Protein AF-A0A9E1MRC5-F1 (afdb_monomer)

Nearest PDB structures (foldseek):
  6m3y-assembly1_A  TM=6.888E-01  e=6.885E-15  Lacticaseibacillus rhamnosus
  4cnb-assembly1_A  TM=7.851E-01  e=8.118E-07  Mytilus galloprovincialis
  4cn8-assembly1_A  TM=7.617E-01  e=7.277E-06  Mytilus galloprovincialis
  1dzi-assembly1_A  TM=7.630E-01  e=1.941E-05  Homo sapiens
  6bxf-assembly1_A  TM=3.436E-01  e=1.844E-04  Homo sapiens

Solvent-accessible surface area (backbone atoms only — not comparable to full-atom values): 25662 Å² total; per-residue (Å²): 115,73,69,61,56,54,52,52,52,51,50,53,55,50,53,63,57,60,66,66,80,77,61,83,84,76,77,76,61,91,87,66,79,92,78,78,81,80,47,62,70,89,33,60,50,9,63,45,80,46,78,49,74,44,75,42,86,99,57,84,97,46,64,53,72,49,73,36,50,37,24,26,35,52,85,63,29,25,32,34,30,42,28,39,55,47,22,52,72,34,71,45,92,54,44,47,62,42,47,40,54,29,50,43,50,36,49,56,70,45,38,34,95,89,43,58,30,28,43,24,47,34,42,18,14,68,55,77,49,72,58,67,78,37,36,48,93,46,41,70,59,53,46,51,52,54,66,65,63,71,83,48,84,90,41,36,13,31,20,54,31,58,36,49,50,51,45,42,50,50,61,69,32,90,86,42,80,36,80,46,38,38,38,40,38,39,38,54,49,56,29,7,26,28,52,35,66,64,36,53,43,75,50,73,79,48,68,46,80,46,75,45,83,54,58,52,75,90,42,72,41,50,56,52,63,50,76,45,79,38,65,50,66,44,86,63,41,61,37,90,89,43,72,44,61,86,38,43,80,74,32,23,62,49,62,51,78,39,61,32,84,41,56,47,62,47,70,64,45,74,53,74,52,72,50,79,51,98,68,55,82,64,54,62,34,40,38,41,36,48,59,33,80,58,62,40,77,50,63,37,41,33,42,33,49,42,83,48,57,44,76,32,76,46,70,33,55,47,76,45,75,39,74,44,64,30,25,46,60,57,29,28,50,46,32,51,51,35,39,74,72,68,31,46,29,32,21,34,22,50,48,18,51,76,68,14,36,54,41,39,31,59,31,11,68,41,58,81,80,30,34,42,84,37,56,84,87,50,65,57,63,60,52,46,40,48,48,37,51,51,52,47,48,72,73,49,49,25,41,72,73,38,68,48,77,49,64,53,54,99,92,50,77,88,78,65,76,82,96,62,70,43,73,36,73,49,63,69,48,34,79,70,67,74,32,62,40,74,40,86,52,69,49,72,47,76,40,80,89,73,44,26,38,43,33,41,45,34,71,35,28,53,85,48,81,68

Structure (mmCIF, N/CA/C/O backbone):
data_AF-A0A9E1MRC5-F1
#
_entry.id   AF-A0A9E1MRC5-F1
#
loop_
_atom_site.group_PDB
_atom_site.id
_atom_site.type_symbol
_atom_site.label_atom_id
_atom_site.label_alt_id
_atom_site.label_comp_id
_atom_site.label_asym_id
_atom_site.label_entity_id
_atom_site.label_seq_id
_atom_site.pdbx_PDB_ins_code
_atom_site.Cartn_x
_atom_site.Cartn_y
_atom_site.Cartn_z
_atom_site.occupancy
_atom_site.B_iso_or_equiv
_atom_site.auth_seq_id
_atom_site.auth_comp_id
_atom_site.auth_asym_id
_atom_site.auth_atom_id
_atom_site.pdbx_PDB_model_num
ATOM 1 N N . MET A 1 1 ? -67.615 13.705 22.558 1.00 38.59 1 MET A N 1
ATOM 2 C CA . MET A 1 1 ? -66.611 14.398 21.712 1.00 38.59 1 MET A CA 1
ATOM 3 C C . MET A 1 1 ? -65.152 14.043 22.022 1.00 38.59 1 MET A C 1
ATOM 5 O O . MET A 1 1 ? -64.371 14.051 21.084 1.00 38.59 1 MET A O 1
ATOM 9 N N . LYS A 1 2 ? -64.751 13.701 23.263 1.00 31.33 2 LYS A N 1
ATOM 10 C CA . LYS A 1 2 ? -63.369 13.237 23.546 1.00 31.33 2 LYS A CA 1
ATOM 11 C C . LYS A 1 2 ? -63.060 11.821 23.016 1.00 31.33 2 LYS A C 1
ATOM 13 O O . LYS A 1 2 ? -61.960 11.592 22.535 1.00 31.33 2 LYS A O 1
ATOM 18 N N . GLU A 1 3 ? -64.047 10.924 23.013 1.00 29.52 3 GLU A N 1
ATOM 19 C CA . GLU A 1 3 ? -63.926 9.553 22.475 1.00 29.52 3 GLU A CA 1
ATOM 20 C C . GLU A 1 3 ? -63.777 9.520 20.935 1.00 29.52 3 GLU A C 1
ATOM 22 O O . GLU A 1 3 ? -62.910 8.826 20.416 1.00 29.52 3 GLU A O 1
ATOM 27 N N . LEU A 1 4 ? -64.522 10.354 20.188 1.00 29.28 4 LEU A N 1
ATOM 28 C CA . LEU A 1 4 ? -64.414 10.418 18.716 1.00 29.28 4 LEU A CA 1
ATOM 29 C C . LEU A 1 4 ? -63.073 10.995 18.218 1.00 29.28 4 LEU A C 1
ATOM 31 O O . LEU A 1 4 ? -62.591 10.583 17.166 1.00 29.28 4 LEU A O 1
ATOM 35 N N . LYS A 1 5 ? -62.440 11.913 18.967 1.00 34.34 5 LYS A N 1
ATOM 36 C CA . LYS A 1 5 ? -61.123 12.474 18.603 1.00 34.34 5 LYS A CA 1
ATOM 37 C C . LYS A 1 5 ? -59.982 11.457 18.778 1.00 34.34 5 LYS A C 1
ATOM 39 O O . LYS A 1 5 ? -59.036 11.478 17.999 1.00 34.34 5 LYS A O 1
ATOM 44 N N . ARG A 1 6 ? -60.088 10.529 19.741 1.00 33.28 6 ARG A N 1
ATOM 45 C CA . ARG A 1 6 ? -59.112 9.437 19.922 1.00 33.28 6 ARG A CA 1
ATOM 46 C C . ARG A 1 6 ? -59.219 8.366 18.836 1.00 33.28 6 ARG A C 1
ATOM 48 O O . ARG A 1 6 ? -58.189 7.898 18.372 1.00 33.28 6 ARG A O 1
ATOM 55 N N . ILE A 1 7 ? -60.432 8.042 18.380 1.00 33.78 7 ILE A N 1
ATOM 56 C CA . ILE A 1 7 ? -60.654 7.067 17.297 1.00 33.78 7 ILE A CA 1
ATOM 57 C C . ILE A 1 7 ? -60.188 7.628 15.940 1.00 33.78 7 ILE A C 1
ATOM 59 O O . ILE A 1 7 ? -59.603 6.892 15.155 1.00 33.78 7 ILE A O 1
ATOM 63 N N . SER A 1 8 ? -60.354 8.934 15.690 1.00 36.31 8 SER A N 1
ATOM 64 C CA . SER A 1 8 ? -59.861 9.607 14.474 1.00 36.31 8 SER A CA 1
ATOM 65 C C . SER A 1 8 ? -58.332 9.665 14.388 1.00 36.31 8 SER A C 1
ATOM 67 O O . SER A 1 8 ? -57.786 9.470 13.306 1.00 36.31 8 SER A O 1
ATOM 69 N N . ALA A 1 9 ? -57.638 9.914 15.504 1.00 36.88 9 ALA A N 1
ATOM 70 C CA . ALA A 1 9 ? -56.174 9.884 15.547 1.00 36.88 9 ALA A CA 1
ATOM 71 C C . ALA A 1 9 ? -55.632 8.452 15.378 1.00 36.88 9 ALA A C 1
ATOM 73 O O . ALA A 1 9 ? -54.655 8.246 14.665 1.00 36.88 9 ALA A O 1
ATOM 74 N N . PHE A 1 10 ? -56.319 7.453 15.951 1.00 37.50 10 PHE A N 1
ATOM 75 C CA . PHE A 1 10 ? -55.988 6.037 15.759 1.00 37.50 10 PHE A CA 1
ATOM 76 C C . PHE A 1 10 ? -56.212 5.570 14.314 1.00 37.50 10 PHE A C 1
ATOM 78 O O . PHE A 1 10 ? -55.370 4.868 13.767 1.00 37.50 10 PHE A O 1
ATOM 85 N N . PHE A 1 11 ? -57.309 5.983 13.666 1.00 36.53 11 PHE A N 1
ATOM 86 C CA . PHE A 1 11 ? -57.585 5.628 12.270 1.00 36.53 11 PHE A CA 1
ATOM 87 C C . PHE A 1 11 ? -56.621 6.300 11.291 1.00 36.53 11 PHE A C 1
ATOM 89 O O . PHE A 1 11 ? -56.265 5.677 10.302 1.00 36.53 11 PHE A O 1
ATOM 96 N N . MET A 1 12 ? -56.169 7.528 11.563 1.00 41.69 12 MET A N 1
ATOM 97 C CA . MET A 1 12 ? -55.227 8.243 10.696 1.00 41.69 12 MET A CA 1
ATOM 98 C C . MET A 1 12 ? -53.788 7.714 10.856 1.00 41.69 12 MET A C 1
ATOM 100 O O . MET A 1 12 ? -53.112 7.505 9.853 1.00 41.69 12 MET A O 1
ATOM 104 N N . ALA A 1 13 ? -53.363 7.368 12.081 1.00 36.50 13 ALA A N 1
ATOM 105 C CA . ALA A 1 13 ? -52.105 6.652 12.327 1.00 36.50 13 ALA A CA 1
ATOM 106 C C . ALA A 1 13 ? -52.110 5.233 11.719 1.00 36.50 13 ALA A C 1
ATOM 108 O O . ALA A 1 13 ? -51.114 4.788 11.154 1.00 36.50 13 ALA A O 1
ATOM 109 N N . MET A 1 14 ? -53.252 4.536 11.757 1.00 35.31 14 MET A N 1
ATOM 110 C CA . MET A 1 14 ? -53.412 3.214 11.144 1.00 35.31 14 MET A CA 1
ATOM 111 C C . MET A 1 14 ? -53.521 3.281 9.609 1.00 35.31 14 MET A C 1
ATOM 113 O O . MET A 1 14 ? -53.010 2.386 8.944 1.00 35.31 14 MET A O 1
ATOM 117 N N . LEU A 1 15 ? -54.100 4.345 9.027 1.00 34.72 15 LEU A N 1
ATOM 118 C CA . LEU A 1 15 ? -54.102 4.581 7.572 1.00 34.72 15 LEU A CA 1
ATOM 119 C C . LEU A 1 15 ? -52.690 4.879 7.043 1.00 34.72 15 LEU A C 1
ATOM 121 O O . LEU A 1 15 ? -52.354 4.430 5.952 1.00 34.72 15 LEU A O 1
ATOM 125 N N . MET A 1 16 ? -51.861 5.583 7.827 1.00 41.75 16 MET A N 1
ATOM 126 C CA . MET A 1 16 ? -50.449 5.828 7.503 1.00 41.75 16 MET A CA 1
ATOM 127 C C . MET A 1 16 ? -49.571 4.579 7.677 1.00 41.75 16 MET A C 1
ATOM 129 O O . MET A 1 16 ? -48.613 4.420 6.929 1.00 41.75 16 MET A O 1
ATOM 133 N N . MET A 1 17 ? -49.908 3.655 8.591 1.00 38.12 17 MET A N 1
ATOM 134 C CA . MET A 1 17 ? -49.267 2.329 8.647 1.00 38.12 17 MET A CA 1
ATOM 135 C C . MET A 1 17 ? -49.694 1.409 7.488 1.00 38.12 17 MET A C 1
ATOM 137 O O . MET A 1 17 ? -48.900 0.581 7.044 1.00 38.12 17 MET A O 1
ATOM 141 N N . LEU A 1 18 ? -50.930 1.528 6.981 1.00 29.95 18 LEU A N 1
ATOM 142 C CA . LEU A 1 18 ? -51.467 0.609 5.966 1.00 29.95 18 LEU A CA 1
ATOM 143 C C . LEU A 1 18 ? -50.927 0.859 4.548 1.00 29.95 18 LEU A C 1
ATOM 145 O O . LEU A 1 18 ? -50.919 -0.063 3.736 1.00 29.95 18 LEU A O 1
ATOM 149 N N . THR A 1 19 ? -50.440 2.065 4.240 1.00 35.88 19 THR A N 1
ATOM 150 C CA . THR A 1 19 ? -49.831 2.375 2.932 1.00 35.88 19 THR A CA 1
ATOM 151 C C . THR A 1 19 ? -48.376 1.913 2.806 1.00 35.88 19 THR A C 1
ATOM 153 O O . THR A 1 19 ? -47.816 1.976 1.715 1.00 35.88 19 THR A O 1
ATOM 156 N N . VAL A 1 20 ? -47.762 1.404 3.882 1.00 36.22 20 VAL A N 1
ATOM 157 C CA . VAL A 1 20 ? -46.361 0.934 3.876 1.00 36.22 20 VAL A CA 1
ATOM 158 C C . VAL A 1 20 ? -46.232 -0.526 3.407 1.00 36.22 20 VAL A C 1
ATOM 160 O O . VAL A 1 20 ? -45.137 -0.977 3.096 1.00 36.22 20 VAL A O 1
ATOM 163 N N . PHE A 1 21 ? -47.333 -1.277 3.266 1.00 34.78 21 PHE A N 1
ATOM 164 C CA . PHE A 1 21 ? -47.274 -2.702 2.894 1.00 34.78 21 PHE A CA 1
ATOM 165 C C . PHE A 1 21 ? -47.431 -3.019 1.397 1.00 34.78 21 PHE A C 1
ATOM 167 O O . PHE A 1 21 ? -47.509 -4.191 1.029 1.00 34.78 21 PHE A O 1
ATOM 174 N N . SER A 1 22 ? -47.447 -2.021 0.509 1.00 28.00 22 SER A N 1
ATOM 175 C CA . SER A 1 22 ? -47.590 -2.264 -0.938 1.00 28.00 22 SER A CA 1
ATOM 176 C C . SER A 1 22 ? -46.730 -1.371 -1.832 1.00 28.00 22 SER A C 1
ATOM 178 O O . SER A 1 22 ? -47.111 -1.084 -2.964 1.00 28.00 22 SER A O 1
ATOM 180 N N . ALA A 1 23 ? -45.551 -0.970 -1.364 1.00 28.84 23 ALA A N 1
ATOM 181 C CA . ALA A 1 23 ? -44.483 -0.550 -2.259 1.00 28.84 23 ALA A CA 1
ATOM 182 C C . ALA A 1 23 ? -43.359 -1.572 -2.128 1.00 28.84 23 ALA A C 1
ATOM 184 O O . ALA A 1 23 ? -42.734 -1.688 -1.078 1.00 28.84 23 ALA A O 1
ATOM 185 N N . PHE A 1 24 ? -43.147 -2.344 -3.193 1.00 32.00 24 PHE A N 1
ATOM 186 C CA . PHE A 1 24 ? -41.896 -3.047 -3.432 1.00 32.00 24 PHE A CA 1
ATOM 187 C C . PHE A 1 24 ? -40.735 -2.156 -2.972 1.00 32.00 24 PHE A C 1
ATOM 189 O O . PHE A 1 24 ? -40.489 -1.109 -3.571 1.00 32.00 24 PHE A O 1
ATOM 196 N N . SER A 1 25 ? -40.022 -2.563 -1.924 1.00 34.09 25 SER A N 1
ATOM 197 C CA . SER A 1 25 ? -38.695 -2.034 -1.637 1.00 34.09 25 SER A CA 1
ATOM 198 C C . SER A 1 25 ? -37.766 -2.542 -2.737 1.00 34.09 25 SER A C 1
ATOM 200 O O . SER A 1 25 ? -37.061 -3.532 -2.581 1.00 34.09 25 SER A O 1
ATOM 202 N N . ALA A 1 26 ? -37.816 -1.911 -3.908 1.00 30.30 26 ALA A N 1
ATOM 203 C CA . ALA A 1 26 ? -36.773 -2.058 -4.904 1.00 30.30 26 ALA A CA 1
ATOM 204 C C . ALA A 1 26 ? -35.573 -1.238 -4.419 1.00 30.30 26 ALA A C 1
ATOM 206 O O . ALA A 1 26 ? -35.375 -0.094 -4.821 1.00 30.30 26 ALA A O 1
ATOM 207 N N . VAL A 1 27 ? -34.780 -1.824 -3.521 1.00 37.88 27 VAL A N 1
ATOM 208 C CA . VAL A 1 27 ? -33.378 -1.432 -3.379 1.00 37.88 27 VAL A CA 1
ATOM 209 C C . VAL A 1 27 ? -32.701 -1.910 -4.658 1.00 37.88 27 VAL A C 1
ATOM 211 O O . VAL A 1 27 ? -32.393 -3.089 -4.813 1.00 37.88 27 VAL A O 1
ATOM 214 N N . SER A 1 28 ? -32.551 -1.009 -5.627 1.00 33.66 28 SER A N 1
ATOM 215 C CA . SER A 1 28 ? -31.713 -1.268 -6.792 1.00 33.66 28 SER A CA 1
ATOM 216 C C . SER A 1 28 ? -30.264 -1.181 -6.334 1.00 33.66 28 SER A C 1
ATOM 218 O O . SER A 1 28 ? -29.699 -0.093 -6.256 1.00 33.66 28 SER A O 1
ATOM 220 N N . ALA A 1 29 ? -29.660 -2.327 -6.021 1.00 30.44 29 ALA A N 1
ATOM 221 C CA . ALA A 1 29 ? -28.216 -2.442 -6.125 1.00 30.44 29 ALA A CA 1
ATOM 222 C C . ALA A 1 29 ? -27.880 -2.226 -7.606 1.00 30.44 29 ALA A C 1
ATOM 224 O O . ALA A 1 29 ? -28.278 -3.026 -8.455 1.00 30.44 29 ALA A O 1
ATOM 225 N N . GLU A 1 30 ? -27.220 -1.119 -7.945 1.00 29.73 30 GLU A N 1
ATOM 226 C CA . GLU A 1 30 ? -26.630 -0.978 -9.273 1.00 29.73 30 GLU A CA 1
ATOM 227 C C . GLU A 1 30 ? -25.626 -2.123 -9.458 1.00 29.73 30 GLU A C 1
ATOM 229 O O . GLU A 1 30 ? -24.532 -2.097 -8.900 1.00 29.73 30 GLU A O 1
ATOM 234 N N . GLY A 1 31 ? -26.032 -3.166 -10.190 1.00 32.81 31 GLY A N 1
ATOM 235 C CA . GLY A 1 31 ? -25.135 -4.249 -10.588 1.00 32.81 31 GLY A CA 1
ATOM 236 C C . GLY A 1 31 ? -25.682 -5.675 -10.600 1.00 32.81 31 GLY A C 1
ATOM 237 O O . GLY A 1 31 ? -24.991 -6.522 -11.154 1.00 32.81 31 GLY A O 1
ATOM 238 N N . GLU A 1 32 ? -26.878 -5.985 -10.087 1.00 28.50 32 GLU A N 1
ATOM 239 C CA . GLU A 1 32 ? -27.417 -7.353 -10.200 1.00 28.50 32 GLU A CA 1
ATOM 240 C C . GLU A 1 32 ? -28.887 -7.397 -10.617 1.00 28.50 32 GLU A C 1
ATOM 242 O O . GLU A 1 32 ? -29.729 -6.612 -10.186 1.00 28.50 32 GLU A O 1
ATOM 247 N N . ALA A 1 33 ? -29.171 -8.333 -11.522 1.00 29.30 33 ALA A N 1
ATOM 248 C CA . ALA A 1 33 ? -30.475 -8.567 -12.109 1.00 29.30 33 ALA A CA 1
ATOM 249 C C . ALA A 1 33 ? -31.568 -8.737 -11.041 1.00 29.30 33 ALA A C 1
ATOM 251 O O . ALA A 1 33 ? -31.422 -9.485 -10.075 1.00 29.30 33 ALA A O 1
ATOM 252 N N . ALA A 1 34 ? -32.698 -8.071 -11.278 1.00 33.22 34 ALA A N 1
ATOM 253 C CA . ALA A 1 34 ? -33.938 -8.222 -10.532 1.00 33.22 34 ALA A CA 1
ATOM 254 C C . ALA A 1 34 ? -34.300 -9.709 -10.334 1.00 33.22 34 ALA A C 1
ATOM 256 O O . ALA A 1 34 ? -34.568 -10.418 -11.305 1.00 33.22 34 ALA A O 1
ATOM 257 N N . GLY A 1 35 ? -34.323 -10.178 -9.080 1.00 29.95 35 GLY A N 1
ATOM 258 C CA . GLY A 1 35 ? -34.735 -11.553 -8.770 1.00 29.95 35 GLY A CA 1
ATOM 259 C C . GLY A 1 35 ? -34.516 -12.064 -7.339 1.00 29.95 35 GLY A C 1
ATOM 260 O O . GLY A 1 35 ? -35.088 -13.095 -6.994 1.00 29.95 35 GLY A O 1
ATOM 261 N N . GLY A 1 36 ? -33.738 -11.390 -6.488 1.00 36.81 36 GLY A N 1
ATOM 262 C CA . GLY A 1 36 ? -33.555 -11.807 -5.090 1.00 36.81 36 GLY A CA 1
ATOM 263 C C . GLY A 1 36 ? -34.668 -11.298 -4.165 1.00 36.81 36 GLY A C 1
ATOM 264 O O . GLY A 1 36 ? -34.977 -10.110 -4.165 1.00 36.81 36 GLY A O 1
ATOM 265 N N . THR A 1 37 ? -35.265 -12.169 -3.346 1.00 46.72 37 THR A N 1
ATOM 266 C CA . THR A 1 37 ? -36.131 -11.742 -2.233 1.00 46.72 37 THR A CA 1
ATOM 267 C C . THR A 1 37 ? -35.279 -11.085 -1.147 1.00 46.72 37 THR A C 1
ATOM 269 O O . THR A 1 37 ? -34.377 -11.733 -0.615 1.00 46.72 37 THR A O 1
ATOM 272 N N . GLN A 1 38 ? -35.568 -9.830 -0.798 1.00 56.16 38 GLN A N 1
ATOM 273 C CA . GLN A 1 38 ? -34.916 -9.124 0.310 1.00 56.16 38 GLN A CA 1
ATOM 274 C C . GLN A 1 38 ? -35.040 -9.933 1.624 1.00 56.16 38 GLN A C 1
ATOM 276 O O . GLN A 1 38 ? -36.137 -10.415 1.927 1.00 56.16 38 GLN A O 1
ATOM 281 N N . PRO A 1 39 ? -33.962 -10.088 2.421 1.00 64.38 39 PRO A N 1
ATOM 282 C CA . PRO A 1 39 ? -34.027 -10.768 3.715 1.00 64.38 39 PRO A CA 1
ATOM 283 C C . PRO A 1 39 ? -35.010 -10.076 4.673 1.00 64.38 39 PRO A C 1
ATOM 285 O O . PRO A 1 39 ? -35.011 -8.850 4.801 1.00 64.38 39 PRO A O 1
ATOM 288 N N . VAL A 1 40 ? -35.845 -10.855 5.367 1.00 78.62 40 VAL A N 1
ATOM 289 C CA . VAL A 1 40 ? -36.842 -10.339 6.326 1.00 78.62 40 VAL A CA 1
ATOM 290 C C . VAL A 1 40 ? -36.179 -10.068 7.676 1.00 78.62 40 VAL A C 1
ATOM 292 O O . VAL A 1 40 ? -35.503 -10.941 8.214 1.00 78.62 40 VAL A O 1
ATOM 295 N N . TRP A 1 41 ? -36.391 -8.883 8.255 1.00 76.38 41 TRP A N 1
ATOM 296 C CA . TRP A 1 41 ? -35.824 -8.520 9.561 1.00 76.38 41 TRP A CA 1
ATOM 297 C C . TRP A 1 41 ? -36.206 -9.513 10.678 1.00 76.38 41 TRP A C 1
ATOM 299 O O . TRP A 1 41 ? -37.385 -9.868 10.774 1.00 76.38 41 TRP A O 1
ATOM 309 N N . PRO A 1 42 ? -35.273 -9.920 11.571 1.00 78.56 42 PRO A N 1
ATOM 310 C CA . PRO A 1 42 ? -33.870 -9.495 11.703 1.00 78.56 42 PRO A CA 1
ATOM 311 C C . PRO A 1 42 ? -32.857 -10.454 11.038 1.00 78.56 42 PRO A C 1
ATOM 313 O O . PRO A 1 42 ? -31.805 -10.727 11.617 1.00 78.56 42 PRO A O 1
ATOM 316 N N . ALA A 1 43 ? -33.158 -11.019 9.863 1.00 72.06 43 ALA A N 1
ATOM 317 C CA . ALA A 1 43 ? -32.199 -11.853 9.131 1.00 72.06 43 ALA A CA 1
ATOM 318 C C . ALA A 1 43 ? -30.966 -11.045 8.682 1.00 72.06 43 ALA A C 1
ATOM 320 O O . ALA A 1 43 ? -31.039 -9.835 8.488 1.00 72.06 43 ALA A O 1
ATOM 321 N N . GLN A 1 44 ? -29.823 -11.699 8.496 1.00 66.62 44 GLN A N 1
ATOM 322 C CA . GLN A 1 44 ? -28.600 -11.048 8.008 1.00 66.62 44 GLN A CA 1
ATOM 323 C C . GLN A 1 44 ? -28.814 -10.368 6.650 1.00 66.62 44 GLN A C 1
ATOM 325 O O . GLN A 1 44 ? -29.554 -10.877 5.806 1.00 66.62 44 GLN A O 1
ATOM 330 N N . GLY A 1 45 ? -28.185 -9.210 6.452 1.00 66.94 45 GLY A N 1
ATOM 331 C CA . GLY A 1 45 ? -28.378 -8.385 5.258 1.00 66.94 45 GLY A CA 1
ATOM 332 C C . GLY A 1 45 ? -29.763 -7.734 5.162 1.00 66.94 45 GLY A C 1
ATOM 333 O O . GLY A 1 45 ? -30.065 -7.097 4.155 1.00 66.94 45 GLY A O 1
ATOM 334 N N . SER A 1 46 ? -30.626 -7.893 6.175 1.00 73.81 46 SER A N 1
ATOM 335 C CA . SER A 1 46 ? -31.908 -7.191 6.225 1.00 73.81 46 SER A CA 1
ATOM 336 C C . SER A 1 46 ? -31.736 -5.757 6.719 1.00 73.81 46 SER A C 1
ATOM 338 O O . SER A 1 46 ? -30.863 -5.434 7.527 1.00 73.81 46 SER A O 1
ATOM 340 N N . ILE A 1 47 ? -32.630 -4.901 6.243 1.00 77.25 47 ILE A N 1
ATOM 341 C CA . ILE A 1 47 ? -32.786 -3.523 6.690 1.00 77.25 47 ILE A CA 1
ATOM 342 C C . ILE A 1 47 ? -34.178 -3.403 7.301 1.00 77.25 47 ILE A C 1
ATOM 344 O O . ILE A 1 47 ? -35.149 -3.931 6.752 1.00 77.25 47 ILE A O 1
ATOM 348 N N . LYS A 1 48 ? -34.279 -2.708 8.431 1.00 84.88 48 LYS A N 1
ATOM 349 C CA . LYS A 1 48 ? -35.543 -2.319 9.049 1.00 84.88 48 LYS A CA 1
ATOM 350 C C . LYS A 1 48 ? -35.675 -0.810 9.013 1.00 84.88 48 LYS A C 1
ATOM 352 O O . LYS A 1 48 ? -34.782 -0.093 9.452 1.00 84.88 48 LYS A O 1
ATOM 357 N N . LEU A 1 49 ? -36.822 -0.358 8.530 1.00 86.00 49 LEU A N 1
ATOM 358 C CA . LEU A 1 49 ? -37.255 1.024 8.631 1.00 86.00 49 LEU A CA 1
ATOM 359 C C . LEU A 1 49 ? -38.282 1.111 9.757 1.00 86.00 49 LEU A C 1
ATOM 361 O O . LEU A 1 49 ? -39.230 0.326 9.796 1.00 86.00 49 LEU A O 1
ATOM 365 N N . ASP A 1 50 ? -38.068 2.043 10.673 1.00 84.50 50 ASP A N 1
ATOM 366 C CA . ASP A 1 50 ? -38.999 2.405 11.733 1.00 84.50 50 ASP A CA 1
ATOM 367 C C . ASP A 1 50 ? -39.482 3.837 11.456 1.00 84.50 50 ASP A C 1
ATOM 369 O O . ASP A 1 50 ? -38.685 4.712 11.125 1.00 84.50 50 ASP A O 1
ATOM 373 N N . LYS A 1 51 ? -40.788 4.089 11.567 1.00 88.38 51 LYS A N 1
ATOM 374 C CA . LYS A 1 51 ? -41.364 5.434 11.449 1.00 88.38 51 LYS A CA 1
ATOM 375 C C . LYS A 1 51 ? -42.382 5.632 12.557 1.00 88.38 51 LYS A C 1
ATOM 377 O O . LYS A 1 51 ? -43.290 4.815 12.704 1.00 88.38 51 LYS A O 1
ATOM 382 N N . ASP A 1 52 ? -42.217 6.701 13.320 1.00 88.56 52 ASP A N 1
ATOM 383 C CA . ASP A 1 52 ? -43.101 7.073 14.420 1.00 88.56 52 ASP A CA 1
ATOM 384 C C . ASP A 1 52 ? -43.518 8.542 14.307 1.00 88.56 52 ASP A C 1
ATOM 386 O O . ASP A 1 52 ? -42.841 9.343 13.660 1.00 88.56 52 ASP A O 1
ATOM 390 N N . ALA A 1 53 ? -44.656 8.890 14.905 1.00 87.19 53 ALA A N 1
ATOM 391 C CA . ALA A 1 53 ? -45.174 10.252 14.909 1.00 87.19 53 ALA A CA 1
ATOM 392 C C . ALA A 1 53 ? -45.830 10.596 16.253 1.00 87.19 53 ALA A C 1
ATOM 394 O O . ALA A 1 53 ? -46.827 9.988 16.652 1.00 87.19 53 ALA A O 1
ATOM 395 N N . ALA A 1 54 ? -45.319 11.628 16.921 1.00 89.94 54 ALA A N 1
ATOM 396 C CA . ALA A 1 54 ? -45.800 12.104 18.212 1.00 89.94 54 ALA A CA 1
ATOM 397 C C . ALA A 1 54 ? -46.497 13.465 18.072 1.00 89.94 54 ALA A C 1
ATOM 399 O O . ALA A 1 54 ? -45.975 14.389 17.459 1.00 89.94 54 ALA A O 1
ATOM 400 N N . ALA A 1 55 ? -47.695 13.612 18.645 1.00 90.38 55 ALA A N 1
ATOM 401 C CA . ALA A 1 55 ? -48.419 14.884 18.608 1.00 90.38 55 ALA A CA 1
ATOM 402 C C . ALA A 1 55 ? -47.710 15.950 19.460 1.00 90.38 55 ALA A C 1
ATOM 404 O O . ALA A 1 55 ? -47.377 15.694 20.620 1.00 90.38 55 ALA A O 1
ATOM 405 N N . VAL A 1 56 ? -47.556 17.162 18.923 1.00 88.62 56 VAL A N 1
ATOM 406 C CA . VAL A 1 56 ? -46.920 18.272 19.642 1.00 88.62 56 VAL A CA 1
ATOM 407 C C . VAL A 1 56 ? -47.903 18.866 20.653 1.00 88.62 56 VAL A C 1
ATOM 409 O O . VAL A 1 56 ? -48.985 19.354 20.309 1.00 88.62 56 VAL A O 1
ATOM 412 N N . ALA A 1 57 ? -47.540 18.817 21.936 1.00 88.50 57 ALA A N 1
ATOM 413 C CA . ALA A 1 57 ? -48.411 19.246 23.024 1.00 88.50 57 ALA A CA 1
ATOM 414 C C . ALA A 1 57 ? -48.820 20.726 22.891 1.00 88.50 57 ALA A C 1
ATOM 416 O O . ALA A 1 57 ? -47.995 21.597 22.639 1.00 88.50 57 ALA A O 1
ATOM 417 N N . GLY A 1 58 ? -50.108 21.015 23.103 1.00 88.06 58 GLY A N 1
ATOM 418 C CA . GLY A 1 58 ? -50.635 22.385 23.064 1.00 88.06 58 GLY A CA 1
ATOM 419 C C . GLY A 1 58 ? -50.908 22.939 21.662 1.00 88.06 58 GLY A C 1
ATOM 420 O O . GLY A 1 58 ? -51.304 24.096 21.550 1.00 88.06 58 GLY A O 1
ATOM 421 N N . THR A 1 59 ? -50.760 22.124 20.615 1.00 84.81 59 THR A N 1
ATOM 422 C CA . THR A 1 59 ? -51.050 22.506 19.226 1.00 84.81 59 THR A CA 1
ATOM 423 C C . THR A 1 59 ? -52.148 21.625 18.624 1.00 84.81 59 THR A C 1
ATOM 425 O O . THR A 1 59 ? -52.359 20.488 19.053 1.00 84.81 59 THR A O 1
ATOM 428 N N . GLU A 1 60 ? -52.883 22.156 17.646 1.00 88.50 60 GLU A N 1
ATOM 429 C CA . GLU A 1 60 ? -53.789 21.356 16.819 1.00 88.50 60 GLU A CA 1
ATOM 430 C C . GLU A 1 60 ? -53.094 21.010 15.500 1.00 88.50 60 GLU A C 1
ATOM 432 O O . GLU A 1 60 ? -52.521 21.877 14.849 1.00 88.50 60 GLU A O 1
ATOM 437 N N . ASN A 1 61 ? -53.193 19.745 15.092 1.00 88.62 61 ASN A N 1
ATOM 438 C CA . ASN A 1 61 ? -52.711 19.235 13.808 1.00 88.62 61 ASN A CA 1
ATOM 439 C C . ASN A 1 61 ? -51.195 19.365 13.536 1.00 88.62 61 ASN A C 1
ATOM 441 O O . ASN A 1 61 ? -50.800 19.500 12.378 1.00 88.62 61 ASN A O 1
ATOM 445 N N . LEU A 1 62 ? -50.352 19.285 14.570 1.00 90.81 62 LEU A N 1
ATOM 446 C CA . LEU A 1 62 ? -48.894 19.244 14.427 1.00 90.81 62 LEU A CA 1
ATOM 447 C C . LEU A 1 62 ? -48.316 17.996 15.106 1.00 90.81 62 LEU A C 1
ATOM 449 O O . LEU A 1 62 ? -48.675 17.664 16.241 1.00 90.81 62 LEU A O 1
ATOM 453 N N . TRP A 1 63 ? -47.413 17.318 14.402 1.00 92.31 63 TRP A N 1
ATOM 454 C CA . TRP A 1 63 ? -46.736 16.108 14.860 1.00 92.31 63 TRP A CA 1
ATOM 455 C C . TRP A 1 63 ? -45.242 16.199 14.573 1.00 92.31 63 TRP A C 1
ATOM 457 O O . TRP A 1 63 ? -44.846 16.659 13.505 1.00 92.31 63 TRP A O 1
ATOM 467 N N . GLU A 1 64 ? -44.439 15.720 15.514 1.00 91.75 64 GLU A N 1
ATOM 468 C CA . GLU A 1 64 ? -43.031 15.412 15.300 1.00 91.75 64 GLU A CA 1
ATOM 469 C C . GLU A 1 64 ? -42.931 13.991 14.749 1.00 91.75 64 GLU A C 1
ATOM 471 O O . GLU A 1 64 ? -43.495 13.058 15.323 1.00 91.75 64 GLU A O 1
ATOM 476 N N . VAL A 1 65 ? -42.257 13.832 13.612 1.00 91.75 65 VAL A N 1
ATOM 477 C CA . VAL A 1 65 ? -42.111 12.545 12.927 1.00 91.75 65 VAL A CA 1
ATOM 478 C C . VAL A 1 65 ? -40.658 12.105 13.026 1.00 91.75 65 VAL A C 1
ATOM 480 O O . VAL A 1 65 ? -39.754 12.866 12.693 1.00 91.75 65 VAL A O 1
ATOM 483 N N . THR A 1 66 ? -40.432 10.867 13.452 1.00 90.00 66 THR A N 1
ATOM 484 C CA . THR A 1 66 ? -39.100 10.262 13.536 1.00 90.00 66 THR A CA 1
ATOM 485 C C . THR A 1 66 ? -39.023 9.091 12.568 1.00 90.00 66 THR A C 1
ATOM 487 O O . THR A 1 66 ? -39.817 8.155 12.661 1.00 90.00 66 THR A O 1
ATOM 490 N N . LEU A 1 67 ? -38.065 9.137 11.643 1.00 89.31 67 LEU A N 1
ATOM 491 C CA . LEU A 1 67 ? -37.689 8.002 10.803 1.00 89.31 67 LEU A CA 1
ATOM 492 C C . LEU A 1 67 ? -36.370 7.448 11.326 1.00 89.31 67 LEU A C 1
ATOM 494 O O . LEU A 1 67 ? -35.446 8.215 11.567 1.00 89.31 67 LEU A O 1
ATOM 498 N N . GLY A 1 68 ? -36.294 6.132 11.477 1.00 86.19 68 GLY A N 1
ATOM 499 C CA . GLY A 1 68 ? -35.072 5.427 11.831 1.00 86.19 68 GLY A CA 1
ATOM 500 C C . GLY A 1 68 ? -34.795 4.297 10.852 1.00 86.19 68 GLY A C 1
ATOM 501 O O . GLY A 1 68 ? -35.717 3.636 10.361 1.00 86.19 68 GLY A O 1
ATOM 502 N N . ILE A 1 69 ? -33.518 4.047 10.583 1.00 84.25 69 ILE A N 1
ATOM 503 C CA . ILE A 1 69 ? -33.070 2.927 9.751 1.00 84.25 69 ILE A CA 1
ATOM 504 C C . ILE A 1 69 ? -32.086 2.064 10.533 1.00 84.25 69 ILE A C 1
ATOM 506 O O . ILE A 1 69 ? -31.140 2.554 11.135 1.00 84.25 69 ILE A O 1
ATOM 510 N N . LYS A 1 70 ? -32.308 0.751 10.522 1.00 80.94 70 LYS A N 1
ATOM 511 C CA . LYS A 1 70 ? -31.441 -0.241 11.164 1.00 80.94 70 LYS A CA 1
ATOM 512 C C . LYS A 1 70 ? -30.998 -1.263 10.138 1.00 80.94 70 LYS A C 1
ATOM 514 O O . LYS A 1 70 ? -31.813 -1.741 9.351 1.00 80.94 70 LYS A O 1
ATOM 519 N N . GLY A 1 71 ? -29.725 -1.631 10.174 1.00 75.31 71 GLY A N 1
ATOM 520 C CA . GLY A 1 71 ? -29.183 -2.739 9.395 1.00 75.31 71 GLY A CA 1
ATOM 521 C C . GLY A 1 71 ? -28.873 -3.945 10.267 1.00 75.31 71 GLY A C 1
ATOM 522 O O . GLY A 1 71 ? -28.545 -3.797 11.440 1.00 75.31 71 GLY A O 1
ATOM 523 N N . LYS A 1 72 ? -28.997 -5.145 9.699 1.00 69.62 72 LYS A N 1
ATOM 524 C CA . LYS A 1 72 ? -28.440 -6.377 10.261 1.00 69.62 72 LYS A CA 1
ATOM 525 C C . LYS A 1 72 ? -27.274 -6.788 9.373 1.00 69.62 72 LYS A C 1
ATOM 527 O O . LYS A 1 72 ? -27.468 -6.987 8.172 1.00 69.62 72 LYS A O 1
ATOM 532 N N . ASN A 1 73 ? -26.072 -6.881 9.932 1.00 63.19 73 ASN A N 1
ATOM 533 C CA . ASN A 1 73 ? -24.872 -7.125 9.136 1.00 63.19 73 ASN A CA 1
ATOM 534 C C . ASN A 1 73 ? -24.943 -8.498 8.449 1.00 63.19 73 ASN A C 1
ATOM 536 O O . ASN A 1 73 ? -25.573 -9.432 8.953 1.00 63.19 73 ASN A O 1
ATOM 540 N N . PHE A 1 74 ? -24.298 -8.640 7.289 1.00 56.28 74 PHE A N 1
ATOM 541 C CA . PHE A 1 74 ? -23.957 -9.974 6.795 1.00 56.28 74 PHE A CA 1
ATOM 542 C C . PHE A 1 74 ? -22.912 -10.587 7.737 1.00 56.28 74 PHE A C 1
ATOM 544 O O . PHE A 1 74 ? -22.000 -9.885 8.175 1.00 56.28 74 PHE A O 1
ATOM 551 N N . GLU A 1 75 ? -22.986 -11.892 8.017 1.00 55.91 75 GLU A N 1
ATOM 552 C CA . GLU A 1 75 ? -21.863 -12.624 8.625 1.00 55.91 75 GLU A CA 1
ATOM 553 C C . GLU A 1 75 ? -20.720 -12.769 7.600 1.00 55.91 75 GLU A C 1
ATOM 555 O O . GLU A 1 75 ? -20.360 -13.858 7.155 1.00 55.91 75 GLU A O 1
ATOM 560 N N . THR A 1 76 ? -20.116 -11.662 7.174 1.00 59.38 76 THR A N 1
ATOM 561 C CA . THR A 1 76 ? -18.837 -11.731 6.473 1.00 59.38 76 THR A CA 1
ATOM 562 C C . THR A 1 76 ? -17.748 -11.905 7.516 1.00 59.38 76 THR A C 1
ATOM 564 O O . THR A 1 76 ? -17.340 -10.944 8.173 1.00 59.38 76 THR A O 1
ATOM 567 N N . LYS A 1 77 ? -17.275 -13.147 7.672 1.00 78.94 77 LYS A N 1
ATOM 568 C CA . LYS A 1 77 ? -16.062 -13.453 8.440 1.00 78.94 77 LYS A CA 1
ATOM 569 C C . LYS A 1 77 ? -14.943 -12.553 7.937 1.00 78.94 77 LYS A C 1
ATOM 571 O O . LYS A 1 77 ? -14.565 -12.648 6.770 1.00 78.94 77 LYS A O 1
ATOM 576 N N . SER A 1 78 ? -14.447 -11.678 8.797 1.00 86.88 78 SER A N 1
ATOM 577 C CA . SER A 1 78 ? -13.408 -10.716 8.444 1.00 86.88 78 SER A CA 1
ATOM 578 C C . SER A 1 78 ? -12.175 -11.003 9.277 1.00 86.88 78 SER A C 1
ATOM 580 O O . SER A 1 78 ? -12.277 -11.152 10.489 1.00 86.88 78 SER A O 1
ATOM 582 N N . ASP A 1 79 ? -11.020 -11.081 8.635 1.00 95.12 79 ASP A N 1
ATOM 583 C CA . ASP A 1 79 ? -9.738 -11.121 9.320 1.00 95.12 79 ASP A CA 1
ATOM 584 C C . ASP A 1 79 ? -9.057 -9.771 9.151 1.00 95.12 79 ASP A C 1
ATOM 586 O O . ASP A 1 79 ? -8.873 -9.276 8.037 1.00 95.12 79 ASP A O 1
ATOM 590 N N . VAL A 1 80 ? -8.691 -9.171 10.273 1.00 96.69 80 VAL A N 1
ATOM 591 C CA . VAL A 1 80 ? -8.014 -7.881 10.322 1.00 96.69 80 VAL A CA 1
ATOM 592 C C . VAL A 1 80 ? -6.647 -8.082 10.953 1.00 96.69 80 VAL A C 1
ATOM 594 O O . VAL A 1 80 ? -6.533 -8.740 11.984 1.00 96.69 80 VAL A O 1
ATOM 597 N N . VAL A 1 81 ? -5.607 -7.509 10.360 1.00 98.69 81 VAL A N 1
ATOM 598 C CA . VAL A 1 81 ? -4.290 -7.408 10.987 1.00 98.69 81 VAL A CA 1
ATOM 599 C C . VAL A 1 81 ? -4.005 -5.947 11.289 1.00 98.69 81 VAL A C 1
ATOM 601 O O . VAL A 1 81 ? -3.858 -5.133 10.380 1.00 98.69 81 VAL A O 1
ATOM 604 N N . LEU A 1 82 ? -3.935 -5.620 12.574 1.00 98.56 82 LEU A N 1
ATOM 605 C CA . LEU A 1 82 ? -3.531 -4.309 13.057 1.00 98.56 82 LEU A CA 1
ATOM 606 C C . LEU A 1 82 ? -2.000 -4.250 13.115 1.00 98.56 82 LEU A C 1
ATOM 608 O O . LEU A 1 82 ? -1.381 -4.983 13.883 1.00 98.56 82 LEU A O 1
ATOM 612 N N . VAL A 1 83 ? -1.399 -3.401 12.287 1.00 98.75 83 VAL A N 1
ATOM 613 C CA . VAL A 1 83 ? 0.050 -3.249 12.120 1.00 98.75 83 VAL A CA 1
ATOM 614 C C . VAL A 1 83 ? 0.486 -1.950 12.788 1.00 98.75 83 VAL A C 1
ATOM 616 O O . VAL A 1 83 ? 0.201 -0.866 12.288 1.00 98.75 83 VAL A O 1
ATOM 619 N N . ILE A 1 84 ? 1.141 -2.069 13.939 1.00 98.44 84 ILE A N 1
ATOM 620 C CA . ILE A 1 84 ? 1.490 -0.956 14.823 1.00 98.44 84 ILE A CA 1
ATOM 621 C C . ILE A 1 84 ? 2.993 -0.716 14.759 1.00 98.44 84 ILE A C 1
ATOM 623 O O . ILE A 1 84 ? 3.779 -1.604 15.102 1.00 98.44 84 ILE A O 1
ATOM 627 N N . ASP A 1 85 ? 3.368 0.492 14.363 1.00 98.19 85 ASP A N 1
ATOM 628 C CA . ASP A 1 85 ? 4.731 0.985 14.496 1.00 98.19 85 ASP A CA 1
ATOM 629 C C . ASP A 1 85 ? 5.112 1.143 15.975 1.00 98.19 85 ASP A C 1
ATOM 631 O O . ASP A 1 85 ? 4.357 1.684 16.787 1.00 98.19 85 ASP A O 1
ATOM 635 N N . ASN A 1 86 ? 6.277 0.620 16.326 1.00 97.38 86 ASN A N 1
ATOM 636 C CA . ASN A 1 86 ? 6.888 0.633 17.647 1.00 97.38 86 ASN A CA 1
ATOM 637 C C . ASN A 1 86 ? 8.333 1.148 17.576 1.00 97.38 86 ASN A C 1
ATOM 639 O O . ASN A 1 86 ? 9.159 0.774 18.414 1.00 97.38 86 ASN A O 1
ATOM 643 N N . SER A 1 87 ? 8.634 1.967 16.565 1.00 96.88 87 SER A N 1
ATOM 644 C CA . SER A 1 87 ? 9.820 2.819 16.506 1.00 96.88 87 SER A CA 1
ATOM 645 C C . SER A 1 87 ? 9.960 3.661 17.783 1.00 96.88 87 SER A C 1
ATOM 647 O O . SER A 1 87 ? 8.996 3.891 18.525 1.00 96.88 87 SER A O 1
ATOM 649 N N . ASN A 1 88 ? 11.167 4.152 18.065 1.00 95.69 88 ASN A N 1
ATOM 650 C CA . ASN A 1 88 ? 11.389 4.957 19.272 1.00 95.69 88 ASN A CA 1
ATOM 651 C C . ASN A 1 88 ? 10.603 6.284 19.237 1.00 95.69 88 ASN A C 1
ATOM 653 O O . ASN A 1 88 ? 10.139 6.742 20.283 1.00 95.69 88 ASN A O 1
ATOM 657 N N . SER A 1 89 ? 10.377 6.865 18.052 1.00 94.69 89 SER A N 1
ATOM 658 C CA . SER A 1 89 ? 9.612 8.110 17.878 1.00 94.69 89 SER A CA 1
ATOM 659 C C . SER A 1 89 ? 8.149 7.986 18.317 1.00 94.69 89 SER A C 1
ATOM 661 O O . SER A 1 89 ? 7.555 8.960 18.786 1.00 94.69 89 SER A O 1
ATOM 663 N N . MET A 1 90 ? 7.582 6.776 18.297 1.00 96.69 90 MET A N 1
ATOM 664 C CA . MET A 1 90 ? 6.236 6.515 18.816 1.00 96.69 90 MET A CA 1
ATOM 665 C C . MET A 1 90 ? 6.116 6.729 20.332 1.00 96.69 90 MET A C 1
ATOM 667 O O . MET A 1 90 ? 5.005 6.817 20.853 1.00 96.69 90 MET A O 1
ATOM 671 N N . TYR A 1 91 ? 7.221 6.825 21.072 1.00 96.00 91 TYR A N 1
ATOM 672 C CA . TYR A 1 91 ? 7.213 7.091 22.515 1.00 96.00 91 TYR A CA 1
ATOM 673 C C . TYR A 1 91 ? 7.343 8.578 22.858 1.00 96.00 91 TYR A C 1
ATOM 675 O O . TYR A 1 91 ? 7.304 8.951 24.032 1.00 96.00 91 TYR A O 1
ATOM 683 N N . GLU A 1 92 ? 7.418 9.440 21.847 1.00 93.25 92 GLU A N 1
ATOM 684 C CA . GLU A 1 92 ? 7.354 10.885 22.004 1.00 93.25 92 GLU A CA 1
ATOM 685 C C . GLU A 1 92 ? 5.900 11.378 22.004 1.00 93.25 92 GLU A C 1
ATOM 687 O O . GLU A 1 92 ? 5.021 10.801 21.362 1.00 93.25 92 GLU A O 1
ATOM 692 N N . ASN A 1 93 ? 5.638 12.483 22.712 1.00 91.06 93 ASN A N 1
ATOM 693 C CA . ASN A 1 93 ? 4.353 13.201 22.690 1.00 91.06 93 ASN A CA 1
ATOM 694 C C . ASN A 1 93 ? 3.109 12.311 22.915 1.00 91.06 93 ASN A C 1
ATOM 696 O O . ASN A 1 93 ? 2.057 12.550 22.325 1.00 91.06 93 ASN A O 1
ATOM 700 N N . ASP A 1 94 ? 3.234 11.270 23.747 1.00 93.62 94 ASP A N 1
ATOM 701 C CA . ASP A 1 94 ? 2.177 10.298 24.061 1.00 93.62 94 ASP A CA 1
ATOM 702 C C . ASP A 1 94 ? 1.600 9.523 22.853 1.00 93.62 94 ASP A C 1
ATOM 704 O O . ASP A 1 94 ? 0.539 8.899 22.970 1.00 93.62 94 ASP A O 1
ATOM 708 N N . ARG A 1 95 ? 2.294 9.480 21.704 1.00 95.12 95 ARG A N 1
ATOM 709 C CA . ARG A 1 95 ? 1.813 8.808 20.477 1.00 95.12 95 ARG A CA 1
ATOM 710 C C . ARG A 1 95 ? 1.441 7.343 20.708 1.00 95.12 95 ARG A C 1
ATOM 712 O O . ARG A 1 95 ? 0.336 6.923 20.361 1.00 95.12 95 ARG A O 1
ATOM 719 N N . MET A 1 96 ? 2.312 6.559 21.343 1.00 96.62 96 MET A N 1
ATOM 720 C CA . MET A 1 96 ? 2.061 5.146 21.653 1.00 96.62 96 MET A CA 1
ATOM 721 C C . MET A 1 96 ? 0.957 4.979 22.706 1.00 96.62 96 MET A C 1
ATOM 723 O O . MET A 1 96 ? 0.164 4.041 22.629 1.00 96.62 96 MET A O 1
ATOM 727 N N . VAL A 1 97 ? 0.852 5.897 23.675 1.00 96.38 97 VAL A N 1
ATOM 728 C CA . VAL A 1 97 ? -0.233 5.883 24.675 1.00 96.38 97 VAL A CA 1
ATOM 729 C C . VAL A 1 97 ? -1.586 6.033 23.977 1.00 96.38 97 VAL A C 1
ATOM 731 O O . VAL A 1 97 ? -2.500 5.236 24.201 1.00 96.38 97 VAL A O 1
ATOM 734 N N . GLN A 1 98 ? -1.697 7.009 23.078 1.00 95.12 98 GLN A N 1
ATOM 735 C CA . GLN A 1 98 ? -2.910 7.270 22.304 1.00 95.12 98 GLN A CA 1
ATOM 736 C C . GLN A 1 98 ? -3.189 6.149 21.297 1.00 95.12 98 GLN A C 1
ATOM 738 O O . GLN A 1 98 ? -4.337 5.730 21.148 1.00 95.12 98 GLN A O 1
ATOM 743 N N . THR A 1 99 ? -2.143 5.591 20.685 1.00 96.00 99 THR A N 1
ATOM 744 C CA . THR A 1 99 ? -2.230 4.427 19.792 1.00 96.00 99 THR A CA 1
ATOM 745 C C . THR A 1 99 ? -2.830 3.220 20.490 1.00 96.00 99 THR A C 1
ATOM 747 O O . THR A 1 99 ? -3.786 2.639 19.982 1.00 96.00 99 THR A O 1
ATOM 750 N N . LYS A 1 100 ? -2.353 2.875 21.689 1.00 97.25 100 LYS A N 1
ATOM 751 C CA . LYS A 1 100 ? -2.924 1.780 22.486 1.00 97.25 100 LYS A CA 1
ATOM 752 C C . LYS A 1 100 ? -4.381 2.038 22.853 1.00 97.25 100 LYS A C 1
ATOM 754 O O . LYS A 1 100 ? -5.205 1.132 22.745 1.00 97.25 100 LYS A O 1
ATOM 759 N N . ALA A 1 101 ? -4.715 3.259 23.271 1.00 95.19 101 ALA A N 1
ATOM 760 C CA . ALA A 1 101 ? -6.089 3.622 23.610 1.00 95.19 101 ALA A CA 1
ATOM 761 C C . ALA A 1 101 ? -7.034 3.445 22.409 1.00 95.19 101 ALA A C 1
ATOM 763 O O . ALA A 1 101 ? -8.078 2.803 22.533 1.00 95.19 101 ALA A O 1
ATOM 764 N N . ALA A 1 102 ? -6.639 3.936 21.236 1.00 92.25 102 ALA A N 1
ATOM 765 C CA . ALA A 1 102 ? -7.448 3.838 20.029 1.00 92.25 102 ALA A CA 1
ATOM 766 C C . ALA A 1 102 ? -7.497 2.409 19.458 1.00 92.25 102 ALA A C 1
ATOM 768 O O . ALA A 1 102 ? -8.557 1.960 19.027 1.00 92.25 102 ALA A O 1
ATOM 769 N N . ALA A 1 103 ? -6.400 1.651 19.540 1.00 95.62 103 ALA A N 1
ATOM 770 C CA . ALA A 1 103 ? -6.366 0.233 19.191 1.00 95.62 103 ALA A CA 1
ATOM 771 C C . ALA A 1 103 ? -7.297 -0.602 20.089 1.00 95.62 103 ALA A C 1
ATOM 773 O O . ALA A 1 103 ? -8.005 -1.477 19.597 1.00 95.62 103 ALA A O 1
ATOM 774 N N . ASN A 1 104 ? -7.364 -0.308 21.392 1.00 95.50 104 ASN A N 1
ATOM 775 C CA . ASN A 1 104 ? -8.329 -0.946 22.291 1.00 95.50 104 ASN A CA 1
ATOM 776 C C . ASN A 1 104 ? -9.777 -0.627 21.889 1.00 95.50 104 ASN A C 1
ATOM 778 O O . ASN A 1 104 ? -10.602 -1.536 21.856 1.00 95.50 104 ASN A O 1
ATOM 782 N N . ALA A 1 105 ? -10.077 0.628 21.535 1.00 88.56 105 ALA A N 1
ATOM 783 C CA . ALA A 1 105 ? -11.400 1.018 21.044 1.00 88.56 105 ALA A CA 1
ATOM 784 C C . ALA A 1 105 ? -11.747 0.337 19.706 1.00 88.56 105 ALA A C 1
ATOM 786 O O . ALA A 1 105 ? -12.876 -0.103 19.506 1.00 88.56 105 ALA A O 1
ATOM 787 N N . PHE A 1 106 ? -10.767 0.181 18.813 1.00 90.25 106 PHE A N 1
ATOM 788 C CA . PHE A 1 106 ? -10.911 -0.559 17.560 1.00 90.25 106 PHE A CA 1
ATOM 789 C C . PHE A 1 106 ? -11.240 -2.037 17.799 1.00 90.25 106 PHE A C 1
ATOM 791 O O . PHE A 1 106 ? -12.178 -2.576 17.208 1.00 90.25 106 PHE A O 1
ATOM 798 N N . VAL A 1 107 ? -10.512 -2.679 18.719 1.00 93.88 107 VAL A N 1
ATOM 799 C CA . VAL A 1 107 ? -10.806 -4.041 19.183 1.00 93.88 107 VAL A CA 1
ATOM 800 C C . VAL A 1 107 ? -12.209 -4.112 19.785 1.00 93.88 107 VAL A C 1
ATOM 802 O O . VAL A 1 107 ? -12.938 -5.068 19.522 1.00 93.88 107 VAL A O 1
ATOM 805 N N . ASP A 1 108 ? -12.614 -3.102 20.559 1.00 88.75 108 ASP A N 1
ATOM 806 C CA . ASP A 1 108 ? -13.949 -3.037 21.145 1.00 88.75 108 ASP A CA 1
ATOM 807 C C . ASP A 1 108 ? -15.066 -2.941 20.102 1.00 88.75 108 ASP A C 1
ATOM 809 O O . ASP A 1 108 ? -16.088 -3.610 20.261 1.00 88.75 108 ASP A O 1
ATOM 813 N N . ALA A 1 109 ? -14.843 -2.178 19.033 1.00 83.81 109 ALA A N 1
ATOM 814 C CA . ALA A 1 109 ? -15.802 -1.978 17.954 1.00 83.81 109 ALA A CA 1
ATOM 815 C C . ALA A 1 109 ? -15.964 -3.208 17.044 1.00 83.81 109 ALA A C 1
ATOM 817 O O . ALA A 1 109 ? -17.064 -3.474 16.567 1.00 83.81 109 ALA A O 1
ATOM 818 N N . LEU A 1 110 ? -14.885 -3.955 16.788 1.00 84.88 110 LEU A N 1
ATOM 819 C CA . LEU A 1 110 ? -14.900 -5.079 15.843 1.00 84.88 110 LEU A CA 1
ATOM 820 C C . LEU A 1 110 ? -15.156 -6.442 16.491 1.00 84.88 110 LEU A C 1
ATOM 822 O O . LEU A 1 110 ? -15.783 -7.305 15.870 1.00 84.88 110 LEU A O 1
ATOM 826 N N . LEU A 1 111 ? -14.675 -6.657 17.719 1.00 89.25 111 LEU A N 1
ATOM 827 C CA . LEU A 1 111 ? -14.892 -7.894 18.467 1.00 89.25 111 LEU A CA 1
ATOM 828 C C . LEU A 1 111 ? -16.095 -7.705 19.396 1.00 89.25 111 LEU A C 1
ATOM 830 O O . LEU A 1 111 ? -15.953 -7.425 20.591 1.00 89.25 111 LEU A O 1
ATOM 834 N N . THR A 1 112 ? -17.287 -7.846 18.821 1.00 83.62 112 THR A N 1
ATOM 835 C CA . THR A 1 112 ? -18.573 -7.905 19.531 1.00 83.62 112 THR A CA 1
ATOM 836 C C . THR A 1 112 ? -19.092 -9.345 19.564 1.00 83.62 112 THR A C 1
ATOM 838 O O . THR A 1 112 ? -18.632 -10.189 18.798 1.00 83.62 112 THR A O 1
ATOM 841 N N . GLN A 1 113 ? -20.033 -9.646 20.464 1.00 75.12 113 GLN A N 1
ATOM 842 C CA . GLN A 1 113 ? -20.505 -11.018 20.704 1.00 75.12 113 GLN A CA 1
ATOM 843 C C . GLN A 1 113 ? -21.109 -11.686 19.457 1.00 75.12 113 GLN A C 1
ATOM 845 O O . GLN A 1 113 ? -20.988 -12.898 19.300 1.00 75.12 113 GLN A O 1
ATOM 850 N N . ASP A 1 114 ? -21.698 -10.889 18.565 1.00 70.94 114 ASP A N 1
ATOM 851 C CA . ASP A 1 114 ? -22.338 -11.350 17.329 1.00 70.94 114 ASP A CA 1
ATOM 852 C C . ASP A 1 114 ? -21.445 -11.158 16.084 1.00 70.94 114 ASP A C 1
ATOM 854 O O . ASP A 1 114 ? -21.859 -11.445 14.962 1.00 70.94 114 ASP A O 1
ATOM 858 N N . SER A 1 115 ? -20.212 -10.663 16.253 1.00 73.19 115 SER A N 1
ATOM 859 C CA . SER A 1 115 ? -19.273 -10.441 15.151 1.00 73.19 115 SER A CA 1
ATOM 860 C C . SER A 1 115 ? -18.494 -11.712 14.822 1.00 73.19 115 SER A C 1
ATOM 862 O O . SER A 1 115 ? -17.896 -12.346 15.689 1.00 73.19 115 SER A O 1
ATOM 864 N N . ALA A 1 116 ? -18.415 -12.035 13.531 1.00 82.25 116 ALA A N 1
ATOM 865 C CA . ALA A 1 116 ? -17.536 -13.079 13.008 1.00 82.25 116 ALA A CA 1
ATOM 866 C C . ALA A 1 116 ? -16.135 -12.544 12.632 1.00 82.25 116 ALA A C 1
ATOM 868 O O . ALA A 1 116 ? -15.391 -13.195 11.890 1.00 82.25 116 ALA A O 1
ATOM 869 N N . THR A 1 117 ? -15.796 -11.335 13.091 1.00 87.88 117 THR A N 1
ATOM 870 C CA . THR A 1 117 ? -14.502 -10.690 12.850 1.00 87.88 117 THR A CA 1
ATOM 871 C C . THR A 1 117 ? -13.443 -11.245 13.787 1.00 87.88 117 THR A C 1
ATOM 873 O O . THR A 1 117 ? -13.712 -11.529 14.955 1.00 87.88 117 THR A O 1
ATOM 876 N N . ARG A 1 118 ? -12.217 -11.363 13.284 1.00 94.88 118 ARG A N 1
ATOM 877 C CA . ARG A 1 118 ? -11.047 -11.732 14.069 1.00 94.88 118 ARG A CA 1
ATOM 878 C C . ARG A 1 118 ? -9.919 -10.748 13.815 1.00 94.88 118 ARG A C 1
ATOM 880 O O . ARG A 1 118 ? -9.742 -10.277 12.693 1.00 94.88 118 ARG A O 1
ATOM 887 N N . ILE A 1 119 ? -9.148 -10.452 14.851 1.00 97.38 119 ILE A N 1
ATOM 888 C CA . ILE A 1 119 ? -8.048 -9.490 14.797 1.00 97.38 119 ILE A CA 1
ATOM 889 C C . ILE A 1 119 ? -6.752 -10.191 15.176 1.00 97.38 119 ILE A C 1
ATOM 891 O O . ILE A 1 119 ? -6.678 -10.848 16.211 1.00 97.38 119 ILE A O 1
ATOM 895 N N . ALA A 1 120 ? -5.721 -10.022 14.363 1.00 98.56 120 ALA A N 1
ATOM 896 C CA . ALA A 1 120 ? -4.344 -10.234 14.769 1.00 98.56 120 ALA A CA 1
ATOM 897 C C . ALA A 1 120 ? -3.627 -8.885 14.869 1.00 98.56 120 ALA A C 1
ATOM 899 O O . ALA A 1 120 ? -4.034 -7.892 14.269 1.00 98.56 120 ALA A O 1
ATOM 900 N N . VAL A 1 121 ? -2.545 -8.853 15.631 1.00 98.75 121 VAL A N 1
ATOM 901 C CA . VAL A 1 121 ? -1.679 -7.683 15.797 1.00 98.75 121 VAL A CA 1
ATOM 902 C C . VAL A 1 121 ? -0.268 -8.038 15.355 1.00 98.75 121 VAL A C 1
ATOM 904 O O . VAL A 1 121 ? 0.262 -9.078 15.756 1.00 98.75 121 VAL A O 1
ATOM 907 N N . VAL A 1 122 ? 0.321 -7.149 14.562 1.00 98.81 122 VAL A N 1
ATOM 908 C CA . VAL A 1 122 ? 1.730 -7.116 14.173 1.00 98.81 122 VAL A CA 1
ATOM 909 C C . VAL A 1 122 ? 2.314 -5.826 14.735 1.00 98.81 122 VAL A C 1
ATOM 911 O O . VAL A 1 122 ? 1.826 -4.743 14.442 1.00 98.81 122 VAL A O 1
ATOM 914 N N . VAL A 1 123 ? 3.350 -5.937 15.551 1.00 98.31 123 VAL A N 1
ATOM 915 C CA . VAL A 1 123 ? 4.089 -4.804 16.108 1.00 98.31 123 VAL A CA 1
ATOM 916 C C . VAL A 1 123 ? 5.463 -4.814 15.470 1.00 98.31 123 VAL A C 1
ATOM 918 O O . VAL A 1 123 ? 6.158 -5.831 15.558 1.00 98.31 123 VAL A O 1
ATOM 921 N N . PHE A 1 124 ? 5.842 -3.724 14.812 1.00 98.06 124 PHE A N 1
ATOM 922 C CA . PHE A 1 124 ? 7.095 -3.652 14.068 1.00 98.06 124 PHE A CA 1
ATOM 923 C C . PHE A 1 124 ? 7.930 -2.441 14.470 1.00 98.06 124 PHE A C 1
ATOM 925 O O . PHE A 1 124 ? 7.407 -1.429 14.913 1.00 98.06 124 PHE A O 1
ATOM 932 N N . ASN A 1 125 ? 9.232 -2.578 14.300 1.00 95.81 125 ASN A N 1
ATOM 933 C CA . ASN A 1 125 ? 10.236 -1.525 14.350 1.00 95.81 125 ASN A CA 1
ATOM 934 C C . ASN A 1 125 ? 11.328 -1.927 13.345 1.00 95.81 125 ASN A C 1
ATOM 936 O O . ASN A 1 125 ? 10.967 -2.105 12.185 1.00 95.81 125 ASN A O 1
ATOM 940 N N . ASP A 1 126 ? 12.590 -2.178 13.713 1.00 93.38 126 ASP A N 1
ATOM 941 C CA . ASP A 1 126 ? 13.528 -2.925 12.844 1.00 93.38 126 ASP A CA 1
ATOM 942 C C . ASP A 1 126 ? 13.370 -4.467 12.959 1.00 93.38 126 ASP A C 1
ATOM 944 O O . ASP A 1 126 ? 13.932 -5.242 12.176 1.00 93.38 126 ASP A O 1
ATOM 948 N N . LYS A 1 127 ? 12.573 -4.922 13.931 1.00 94.81 127 LYS A N 1
ATOM 949 C CA . LYS A 1 127 ? 12.117 -6.298 14.155 1.00 94.81 127 LYS A CA 1
ATOM 950 C C . LYS A 1 127 ? 10.596 -6.372 14.046 1.00 94.81 127 LYS A C 1
ATOM 952 O O . LYS A 1 127 ? 9.901 -5.386 13.812 1.00 94.81 127 LYS A O 1
ATOM 957 N N . VAL A 1 128 ? 10.060 -7.579 14.220 1.00 96.81 128 VAL A N 1
ATOM 958 C CA . VAL A 1 128 ? 8.616 -7.801 14.252 1.00 96.81 128 VAL A CA 1
ATOM 959 C C . VAL A 1 128 ? 8.223 -8.793 15.338 1.00 96.81 128 VAL A C 1
ATOM 961 O O . VAL A 1 128 ? 8.874 -9.819 15.548 1.00 96.81 128 VAL A O 1
ATOM 964 N N . LYS A 1 129 ? 7.125 -8.489 16.025 1.00 97.56 129 LYS A N 1
ATOM 965 C CA . LYS A 1 129 ? 6.383 -9.412 16.886 1.00 97.56 129 LYS A CA 1
ATOM 966 C C . LYS A 1 129 ? 4.961 -9.496 16.361 1.00 97.56 129 LYS A C 1
ATOM 968 O O . LYS A 1 129 ? 4.396 -8.500 15.928 1.00 97.56 129 LYS A O 1
ATOM 973 N N . GLN A 1 130 ? 4.374 -10.683 16.405 1.00 97.81 130 GLN A N 1
ATOM 974 C CA . GLN A 1 130 ? 3.010 -10.882 15.934 1.00 97.81 130 GLN A CA 1
ATOM 975 C C . GLN A 1 130 ? 2.241 -11.840 16.829 1.00 97.81 130 GLN A C 1
ATOM 977 O O . GLN A 1 130 ? 2.815 -12.588 17.623 1.00 97.81 130 GLN A O 1
ATOM 982 N N . THR A 1 131 ? 0.932 -11.834 16.646 1.00 98.19 131 THR A N 1
ATOM 983 C CA . THR A 1 131 ? -0.020 -12.712 17.320 1.00 98.19 131 THR A CA 1
ATOM 984 C C . THR A 1 131 ? -0.771 -13.581 16.306 1.00 98.19 131 THR A C 1
ATOM 986 O O . THR A 1 131 ? -0.637 -13.401 15.096 1.00 98.19 131 THR A O 1
ATOM 989 N N . GLY A 1 132 ? -1.545 -14.555 16.796 1.00 97.50 132 GLY A N 1
ATOM 990 C CA . GLY A 1 132 ? -2.572 -15.220 15.988 1.00 97.50 132 GLY A CA 1
ATOM 991 C C . GLY A 1 132 ? -3.841 -14.370 15.865 1.00 97.50 132 GLY A C 1
ATOM 992 O O . GLY A 1 132 ? -3.886 -13.241 16.341 1.00 97.50 132 GLY A O 1
ATOM 993 N N . PHE A 1 133 ? -4.890 -14.927 15.259 1.00 97.56 133 PHE A N 1
ATOM 994 C CA . PHE A 1 133 ? -6.199 -14.274 15.188 1.00 97.56 133 PHE A CA 1
ATOM 995 C C . PHE A 1 133 ? -7.005 -14.495 16.475 1.00 97.56 133 PHE A C 1
ATOM 997 O O . PHE A 1 133 ? -7.232 -15.635 16.882 1.00 97.56 133 PHE A O 1
ATOM 1004 N N . TYR A 1 134 ? -7.453 -13.397 17.072 1.00 97.38 134 TYR A N 1
ATOM 1005 C CA . TYR A 1 134 ? -8.299 -13.319 18.260 1.00 97.38 134 TYR A CA 1
ATOM 1006 C C . TYR A 1 134 ? -9.731 -12.976 17.851 1.00 97.38 134 TYR A C 1
ATOM 1008 O O . TYR A 1 134 ? -9.941 -12.225 16.903 1.00 97.38 134 TYR A O 1
ATOM 1016 N N . ASP A 1 135 ? -10.709 -13.504 18.572 1.00 94.12 135 ASP A N 1
ATOM 1017 C CA . ASP A 1 135 ? -12.134 -13.233 18.401 1.00 94.12 135 ASP A CA 1
ATOM 1018 C C . ASP A 1 135 ? -12.727 -12.673 19.707 1.00 94.12 135 ASP A C 1
ATOM 1020 O O . ASP A 1 135 ? -12.010 -12.361 20.662 1.00 94.12 135 ASP A O 1
ATOM 1024 N N . TYR A 1 136 ? -14.052 -12.531 19.769 1.00 92.56 136 TYR A N 1
ATOM 1025 C CA . TYR A 1 136 ? -14.729 -12.023 20.961 1.00 92.56 136 TYR A CA 1
ATOM 1026 C C . TYR A 1 136 ? -14.356 -12.774 22.254 1.00 92.56 136 TYR A C 1
ATOM 1028 O O . TYR A 1 136 ? -14.224 -12.152 23.308 1.00 92.56 136 TYR A O 1
ATOM 1036 N N . SER A 1 137 ? -14.132 -14.092 22.192 1.00 94.81 137 SER A N 1
ATOM 1037 C CA . SER A 1 137 ? -13.902 -14.936 23.375 1.00 94.81 137 SER A CA 1
ATOM 1038 C C . SER A 1 137 ? -12.581 -14.651 24.095 1.00 94.81 137 SER A C 1
ATOM 1040 O O . SER A 1 137 ? -12.461 -14.890 25.296 1.00 94.81 137 SER A O 1
ATOM 1042 N N . ASN A 1 138 ? -11.588 -14.131 23.374 1.00 95.94 138 ASN A N 1
ATOM 1043 C CA . ASN A 1 138 ? -10.237 -13.865 23.873 1.00 95.94 138 ASN A CA 1
ATOM 1044 C C . ASN A 1 138 ? -9.827 -12.390 23.701 1.00 95.94 138 ASN A C 1
ATOM 1046 O O . ASN A 1 138 ? -8.662 -12.031 23.881 1.00 95.94 138 ASN A O 1
ATOM 1050 N N . LYS A 1 139 ? -10.808 -11.522 23.447 1.00 95.25 139 LYS A N 1
ATOM 1051 C CA . LYS A 1 139 ? -10.667 -10.076 23.275 1.00 95.25 139 LYS A CA 1
ATOM 1052 C C . LYS A 1 139 ? -9.842 -9.385 24.367 1.00 95.25 139 LYS A C 1
ATOM 1054 O O . LYS A 1 139 ? -8.958 -8.591 24.058 1.00 95.25 139 LYS A O 1
ATOM 1059 N N . GLU A 1 140 ? -10.074 -9.700 25.640 1.00 97.69 140 GLU A N 1
ATOM 1060 C CA . GLU A 1 140 ? -9.325 -9.073 26.743 1.00 97.69 140 GLU A CA 1
ATOM 1061 C C . GLU A 1 140 ? -7.839 -9.468 26.744 1.00 97.69 140 GLU A C 1
ATOM 1063 O O . GLU A 1 140 ? -6.982 -8.656 27.092 1.00 97.69 140 GLU A O 1
ATOM 1068 N N . ALA A 1 141 ? -7.502 -10.677 26.279 1.00 98.25 141 ALA A N 1
ATOM 1069 C CA . ALA A 1 141 ? -6.110 -11.091 26.113 1.00 98.25 141 ALA A CA 1
ATOM 1070 C C . ALA A 1 141 ? -5.423 -10.329 24.966 1.00 98.25 141 ALA A C 1
ATOM 1072 O O . ALA A 1 141 ? -4.255 -9.960 25.094 1.00 98.25 141 ALA A O 1
ATOM 1073 N N . LEU A 1 142 ? -6.149 -10.036 23.881 1.00 98.38 142 LEU A N 1
ATOM 1074 C CA . LEU A 1 142 ? -5.652 -9.183 22.799 1.00 98.38 142 LEU A CA 1
ATOM 1075 C C . LEU A 1 142 ? -5.372 -7.755 23.292 1.00 98.38 142 LEU A C 1
ATOM 1077 O O . LEU A 1 142 ? -4.297 -7.213 23.041 1.00 98.38 142 LEU A O 1
ATOM 1081 N N . LYS A 1 143 ? -6.305 -7.159 24.045 1.00 98.44 143 LYS A N 1
ATOM 1082 C CA . LYS A 1 143 ? -6.129 -5.820 24.641 1.00 98.44 143 LYS A CA 1
ATOM 1083 C C . LYS A 1 143 ? -4.944 -5.790 25.605 1.00 98.44 143 LYS A C 1
ATOM 1085 O O . LYS A 1 143 ? -4.144 -4.856 25.582 1.00 98.44 143 LYS A O 1
ATOM 1090 N N . ALA A 1 144 ? -4.776 -6.835 26.416 1.00 98.44 144 ALA A N 1
ATOM 1091 C CA . ALA A 1 144 ? -3.611 -6.975 27.287 1.00 98.44 144 ALA A CA 1
ATOM 1092 C C . ALA A 1 144 ? -2.294 -7.026 26.491 1.00 98.44 144 ALA A C 1
ATOM 1094 O O . ALA A 1 144 ? -1.337 -6.357 26.878 1.00 98.44 144 ALA A O 1
ATOM 1095 N N . TYR A 1 145 ? -2.255 -7.746 25.362 1.00 98.38 145 TYR A N 1
ATOM 1096 C CA . TYR A 1 145 ? -1.092 -7.771 24.469 1.00 98.38 145 TYR A CA 1
ATOM 1097 C C . TYR A 1 145 ? -0.761 -6.377 23.917 1.00 98.38 145 TYR A C 1
ATOM 1099 O O . TYR A 1 145 ? 0.382 -5.939 24.026 1.00 98.38 145 TYR A O 1
ATOM 1107 N N . ILE A 1 146 ? -1.760 -5.652 23.396 1.00 98.25 146 ILE A N 1
ATOM 1108 C CA . ILE A 1 146 ? -1.598 -4.279 22.881 1.00 98.25 146 ILE A CA 1
ATOM 1109 C C . ILE A 1 146 ? -1.057 -3.349 23.976 1.00 98.25 146 ILE A C 1
ATOM 1111 O O . ILE A 1 146 ? -0.104 -2.601 23.763 1.00 98.25 146 ILE A O 1
ATOM 1115 N N . ASN A 1 147 ? -1.621 -3.419 25.182 1.00 98.38 147 ASN A N 1
ATOM 1116 C CA . ASN A 1 147 ? -1.205 -2.563 26.292 1.00 98.38 147 ASN A CA 1
ATOM 1117 C C . ASN A 1 147 ? 0.218 -2.870 26.783 1.00 98.38 147 ASN A C 1
ATOM 1119 O O . ASN A 1 147 ? 0.914 -1.953 27.230 1.00 98.38 147 ASN A O 1
ATOM 1123 N N . ALA A 1 148 ? 0.656 -4.124 26.658 1.00 98.00 148 ALA A N 1
ATOM 1124 C CA . ALA A 1 148 ? 1.989 -4.582 27.035 1.00 98.00 148 ALA A CA 1
ATOM 1125 C C . ALA A 1 148 ? 3.089 -4.224 26.021 1.00 98.00 148 ALA A C 1
ATOM 1127 O O . ALA A 1 148 ? 4.264 -4.415 26.333 1.00 98.00 148 ALA A O 1
ATOM 1128 N N . VAL A 1 149 ? 2.746 -3.705 24.834 1.00 97.06 149 VAL A N 1
ATOM 1129 C CA . VAL A 1 149 ? 3.740 -3.218 23.863 1.00 97.06 149 VAL A CA 1
ATOM 1130 C C . VAL A 1 149 ? 4.623 -2.161 24.527 1.00 97.06 149 VAL A C 1
ATOM 1132 O O . VAL A 1 149 ? 4.119 -1.218 25.131 1.00 97.06 149 VAL A O 1
ATOM 1135 N N . SER A 1 150 ? 5.938 -2.318 24.460 1.00 95.50 150 SER A N 1
ATOM 1136 C CA . SER A 1 150 ? 6.889 -1.406 25.094 1.00 95.50 150 SER A CA 1
ATOM 1137 C C . SER A 1 150 ? 8.048 -1.104 24.158 1.00 95.50 150 SER A C 1
ATOM 1139 O O . SER A 1 150 ? 8.367 -1.904 23.271 1.00 95.50 150 SER A O 1
ATOM 1141 N N . MET A 1 151 ? 8.682 0.044 24.384 1.00 94.06 151 MET A N 1
ATOM 1142 C CA . MET A 1 151 ? 9.844 0.472 23.620 1.00 94.06 151 MET A CA 1
ATOM 1143 C C . MET A 1 151 ? 10.982 -0.523 23.831 1.00 94.06 151 MET A C 1
ATOM 1145 O O . MET A 1 151 ? 11.163 -1.039 24.938 1.00 94.06 151 MET A O 1
ATOM 1149 N N . ASN A 1 152 ? 11.743 -0.772 22.771 1.00 91.31 152 ASN A N 1
ATOM 1150 C CA . ASN A 1 152 ? 13.075 -1.339 22.877 1.00 91.31 152 ASN A CA 1
ATOM 1151 C C . ASN A 1 152 ? 14.041 -0.346 22.233 1.00 91.31 152 ASN A C 1
ATOM 1153 O O . ASN A 1 152 ? 13.997 -0.168 21.021 1.00 91.31 152 ASN A O 1
ATOM 1157 N N . GLU A 1 153 ? 14.879 0.296 23.049 1.00 85.75 153 GLU A N 1
ATOM 1158 C CA . GLU A 1 153 ? 15.776 1.366 22.593 1.00 85.75 153 GLU A CA 1
ATOM 1159 C C . GLU A 1 153 ? 16.749 0.892 21.505 1.00 85.75 153 GLU A C 1
ATOM 1161 O O . GLU A 1 153 ? 17.080 1.674 20.614 1.00 85.75 153 GLU A O 1
ATOM 1166 N N . ASP A 1 154 ? 17.135 -0.389 21.537 1.00 88.44 154 ASP A N 1
ATOM 1167 C CA . ASP A 1 154 ? 18.069 -1.000 20.584 1.00 88.44 154 ASP A CA 1
ATOM 1168 C C . ASP A 1 154 ? 17.446 -1.256 19.198 1.00 88.44 154 ASP A C 1
ATOM 1170 O O . ASP A 1 154 ? 18.169 -1.377 18.211 1.00 88.44 154 ASP A O 1
ATOM 1174 N N . ASP A 1 155 ? 16.114 -1.316 19.114 1.00 86.69 155 ASP A N 1
ATOM 1175 C CA . ASP A 1 155 ? 15.359 -1.688 17.909 1.00 86.69 155 ASP A CA 1
ATOM 1176 C C . ASP A 1 155 ? 14.646 -0.462 17.285 1.00 86.69 155 ASP A C 1
ATOM 1178 O O . ASP A 1 155 ? 13.591 -0.582 16.669 1.00 86.69 155 ASP A O 1
ATOM 1182 N N . GLY A 1 156 ? 15.168 0.751 17.491 1.00 84.88 156 GLY A N 1
ATOM 1183 C CA . GLY A 1 156 ? 14.419 2.008 17.332 1.00 84.88 156 GLY A CA 1
ATOM 1184 C C . GLY A 1 156 ? 13.993 2.446 15.924 1.00 84.88 156 GLY A C 1
ATOM 1185 O O . GLY A 1 156 ? 13.327 3.474 15.814 1.00 84.88 156 GLY A O 1
ATOM 1186 N N . GLY A 1 157 ? 14.378 1.717 14.872 1.00 94.31 157 GLY A N 1
ATOM 1187 C CA . GLY A 1 157 ? 14.095 2.070 13.476 1.00 94.31 157 GLY A CA 1
ATOM 1188 C C . GLY A 1 157 ? 12.677 1.723 13.004 1.00 94.31 157 GLY A C 1
ATOM 1189 O O . GLY A 1 157 ? 11.890 1.103 13.717 1.00 94.31 157 GLY A O 1
ATOM 1190 N N . THR A 1 158 ? 12.379 2.068 11.750 1.00 97.50 158 THR A N 1
ATOM 1191 C CA . THR A 1 158 ? 11.048 1.946 11.142 1.00 97.50 158 THR A CA 1
ATOM 1192 C C . THR A 1 158 ? 11.121 1.072 9.889 1.00 97.50 158 THR A C 1
ATOM 1194 O O . THR A 1 158 ? 11.363 1.552 8.780 1.00 97.50 158 THR A O 1
ATOM 1197 N N . PHE A 1 159 ? 10.916 -0.240 10.037 1.00 98.31 159 PHE A N 1
ATOM 1198 C CA . PHE A 1 159 ? 10.885 -1.201 8.929 1.00 98.31 159 PHE A CA 1
ATOM 1199 C C . PHE A 1 159 ? 9.442 -1.481 8.488 1.00 98.31 159 PHE A C 1
ATOM 1201 O O . PHE A 1 159 ? 8.937 -2.601 8.567 1.00 98.31 159 PHE A O 1
ATOM 1208 N N . THR A 1 160 ? 8.756 -0.453 7.987 1.00 98.62 160 THR A N 1
ATOM 1209 C CA . THR A 1 160 ? 7.336 -0.529 7.596 1.00 98.62 160 THR A CA 1
ATOM 1210 C C . THR A 1 160 ? 7.050 -1.670 6.616 1.00 98.62 160 THR A C 1
ATOM 1212 O O . THR A 1 160 ? 6.050 -2.376 6.760 1.00 98.62 160 THR A O 1
ATOM 1215 N N . GLN A 1 161 ? 7.951 -1.918 5.657 1.00 98.75 161 GLN A N 1
ATOM 1216 C CA . GLN A 1 161 ? 7.816 -3.028 4.711 1.00 98.75 161 GLN A CA 1
ATOM 1217 C C . GLN A 1 161 ? 7.745 -4.395 5.416 1.00 98.75 161 GLN A C 1
ATOM 1219 O O . GLN A 1 161 ? 6.940 -5.240 5.025 1.00 98.75 161 GLN A O 1
ATOM 1224 N N . LEU A 1 162 ? 8.537 -4.615 6.474 1.00 98.62 162 LEU A N 1
ATOM 1225 C CA . LEU A 1 162 ? 8.496 -5.843 7.271 1.00 98.62 162 LEU A CA 1
ATOM 1226 C C . LEU A 1 162 ? 7.135 -6.010 7.956 1.00 98.62 162 LEU A C 1
ATOM 1228 O O . LEU A 1 162 ? 6.574 -7.107 7.925 1.00 98.62 162 LEU A O 1
ATOM 1232 N N . GLY A 1 163 ? 6.584 -4.937 8.531 1.00 98.69 163 GLY A N 1
ATOM 1233 C CA . GLY A 1 163 ? 5.257 -4.950 9.154 1.00 98.69 163 GLY A CA 1
ATOM 1234 C C . GLY A 1 163 ? 4.154 -5.347 8.167 1.00 98.69 163 GLY A C 1
ATOM 1235 O O . GLY A 1 163 ? 3.378 -6.267 8.437 1.00 98.69 163 GLY A O 1
ATOM 1236 N N . ILE A 1 164 ? 4.135 -4.718 6.987 1.00 98.81 164 ILE A N 1
ATOM 1237 C CA . ILE A 1 164 ? 3.157 -5.003 5.923 1.00 98.81 164 ILE A CA 1
ATOM 1238 C C . ILE A 1 164 ? 3.309 -6.436 5.409 1.00 98.81 164 ILE A C 1
ATOM 1240 O O . ILE A 1 164 ? 2.323 -7.171 5.344 1.00 98.81 164 ILE A O 1
ATOM 1244 N N . LYS A 1 165 ? 4.537 -6.863 5.091 1.00 98.75 165 LYS A N 1
ATOM 1245 C CA . LYS A 1 165 ? 4.819 -8.227 4.628 1.00 98.75 165 LYS A CA 1
ATOM 1246 C C . LYS A 1 1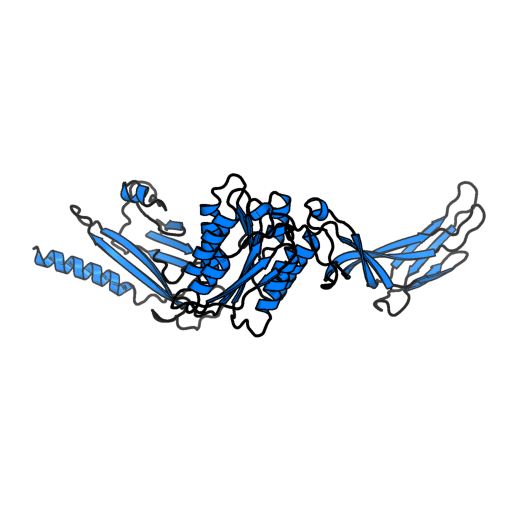65 ? 4.350 -9.265 5.647 1.00 98.75 165 LYS A C 1
ATOM 1248 O O . LYS A 1 165 ? 3.717 -10.251 5.283 1.00 98.75 165 LYS A O 1
ATOM 1253 N N . THR A 1 166 ? 4.634 -9.035 6.925 1.00 98.81 166 THR A N 1
ATOM 1254 C CA . THR A 1 166 ? 4.252 -9.943 8.013 1.00 98.81 166 THR A CA 1
ATOM 1255 C C . THR A 1 166 ? 2.730 -10.063 8.126 1.00 98.81 166 THR A C 1
ATOM 1257 O O . THR A 1 166 ? 2.195 -11.169 8.209 1.00 98.81 166 THR A O 1
ATOM 1260 N N . ALA A 1 167 ? 2.013 -8.940 8.045 1.00 98.81 167 ALA A N 1
ATOM 1261 C CA . ALA A 1 167 ? 0.554 -8.929 8.037 1.00 98.81 167 ALA A CA 1
ATOM 1262 C C . ALA A 1 167 ? -0.037 -9.647 6.817 1.00 98.81 167 ALA A C 1
ATOM 1264 O O . ALA A 1 167 ? -0.958 -10.458 6.951 1.00 98.81 167 ALA A O 1
ATOM 1265 N N . ARG A 1 168 ? 0.534 -9.397 5.637 1.00 98.62 168 ARG A N 1
ATOM 1266 C CA . ARG A 1 168 ? 0.173 -10.067 4.388 1.00 98.62 168 ARG A CA 1
ATOM 1267 C C . ARG A 1 168 ? 0.376 -11.580 4.491 1.00 98.62 168 ARG A C 1
ATOM 1269 O O . ARG A 1 168 ? -0.540 -12.338 4.182 1.00 98.62 168 ARG A O 1
ATOM 1276 N N . ASP A 1 169 ? 1.526 -12.038 4.978 1.00 98.56 169 ASP A N 1
ATOM 1277 C CA . ASP A 1 169 ? 1.812 -13.465 5.163 1.00 98.56 169 ASP A CA 1
ATOM 1278 C C . ASP A 1 169 ? 0.825 -14.121 6.140 1.00 98.56 169 ASP A C 1
ATOM 1280 O O . ASP A 1 169 ? 0.313 -15.213 5.874 1.00 98.56 169 ASP A O 1
ATOM 1284 N N . LEU A 1 170 ? 0.487 -13.436 7.238 1.00 98.44 170 LEU A N 1
ATOM 1285 C CA . LEU A 1 170 ? -0.488 -13.921 8.212 1.00 98.44 170 LEU A CA 1
ATOM 1286 C C . LEU A 1 170 ? -1.885 -14.082 7.591 1.00 98.44 170 LEU A C 1
ATOM 1288 O O . LEU A 1 170 ? -2.529 -15.116 7.788 1.00 98.44 170 LEU A O 1
ATOM 1292 N N . LEU A 1 171 ? -2.321 -13.113 6.781 1.00 98.31 171 LEU A N 1
ATOM 1293 C CA . LEU A 1 171 ? -3.591 -13.148 6.046 1.00 98.31 171 LEU A CA 1
ATOM 1294 C C . LEU A 1 171 ? -3.605 -14.166 4.895 1.00 98.31 171 LEU A C 1
ATOM 1296 O O . LEU A 1 171 ? -4.673 -14.639 4.506 1.00 98.31 171 LEU A O 1
ATOM 1300 N N . LYS A 1 172 ? -2.449 -14.543 4.339 1.00 97.38 172 LYS A N 1
ATOM 1301 C CA . LYS A 1 172 ? -2.346 -15.627 3.340 1.00 97.38 172 LYS A CA 1
ATOM 1302 C C . LYS A 1 172 ? -2.274 -17.011 3.963 1.00 97.38 172 LYS A C 1
ATOM 1304 O O . LYS A 1 172 ? -2.577 -17.994 3.289 1.00 97.38 172 LYS A O 1
ATOM 1309 N N . SER A 1 173 ? -1.846 -17.099 5.217 1.00 97.38 173 SER A N 1
ATOM 1310 C CA . SER A 1 173 ? -1.706 -18.370 5.914 1.00 97.38 173 SER A CA 1
ATOM 1311 C C . SER A 1 173 ? -3.052 -19.081 6.084 1.00 97.38 173 SER A C 1
ATOM 1313 O O . SER A 1 173 ? -4.116 -18.461 6.101 1.00 97.38 173 SER A O 1
ATOM 1315 N N . SER A 1 174 ? -3.006 -20.393 6.314 1.00 95.88 174 SER A N 1
ATOM 1316 C CA . SER A 1 174 ? -4.198 -21.192 6.624 1.00 95.88 174 SER A CA 1
ATOM 1317 C C . SER A 1 174 ? -4.881 -20.807 7.944 1.00 95.88 174 SER A C 1
ATOM 1319 O O . SER A 1 174 ? -5.986 -21.272 8.207 1.00 95.88 174 SER A O 1
ATOM 1321 N N . ALA A 1 175 ? -4.240 -19.992 8.793 1.00 95.12 175 ALA A N 1
ATOM 1322 C CA . ALA A 1 175 ? -4.859 -19.460 10.008 1.00 95.12 175 ALA A CA 1
ATOM 1323 C C . ALA A 1 175 ? -5.894 -18.362 9.696 1.00 95.12 175 ALA A C 1
ATOM 1325 O O . ALA A 1 175 ? -6.840 -18.150 10.469 1.00 95.12 175 ALA A O 1
ATOM 1326 N N . SER A 1 176 ? -5.744 -17.683 8.553 1.00 95.44 176 SER A N 1
ATOM 1327 C CA . SER A 1 176 ? -6.726 -16.726 8.065 1.00 95.44 176 SER A CA 1
ATOM 1328 C C . SER A 1 176 ? -7.864 -17.456 7.346 1.00 95.44 176 SER A C 1
ATOM 1330 O O . SER A 1 176 ? -7.674 -18.120 6.332 1.00 95.44 176 SER A O 1
ATOM 1332 N N . THR A 1 177 ? -9.062 -17.339 7.906 1.00 89.62 177 THR A N 1
ATOM 1333 C CA . THR A 1 177 ? -10.306 -17.979 7.450 1.00 89.62 177 THR A CA 1
ATOM 1334 C C . THR A 1 177 ? -11.391 -16.948 7.130 1.00 89.62 177 THR A C 1
ATOM 1336 O O . THR A 1 177 ? -12.484 -17.319 6.703 1.00 89.62 177 THR A O 1
ATOM 1339 N N . GLY A 1 178 ? -11.097 -15.660 7.339 1.00 84.56 178 GLY A N 1
ATOM 1340 C CA . GLY A 1 178 ? -11.934 -14.546 6.923 1.00 84.56 178 GLY A CA 1
ATOM 1341 C C . GLY A 1 178 ? -11.970 -14.410 5.403 1.00 84.56 178 GLY A C 1
ATOM 1342 O O . GLY A 1 178 ? -10.965 -14.609 4.718 1.00 84.56 178 GLY A O 1
ATOM 1343 N N . LEU A 1 179 ? -13.150 -14.075 4.887 1.00 83.38 179 LEU A N 1
ATOM 1344 C CA . LEU A 1 179 ? -13.387 -13.760 3.481 1.00 83.38 179 LEU A CA 1
ATOM 1345 C C . LEU A 1 179 ? -12.903 -12.347 3.153 1.00 83.38 179 LEU A C 1
ATOM 1347 O O . LEU A 1 179 ? -12.257 -12.147 2.131 1.00 83.38 179 LEU A O 1
ATOM 1351 N N . ASN A 1 180 ? -13.166 -11.394 4.050 1.00 85.31 180 ASN A N 1
ATOM 1352 C CA . ASN A 1 180 ? -12.622 -10.044 3.951 1.00 85.31 180 ASN A CA 1
ATOM 1353 C C . ASN A 1 180 ? -11.311 -9.983 4.731 1.00 85.31 180 ASN A C 1
ATOM 1355 O O . ASN A 1 180 ? -11.271 -10.361 5.904 1.00 85.31 180 ASN A O 1
ATOM 1359 N N . LYS A 1 181 ? -10.247 -9.508 4.088 1.00 93.81 181 LYS A N 1
ATOM 1360 C CA . LYS A 1 181 ? -8.898 -9.469 4.657 1.00 93.81 181 LYS A CA 1
ATOM 1361 C C . LYS A 1 181 ? -8.405 -8.036 4.665 1.00 93.81 181 LYS A C 1
ATOM 1363 O O . LYS A 1 181 ? -8.278 -7.430 3.608 1.00 93.81 181 LYS A O 1
ATOM 1368 N N . ASN A 1 182 ? -8.148 -7.504 5.852 1.00 95.44 182 ASN A N 1
ATOM 1369 C CA . ASN A 1 182 ? -7.814 -6.097 6.027 1.00 95.44 182 ASN A CA 1
ATOM 1370 C C . ASN A 1 182 ? -6.489 -5.951 6.773 1.00 95.44 182 ASN A C 1
ATOM 1372 O O . ASN A 1 182 ? -6.262 -6.623 7.777 1.00 95.44 182 ASN A O 1
ATOM 1376 N N . ILE A 1 183 ? -5.641 -5.043 6.310 1.00 98.62 183 ILE A N 1
ATOM 1377 C CA . ILE A 1 183 ? -4.441 -4.584 7.004 1.00 98.62 183 ILE A CA 1
ATOM 1378 C C . ILE A 1 183 ? -4.716 -3.155 7.455 1.00 98.62 183 ILE A C 1
ATOM 1380 O O . ILE A 1 183 ? -5.111 -2.325 6.644 1.00 98.62 183 ILE A O 1
ATOM 1384 N N . VAL A 1 184 ? -4.511 -2.865 8.736 1.00 98.44 184 VAL A N 1
ATOM 1385 C CA . VAL A 1 184 ? -4.613 -1.507 9.280 1.00 98.44 184 VAL A CA 1
ATOM 1386 C C . VAL A 1 184 ? -3.233 -1.091 9.753 1.00 98.44 184 VAL A C 1
ATOM 1388 O O . VAL A 1 184 ? -2.797 -1.509 10.819 1.00 98.44 184 VAL A O 1
ATOM 1391 N N . LEU A 1 185 ? -2.534 -0.316 8.931 1.00 98.69 185 LEU A N 1
ATOM 1392 C CA . LEU A 1 185 ? -1.187 0.176 9.193 1.00 98.69 185 LEU A CA 1
ATOM 1393 C C . LEU A 1 185 ? -1.231 1.510 9.934 1.00 98.69 185 LEU A C 1
ATOM 1395 O O . LEU A 1 185 ? -1.884 2.444 9.486 1.00 98.69 185 LEU A O 1
ATOM 1399 N N . LEU A 1 186 ? -0.486 1.625 11.027 1.00 98.12 186 LEU A N 1
ATOM 1400 C CA . LEU A 1 186 ? -0.287 2.870 11.760 1.00 98.12 186 LEU A CA 1
ATOM 1401 C C . LEU A 1 186 ? 1.206 3.106 11.947 1.00 98.12 186 LEU A C 1
ATOM 1403 O O . LEU A 1 186 ? 1.885 2.238 12.488 1.00 98.12 186 LEU A O 1
ATOM 1407 N N . SER A 1 187 ? 1.693 4.268 11.511 1.00 97.69 187 SER A N 1
ATOM 1408 C CA . SER A 1 187 ? 3.098 4.674 11.641 1.00 97.69 187 SER A CA 1
ATOM 1409 C C . SER A 1 187 ? 3.225 6.194 11.732 1.00 97.69 187 SER A C 1
ATOM 1411 O O . SER A 1 187 ? 2.354 6.924 11.246 1.00 97.69 187 SER A O 1
ATOM 1413 N N . ASP A 1 188 ? 4.292 6.670 12.374 1.00 95.81 188 ASP A N 1
ATOM 1414 C CA . ASP A 1 188 ? 4.571 8.087 12.620 1.00 95.81 188 ASP A CA 1
ATOM 1415 C C . ASP A 1 188 ? 5.760 8.637 11.827 1.00 95.81 188 ASP A C 1
ATOM 1417 O O . ASP A 1 188 ? 6.252 9.723 12.137 1.00 95.81 188 ASP A O 1
ATOM 1421 N N . GLY A 1 189 ? 6.234 7.924 10.803 1.00 92.44 189 GLY A N 1
ATOM 1422 C CA . GLY A 1 189 ? 7.450 8.333 10.115 1.00 92.44 189 GLY A CA 1
ATOM 1423 C C . GLY A 1 189 ? 7.664 7.723 8.739 1.00 92.44 189 GLY A C 1
ATOM 1424 O O . GLY A 1 189 ? 6.765 7.169 8.102 1.00 92.44 189 GLY A O 1
ATOM 1425 N N . VAL A 1 190 ? 8.894 7.892 8.262 1.00 96.38 190 VAL A N 1
ATOM 1426 C CA . VAL A 1 190 ? 9.390 7.315 7.012 1.00 96.38 190 VAL A CA 1
ATOM 1427 C C . VAL A 1 190 ? 10.032 5.952 7.277 1.00 96.38 190 VAL A C 1
ATOM 1429 O O . VAL A 1 190 ? 10.553 5.729 8.368 1.00 96.38 190 VAL A O 1
ATOM 1432 N N . PRO A 1 191 ? 10.051 5.035 6.296 1.00 97.94 191 PRO A N 1
ATOM 1433 C CA . PRO A 1 191 ? 10.812 3.805 6.439 1.00 97.94 191 PRO A CA 1
ATOM 1434 C C . PRO A 1 191 ? 12.316 4.108 6.489 1.00 97.94 191 PRO A C 1
ATOM 1436 O O . PRO A 1 191 ? 12.857 4.732 5.573 1.00 97.94 191 PRO A O 1
ATOM 1439 N N . THR A 1 192 ? 12.985 3.624 7.533 1.00 97.81 192 THR A N 1
ATOM 1440 C CA . THR A 1 192 ? 14.451 3.687 7.706 1.00 97.81 192 THR A CA 1
ATOM 1441 C C . THR A 1 192 ? 15.133 2.350 7.404 1.00 97.81 192 THR A C 1
ATOM 1443 O O . THR A 1 192 ? 16.359 2.253 7.376 1.00 97.81 192 THR A O 1
ATOM 1446 N N . TRP A 1 193 ? 14.326 1.328 7.102 1.00 97.69 193 TRP A N 1
ATOM 1447 C CA . TRP A 1 193 ? 14.743 0.026 6.597 1.00 97.69 193 TRP A CA 1
ATOM 1448 C C . TRP A 1 193 ? 13.848 -0.420 5.439 1.00 97.69 193 TRP A C 1
ATOM 1450 O O . TRP A 1 193 ? 12.646 -0.149 5.414 1.00 97.69 193 TRP A O 1
ATOM 1460 N N . SER A 1 194 ? 14.420 -1.178 4.506 1.00 98.06 194 SER A N 1
ATOM 1461 C CA . SER A 1 194 ? 13.667 -1.953 3.515 1.00 98.06 194 SER A CA 1
ATOM 1462 C C . SER A 1 194 ? 14.369 -3.272 3.199 1.00 98.06 194 SER A C 1
ATOM 1464 O O . SER A 1 194 ? 15.556 -3.439 3.476 1.00 98.06 194 SER A O 1
ATOM 1466 N N . TYR A 1 195 ? 13.653 -4.209 2.589 1.00 98.56 195 TYR A N 1
ATOM 1467 C CA . TYR A 1 195 ? 14.262 -5.323 1.880 1.00 98.56 195 TYR A CA 1
ATOM 1468 C C . TYR A 1 195 ? 14.861 -4.842 0.559 1.00 98.56 195 TYR A C 1
ATOM 1470 O O . TYR A 1 195 ? 14.274 -4.020 -0.149 1.00 98.56 195 TYR A O 1
ATOM 1478 N N . GLU A 1 196 ? 16.017 -5.390 0.198 1.00 98.12 196 GLU A N 1
ATOM 1479 C CA . GLU A 1 196 ? 16.695 -5.034 -1.046 1.00 98.12 196 GLU A CA 1
ATOM 1480 C C . GLU A 1 196 ? 15.868 -5.471 -2.258 1.00 98.12 196 GLU A C 1
ATOM 1482 O O . GLU A 1 196 ? 15.476 -6.633 -2.383 1.00 98.12 196 GLU A O 1
ATOM 1487 N N . VAL A 1 197 ? 15.609 -4.549 -3.182 1.00 98.56 197 VAL A N 1
ATOM 1488 C CA . VAL A 1 197 ? 14.971 -4.874 -4.459 1.00 98.56 197 VAL A CA 1
ATOM 1489 C C . VAL A 1 197 ? 15.950 -5.688 -5.305 1.00 98.56 197 VAL A C 1
ATOM 1491 O O . VAL A 1 197 ? 17.054 -5.234 -5.595 1.00 98.56 197 VAL A O 1
ATOM 1494 N N . ASN A 1 198 ? 15.542 -6.884 -5.731 1.00 97.00 198 ASN A N 1
ATOM 1495 C CA . ASN A 1 198 ? 16.410 -7.820 -6.456 1.00 97.00 198 ASN A CA 1
ATOM 1496 C C . ASN A 1 198 ? 16.001 -8.039 -7.917 1.00 97.00 198 ASN A C 1
ATOM 1498 O O . ASN A 1 198 ? 16.748 -8.647 -8.683 1.00 97.00 198 ASN A O 1
ATOM 1502 N N . SER A 1 199 ? 14.818 -7.569 -8.310 1.00 97.56 199 SER A N 1
ATOM 1503 C CA . SER A 1 199 ? 14.301 -7.758 -9.661 1.00 97.56 199 SER A CA 1
ATOM 1504 C C . SER A 1 199 ? 13.359 -6.637 -10.075 1.00 97.56 199 SER A C 1
ATOM 1506 O O . SER A 1 199 ? 12.632 -6.059 -9.262 1.00 97.56 199 SER A O 1
ATOM 1508 N N . ILE A 1 200 ? 13.374 -6.343 -11.375 1.00 98.19 200 ILE A N 1
ATOM 1509 C CA . ILE A 1 200 ? 12.506 -5.349 -12.005 1.00 98.19 200 ILE A CA 1
ATOM 1510 C C . ILE A 1 200 ? 11.752 -5.964 -13.180 1.00 98.19 200 ILE A C 1
ATOM 1512 O O . ILE A 1 200 ? 12.273 -6.807 -13.911 1.00 98.19 200 ILE A O 1
ATOM 1516 N N . SER A 1 201 ? 10.518 -5.515 -13.366 1.00 96.38 201 SER A N 1
ATOM 1517 C CA . SER A 1 201 ? 9.719 -5.781 -14.556 1.00 96.38 201 SER A CA 1
ATOM 1518 C C . SER A 1 201 ? 9.947 -4.652 -15.548 1.00 96.38 201 SER A C 1
ATOM 1520 O O . SER A 1 201 ? 10.092 -3.495 -15.158 1.00 96.38 201 SER A O 1
ATOM 1522 N N . VAL A 1 202 ? 10.032 -4.988 -16.832 1.00 97.06 202 VAL A N 1
ATOM 1523 C CA . VAL A 1 202 ? 10.413 -4.041 -17.882 1.00 97.06 202 VAL A CA 1
ATOM 1524 C C . VAL A 1 202 ? 9.322 -4.008 -18.931 1.00 97.06 202 VAL A C 1
ATOM 1526 O O . VAL A 1 202 ? 8.947 -5.048 -19.470 1.00 97.06 202 VAL A O 1
ATOM 1529 N N . ASN A 1 203 ? 8.850 -2.806 -19.243 1.00 95.88 203 ASN A N 1
ATOM 1530 C CA . ASN A 1 203 ? 7.927 -2.563 -20.337 1.00 95.88 203 ASN A CA 1
ATOM 1531 C C . ASN A 1 203 ? 8.615 -1.687 -21.386 1.00 95.88 203 ASN A C 1
ATOM 1533 O O . ASN A 1 203 ? 8.854 -0.497 -21.161 1.00 95.88 203 ASN A O 1
ATOM 1537 N N . VAL A 1 204 ? 8.963 -2.294 -22.521 1.00 95.62 204 VAL A N 1
ATOM 1538 C CA . VAL A 1 204 ? 9.585 -1.595 -23.649 1.00 95.62 204 VAL A CA 1
ATOM 1539 C C . VAL A 1 204 ? 8.505 -0.839 -24.412 1.00 95.62 204 VAL A C 1
ATOM 1541 O O . VAL A 1 204 ? 7.586 -1.439 -24.961 1.00 95.62 204 VAL A O 1
ATOM 1544 N N . THR A 1 205 ? 8.631 0.483 -24.458 1.00 94.50 205 THR A N 1
ATOM 1545 C CA . THR A 1 205 ? 7.648 1.393 -25.061 1.00 94.50 205 THR A CA 1
ATOM 1546 C C . THR A 1 205 ? 8.041 1.844 -26.464 1.00 94.50 205 THR A C 1
ATOM 1548 O O . THR A 1 205 ? 7.213 2.397 -27.186 1.00 94.50 205 THR A O 1
ATOM 1551 N N . GLY A 1 206 ? 9.286 1.597 -26.877 1.00 94.69 206 GLY A N 1
ATOM 1552 C CA . GLY A 1 206 ? 9.759 1.918 -28.216 1.00 94.69 206 GLY A CA 1
ATOM 1553 C C . GLY A 1 206 ? 11.232 1.597 -28.426 1.00 94.69 206 GLY A C 1
ATOM 1554 O O . GLY A 1 206 ? 11.888 0.977 -27.589 1.00 94.69 206 GLY A O 1
ATOM 1555 N N . THR A 1 207 ? 11.761 2.044 -29.561 1.00 96.12 207 THR A N 1
ATOM 1556 C CA . THR A 1 207 ? 13.179 1.916 -29.904 1.00 96.12 207 THR A CA 1
ATOM 1557 C C . THR A 1 207 ? 13.687 3.178 -30.578 1.00 96.12 207 THR A C 1
ATOM 1559 O O . THR A 1 207 ? 12.999 3.731 -31.435 1.00 96.12 207 THR A O 1
ATOM 1562 N N . GLU A 1 208 ? 14.920 3.572 -30.281 1.00 95.81 208 GLU A N 1
ATOM 1563 C CA . GLU A 1 208 ? 15.624 4.648 -30.979 1.00 95.81 208 GLU A CA 1
ATOM 1564 C C . GLU A 1 208 ? 16.759 4.090 -31.823 1.00 95.81 208 GLU A C 1
ATOM 1566 O O . GLU A 1 208 ? 17.494 3.194 -31.399 1.00 95.81 208 GLU A O 1
ATOM 1571 N N . THR A 1 209 ? 16.931 4.645 -33.022 1.00 96.56 209 THR A N 1
ATOM 1572 C CA . THR A 1 209 ? 18.048 4.254 -33.881 1.00 96.56 209 THR A CA 1
ATOM 1573 C C . THR A 1 209 ? 19.309 5.002 -33.478 1.00 96.56 209 THR A C 1
ATOM 1575 O O . THR A 1 209 ? 19.328 6.227 -33.411 1.00 96.56 209 THR A O 1
ATOM 1578 N N . SER A 1 210 ? 20.388 4.258 -33.261 1.00 95.56 210 SER A N 1
ATOM 1579 C CA . SER A 1 210 ? 21.722 4.791 -33.018 1.00 95.56 210 SER A CA 1
ATOM 1580 C C . SER A 1 210 ? 22.616 4.448 -34.200 1.00 95.56 210 SER A C 1
ATOM 1582 O O . SER A 1 210 ? 22.744 3.281 -34.579 1.00 95.56 210 SER A O 1
ATOM 1584 N N . VAL A 1 211 ? 23.217 5.485 -34.784 1.00 95.06 211 VAL A N 1
ATOM 1585 C CA . VAL A 1 211 ? 24.140 5.364 -35.910 1.00 95.06 211 VAL A CA 1
ATOM 1586 C C . VAL A 1 211 ? 25.510 5.875 -35.490 1.00 95.06 211 VAL A C 1
ATOM 1588 O O . VAL A 1 211 ? 25.666 7.038 -35.126 1.00 95.06 211 VAL A O 1
ATOM 1591 N N . GLU A 1 212 ? 26.508 5.003 -35.544 1.00 94.50 212 GLU A N 1
ATOM 1592 C CA . GLU A 1 212 ? 27.903 5.331 -35.275 1.00 94.50 212 GLU A CA 1
ATOM 1593 C C . GLU A 1 212 ? 28.657 5.473 -36.600 1.00 94.50 212 GLU A C 1
ATOM 1595 O O . GLU A 1 212 ? 28.758 4.524 -37.387 1.00 94.50 212 GLU A O 1
ATOM 1600 N N . SER A 1 213 ? 29.199 6.670 -36.837 1.00 91.38 213 SER A N 1
ATOM 1601 C CA . SER A 1 213 ? 30.054 6.938 -37.992 1.00 91.38 213 SER A CA 1
ATOM 1602 C C . SER A 1 213 ? 31.317 6.085 -37.941 1.00 91.38 213 SER A C 1
ATOM 1604 O O . SER A 1 213 ? 32.024 6.068 -36.937 1.00 91.38 213 SER A O 1
ATOM 1606 N N . LYS A 1 214 ? 31.656 5.458 -39.069 1.00 90.69 214 LYS A N 1
ATOM 1607 C CA . LYS A 1 214 ? 32.980 4.854 -39.298 1.00 90.69 214 LYS A CA 1
ATOM 1608 C C . LYS A 1 214 ? 33.810 5.619 -40.325 1.00 90.69 214 LYS A C 1
ATOM 1610 O O . LYS A 1 214 ? 34.823 5.105 -40.805 1.00 90.69 214 LYS A O 1
ATOM 1615 N N . CYS A 1 215 ? 33.373 6.824 -40.677 1.00 87.81 215 CYS A N 1
ATOM 1616 C CA . CYS A 1 215 ? 34.051 7.653 -41.659 1.00 87.81 215 CYS A CA 1
ATOM 1617 C C . CYS A 1 215 ? 35.222 8.401 -41.020 1.00 87.81 215 CYS A C 1
ATOM 1619 O O . CYS A 1 215 ? 35.123 8.911 -39.903 1.00 87.81 215 CYS A O 1
ATOM 1621 N N . GLY A 1 216 ? 36.331 8.471 -41.749 1.00 85.31 216 GLY A N 1
ATOM 1622 C CA . GLY A 1 216 ? 37.440 9.383 -41.488 1.00 85.31 216 GLY A CA 1
ATOM 1623 C C . GLY A 1 216 ? 37.507 10.452 -42.576 1.00 85.31 216 GLY A C 1
ATOM 1624 O O . GLY A 1 216 ? 36.885 10.305 -43.620 1.00 85.31 216 GLY A O 1
ATOM 1625 N N . ILE A 1 217 ? 38.324 11.488 -42.365 1.00 79.69 217 ILE A N 1
ATOM 1626 C CA . ILE A 1 217 ? 38.415 12.687 -43.229 1.00 79.69 217 ILE A CA 1
ATOM 1627 C C . ILE A 1 217 ? 38.566 12.360 -44.732 1.00 79.69 217 ILE A C 1
ATOM 1629 O O . ILE A 1 217 ? 38.045 13.085 -45.570 1.00 79.69 217 ILE A O 1
ATOM 1633 N N . PHE A 1 218 ? 39.244 11.259 -45.073 1.00 82.69 218 PHE A N 1
ATOM 1634 C CA . PHE A 1 218 ? 39.458 10.811 -46.457 1.00 82.69 218 PHE A CA 1
ATOM 1635 C C . PHE A 1 218 ? 39.035 9.349 -46.691 1.00 82.69 218 PHE A C 1
ATOM 1637 O O . PHE A 1 218 ? 39.561 8.687 -47.582 1.00 82.69 218 PHE A O 1
ATOM 1644 N N . SER A 1 219 ? 38.155 8.791 -45.851 1.00 87.06 219 SER A N 1
ATOM 1645 C CA . SER A 1 219 ? 37.768 7.376 -45.928 1.00 87.06 219 SER A CA 1
ATOM 1646 C C . SER A 1 219 ? 36.324 7.163 -45.498 1.00 87.06 219 SER A C 1
ATOM 1648 O O . SER A 1 219 ? 36.006 7.302 -44.319 1.00 87.06 219 SER A O 1
ATOM 1650 N N . HIS A 1 220 ? 35.499 6.661 -46.413 1.00 88.38 220 HIS A N 1
ATOM 1651 C CA . HIS A 1 220 ? 34.118 6.269 -46.135 1.00 88.38 220 HIS A CA 1
ATOM 1652 C C . HIS A 1 220 ? 34.007 4.785 -45.804 1.00 88.38 220 HIS A C 1
ATOM 1654 O O . HIS A 1 220 ? 34.589 3.930 -46.472 1.00 88.38 220 HIS A O 1
ATOM 1660 N N . LYS A 1 221 ? 33.265 4.472 -44.740 1.00 91.81 221 LYS A N 1
ATOM 1661 C CA . LYS A 1 221 ? 32.929 3.102 -44.335 1.00 91.81 221 LYS A CA 1
ATOM 1662 C C . LYS A 1 221 ? 31.479 3.071 -43.884 1.00 91.81 221 LYS A C 1
ATOM 1664 O O . LYS A 1 221 ? 31.042 3.996 -43.202 1.00 91.81 221 LYS A O 1
ATOM 1669 N N . ALA A 1 222 ? 30.777 1.984 -44.210 1.00 92.19 222 ALA A N 1
ATOM 1670 C CA . ALA A 1 222 ? 29.411 1.771 -43.747 1.00 92.19 222 ALA A CA 1
ATOM 1671 C C . ALA A 1 222 ? 29.318 1.973 -42.220 1.00 92.19 222 ALA A C 1
ATOM 1673 O O . ALA A 1 222 ? 30.153 1.419 -41.491 1.00 92.19 222 ALA A O 1
ATOM 1674 N N . PRO A 1 223 ? 28.344 2.759 -41.727 1.00 94.38 223 PRO A N 1
ATOM 1675 C CA . PRO A 1 223 ? 28.201 3.025 -40.301 1.00 94.38 223 PRO A CA 1
ATOM 1676 C C . PRO A 1 223 ? 27.826 1.755 -39.521 1.00 94.38 223 PRO A C 1
ATOM 1678 O O . PRO A 1 223 ? 27.362 0.768 -40.092 1.00 94.38 223 PRO A O 1
ATOM 1681 N N . THR A 1 224 ? 27.990 1.773 -38.196 1.00 95.69 224 THR A N 1
ATOM 1682 C CA . THR A 1 224 ? 27.269 0.813 -37.340 1.00 95.69 224 THR A CA 1
ATOM 1683 C C . THR A 1 224 ? 25.877 1.371 -37.088 1.00 95.69 224 THR A C 1
ATOM 1685 O O . THR A 1 224 ? 25.755 2.491 -36.605 1.00 95.69 224 THR A O 1
ATOM 1688 N N . VAL A 1 225 ? 24.833 0.596 -37.366 1.00 96.75 225 VAL A N 1
ATOM 1689 C CA . VAL A 1 225 ? 23.450 0.961 -37.034 1.00 96.75 225 VAL A CA 1
ATOM 1690 C C . VAL A 1 225 ? 22.908 -0.059 -36.035 1.00 96.75 225 VAL A C 1
ATOM 1692 O O . VAL A 1 225 ? 23.069 -1.262 -36.243 1.00 96.75 225 VAL A O 1
ATOM 1695 N N . LYS A 1 226 ? 22.277 0.408 -34.956 1.00 96.38 226 LYS A N 1
ATOM 1696 C CA . LYS A 1 226 ? 21.588 -0.433 -33.964 1.00 96.38 226 LYS A CA 1
ATOM 1697 C C . LYS A 1 226 ? 20.306 0.230 -33.467 1.00 96.38 226 LYS A C 1
ATOM 1699 O O . LYS A 1 226 ? 20.150 1.443 -33.598 1.00 96.38 226 LYS A O 1
ATOM 1704 N N . LEU A 1 227 ? 19.431 -0.557 -32.846 1.00 97.31 227 LEU A N 1
ATOM 1705 C CA . LEU A 1 227 ? 18.291 -0.049 -32.085 1.00 97.31 227 LEU A CA 1
ATOM 1706 C C . LEU A 1 227 ? 18.580 -0.135 -30.586 1.00 97.31 227 LEU A C 1
ATOM 1708 O O . LEU A 1 227 ? 19.039 -1.170 -30.104 1.00 97.31 227 LEU A O 1
ATOM 1712 N N . ASN A 1 228 ? 18.300 0.944 -29.861 1.00 96.19 228 ASN A N 1
ATOM 1713 C CA . ASN A 1 228 ? 18.315 0.973 -28.403 1.00 96.19 228 ASN A CA 1
ATOM 1714 C C . ASN A 1 228 ? 16.863 0.989 -27.895 1.00 96.19 228 ASN A C 1
ATOM 1716 O O . ASN A 1 228 ? 16.070 1.785 -28.402 1.00 96.19 228 ASN A O 1
ATOM 1720 N N . PRO A 1 229 ? 16.491 0.151 -26.916 1.00 96.25 229 PRO A N 1
ATOM 1721 C CA . PRO A 1 229 ? 15.139 0.154 -26.370 1.00 96.25 229 PRO A CA 1
ATOM 1722 C C . PRO A 1 229 ? 14.888 1.398 -25.509 1.00 96.25 229 PRO A C 1
ATOM 1724 O O . PRO A 1 229 ? 15.719 1.764 -24.679 1.00 96.25 229 PRO A O 1
ATOM 1727 N N . ILE A 1 230 ? 13.708 1.996 -25.665 1.00 96.25 230 ILE A N 1
ATOM 1728 C CA . ILE A 1 230 ? 13.113 2.918 -24.694 1.00 96.25 230 ILE A CA 1
ATOM 1729 C C . ILE A 1 230 ? 12.197 2.078 -23.810 1.00 96.25 230 ILE A C 1
ATOM 1731 O O . ILE A 1 230 ? 11.357 1.334 -24.322 1.00 96.25 230 ILE A O 1
ATOM 1735 N N . TYR A 1 231 ? 12.355 2.162 -22.494 1.00 96.81 231 TYR A N 1
ATOM 1736 C CA . TYR A 1 231 ? 11.583 1.339 -21.572 1.00 96.81 231 TYR A CA 1
ATOM 1737 C C . TYR A 1 231 ? 11.232 2.078 -20.287 1.00 96.81 231 TYR A C 1
ATOM 1739 O O . TYR A 1 231 ? 11.900 3.027 -19.881 1.00 96.81 231 TYR A O 1
ATOM 1747 N N . SER A 1 232 ? 10.181 1.586 -19.642 1.00 96.75 232 SER A N 1
ATOM 1748 C CA . SER A 1 232 ? 9.872 1.839 -18.236 1.00 96.75 232 SER A CA 1
ATOM 1749 C C . SER A 1 232 ? 10.173 0.577 -17.432 1.00 96.75 232 SER A C 1
ATOM 1751 O O . SER A 1 232 ? 10.150 -0.534 -17.976 1.00 96.75 232 SER A O 1
ATOM 1753 N N . ALA A 1 233 ? 10.502 0.745 -16.154 1.00 96.75 233 ALA A N 1
ATOM 1754 C CA . ALA A 1 233 ? 10.799 -0.366 -15.268 1.00 96.75 233 ALA A CA 1
ATOM 1755 C C . ALA A 1 233 ? 10.165 -0.163 -13.893 1.00 96.75 233 ALA A C 1
ATOM 1757 O O . ALA A 1 233 ? 10.290 0.910 -13.299 1.00 96.75 233 ALA A O 1
ATOM 1758 N N . GLU A 1 234 ? 9.564 -1.224 -13.368 1.00 97.00 234 GLU A N 1
ATOM 1759 C CA . GLU A 1 234 ? 8.927 -1.255 -12.052 1.00 97.00 234 GLU A CA 1
ATOM 1760 C C . GLU A 1 234 ? 9.517 -2.352 -11.175 1.00 97.00 234 GLU A C 1
ATOM 1762 O O . GLU A 1 234 ? 10.039 -3.346 -11.681 1.00 97.00 234 GLU A O 1
ATOM 1767 N N . ILE A 1 235 ? 9.433 -2.184 -9.854 1.00 98.31 235 ILE A N 1
ATOM 1768 C CA . ILE A 1 235 ? 9.863 -3.214 -8.899 1.00 98.31 235 ILE A CA 1
ATOM 1769 C C . ILE A 1 235 ? 9.048 -4.491 -9.152 1.00 98.31 235 ILE A C 1
ATOM 1771 O O . ILE A 1 235 ? 7.820 -4.451 -9.221 1.00 98.31 235 ILE A O 1
ATOM 1775 N N . ALA A 1 236 ? 9.732 -5.626 -9.301 1.00 97.56 236 ALA A N 1
ATOM 1776 C CA . ALA A 1 236 ? 9.097 -6.935 -9.477 1.00 97.56 236 ALA A CA 1
ATOM 1777 C C . ALA A 1 236 ? 9.314 -7.873 -8.287 1.00 97.56 236 ALA A C 1
ATOM 1779 O O . ALA A 1 236 ? 8.542 -8.814 -8.114 1.00 97.56 236 ALA A O 1
ATOM 1780 N N . GLY A 1 237 ? 10.331 -7.620 -7.464 1.00 97.69 237 GLY A N 1
ATOM 1781 C CA . GLY A 1 237 ? 10.610 -8.447 -6.302 1.00 97.69 237 GLY A CA 1
ATOM 1782 C C . GLY A 1 237 ? 11.673 -7.867 -5.380 1.00 97.69 237 GLY A C 1
ATOM 1783 O O . GLY A 1 237 ? 12.561 -7.119 -5.802 1.00 97.69 237 GLY A O 1
ATOM 1784 N N . CYS A 1 238 ? 11.578 -8.272 -4.117 1.00 98.00 238 CYS A N 1
ATOM 1785 C CA . CYS A 1 238 ? 12.552 -8.003 -3.070 1.00 98.00 238 CYS A CA 1
ATOM 1786 C C . CYS A 1 238 ? 13.210 -9.309 -2.604 1.00 98.00 238 CYS A C 1
ATOM 1788 O O . CYS A 1 238 ? 12.585 -10.371 -2.587 1.00 98.00 238 CYS A O 1
ATOM 1790 N N . ASP A 1 239 ? 14.476 -9.227 -2.205 1.00 97.88 239 ASP A N 1
ATOM 1791 C CA . ASP A 1 239 ? 15.175 -10.291 -1.495 1.00 97.88 239 ASP A CA 1
ATOM 1792 C C . ASP A 1 239 ? 14.881 -10.178 0.002 1.00 97.88 239 ASP A C 1
ATOM 1794 O O . ASP A 1 239 ? 15.469 -9.369 0.715 1.00 97.88 239 ASP A O 1
ATOM 1798 N N . TYR A 1 240 ? 13.983 -11.028 0.497 1.00 97.31 240 TYR A N 1
ATOM 1799 C CA . TYR A 1 240 ? 13.591 -11.030 1.907 1.00 97.31 240 TYR A CA 1
ATOM 1800 C C . TYR A 1 240 ? 14.674 -11.534 2.879 1.00 97.31 240 TYR A C 1
ATOM 1802 O O . TYR A 1 240 ? 14.417 -11.629 4.079 1.00 97.31 240 TYR A O 1
ATOM 1810 N N . SER A 1 241 ? 15.874 -11.861 2.390 1.00 96.81 241 SER A N 1
ATOM 1811 C CA . SER A 1 241 ? 17.042 -12.187 3.215 1.00 96.81 241 SER A CA 1
ATOM 1812 C C . SER A 1 241 ? 18.042 -11.035 3.358 1.00 96.81 241 SER A C 1
ATOM 1814 O O . SER A 1 241 ? 18.963 -11.132 4.170 1.00 96.81 241 SER A O 1
ATOM 1816 N N . ARG A 1 242 ? 17.873 -9.946 2.594 1.00 97.12 242 ARG A N 1
ATOM 1817 C CA . ARG A 1 242 ? 18.801 -8.808 2.558 1.00 97.12 242 ARG A CA 1
ATOM 1818 C C . ARG A 1 242 ? 18.062 -7.506 2.825 1.00 97.12 242 ARG A C 1
ATOM 1820 O O . ARG A 1 242 ? 16.981 -7.272 2.293 1.00 97.12 242 ARG A O 1
ATOM 1827 N N . THR A 1 243 ? 18.661 -6.650 3.640 1.00 97.00 243 THR A N 1
ATOM 1828 C CA . THR A 1 243 ? 18.077 -5.373 4.055 1.00 97.00 243 THR A CA 1
ATOM 1829 C C . THR A 1 243 ? 18.960 -4.200 3.651 1.00 97.00 243 THR A C 1
ATOM 1831 O O . THR A 1 243 ? 20.181 -4.331 3.557 1.00 97.00 243 THR A O 1
ATOM 1834 N N . VAL A 1 244 ? 18.335 -3.045 3.449 1.00 97.06 244 VAL A N 1
ATOM 1835 C CA . VAL A 1 244 ? 18.968 -1.751 3.178 1.00 97.06 244 VAL A CA 1
ATOM 1836 C C . VAL A 1 244 ? 18.502 -0.760 4.243 1.00 97.06 244 VAL A C 1
ATOM 1838 O O . VAL A 1 244 ? 17.317 -0.749 4.577 1.00 97.06 244 VAL A O 1
ATOM 1841 N N . GLY A 1 245 ? 19.424 0.065 4.738 1.00 95.94 245 GLY A N 1
ATOM 1842 C CA . GLY A 1 245 ? 19.218 0.973 5.870 1.00 95.94 245 GLY A CA 1
ATOM 1843 C C . GLY A 1 245 ? 19.892 0.469 7.147 1.00 95.94 245 GLY A C 1
ATOM 1844 O O . GLY A 1 245 ? 20.356 -0.672 7.204 1.00 95.94 245 GLY A O 1
ATOM 1845 N N . ALA A 1 246 ? 19.994 1.347 8.138 1.00 94.50 246 ALA A N 1
ATOM 1846 C CA . ALA A 1 246 ? 20.551 1.080 9.460 1.00 94.50 246 ALA A CA 1
ATOM 1847 C C . ALA A 1 246 ? 19.649 1.597 10.599 1.00 94.50 246 ALA A C 1
ATOM 1849 O O . ALA A 1 246 ? 19.975 1.398 11.769 1.00 94.50 246 ALA A O 1
ATOM 1850 N N . GLY A 1 247 ? 18.503 2.204 10.273 1.00 93.25 247 GLY A N 1
ATOM 1851 C CA . GLY A 1 247 ? 17.501 2.652 11.238 1.00 93.25 247 GLY A CA 1
ATOM 1852 C C . GLY A 1 247 ? 17.448 4.156 11.461 1.00 93.25 247 GLY A C 1
ATOM 1853 O O . GLY A 1 247 ? 16.669 4.588 12.305 1.00 93.25 247 GLY A O 1
ATOM 1854 N N . TYR A 1 248 ? 18.220 4.940 10.709 1.00 92.12 248 TYR A N 1
ATOM 1855 C CA . TYR A 1 248 ? 18.282 6.394 10.832 1.00 92.12 248 TYR A CA 1
ATOM 1856 C C . TYR A 1 248 ? 17.414 7.089 9.781 1.00 92.12 248 TYR A C 1
ATOM 1858 O O . TYR A 1 248 ? 17.233 6.581 8.676 1.00 92.12 248 TYR A O 1
ATOM 1866 N N . ASP A 1 249 ? 16.910 8.283 10.090 1.00 90.06 249 ASP A N 1
ATOM 1867 C CA . ASP A 1 249 ? 16.047 9.045 9.175 1.00 90.06 249 ASP A CA 1
ATOM 1868 C C . ASP A 1 249 ? 16.720 9.337 7.823 1.00 90.06 249 ASP A C 1
ATOM 1870 O O . ASP A 1 249 ? 16.054 9.347 6.783 1.00 90.06 249 ASP A O 1
ATOM 1874 N N . GLU A 1 250 ? 18.047 9.530 7.799 1.00 93.69 250 GLU A N 1
ATOM 1875 C CA . GLU A 1 250 ? 18.776 9.771 6.549 1.00 93.69 250 GLU A CA 1
ATOM 1876 C C . GLU A 1 250 ? 18.749 8.560 5.606 1.00 93.69 250 GLU A C 1
ATOM 1878 O O . GLU A 1 250 ? 18.818 8.732 4.380 1.00 93.69 250 GLU A O 1
ATOM 1883 N N . ASP A 1 251 ? 18.586 7.349 6.157 1.00 95.88 251 ASP A N 1
ATOM 1884 C CA . ASP A 1 251 ? 18.553 6.109 5.387 1.00 95.88 251 ASP A CA 1
ATOM 1885 C C . ASP A 1 251 ? 17.390 6.089 4.402 1.00 95.88 251 ASP A C 1
ATOM 1887 O O . ASP A 1 251 ? 17.523 5.457 3.353 1.00 95.88 251 ASP A O 1
ATOM 1891 N N . TYR A 1 252 ? 16.300 6.825 4.671 1.00 97.00 252 TYR A N 1
ATOM 1892 C CA . TYR A 1 252 ? 15.179 6.956 3.739 1.00 97.00 252 TYR A CA 1
ATOM 1893 C C . TYR A 1 252 ? 15.664 7.314 2.333 1.00 97.00 252 TYR A C 1
ATOM 1895 O O . TYR A 1 252 ? 15.176 6.749 1.362 1.00 97.00 252 TYR A O 1
ATOM 1903 N N . SER A 1 253 ? 16.659 8.198 2.215 1.00 97.25 253 SER A N 1
ATOM 1904 C CA . SER A 1 253 ? 17.198 8.681 0.936 1.00 97.25 253 SER A CA 1
ATOM 1905 C C . SER A 1 253 ? 18.204 7.739 0.255 1.00 97.25 253 SER A C 1
ATOM 1907 O O . SER A 1 253 ? 18.773 8.089 -0.781 1.00 97.25 253 SER A O 1
ATOM 1909 N N . SER A 1 254 ? 18.435 6.546 0.812 1.00 96.50 254 SER A N 1
ATOM 1910 C CA . SER A 1 254 ? 19.345 5.551 0.241 1.00 96.50 254 SER A CA 1
ATOM 1911 C C . SER A 1 254 ? 18.925 5.165 -1.175 1.00 96.50 254 SER A C 1
ATOM 1913 O O . SER A 1 254 ? 17.804 4.706 -1.404 1.00 96.50 254 SER A O 1
ATOM 1915 N N . SER A 1 255 ? 19.859 5.301 -2.120 1.00 96.88 255 SER A N 1
ATOM 1916 C CA . SER A 1 255 ? 19.618 5.032 -3.535 1.00 96.88 255 SER A CA 1
ATOM 1917 C C . SER A 1 255 ? 20.603 4.022 -4.115 1.00 96.88 255 SER A C 1
ATOM 1919 O O . SER A 1 255 ? 21.802 4.062 -3.834 1.00 96.88 255 SER A O 1
ATOM 1921 N N . TYR A 1 256 ? 20.092 3.109 -4.940 1.00 97.62 256 TYR A N 1
ATOM 1922 C CA . TYR A 1 256 ? 20.882 2.083 -5.616 1.00 97.62 256 TYR A CA 1
ATOM 1923 C C . TYR A 1 256 ? 20.231 1.643 -6.932 1.00 97.62 256 TYR A C 1
ATOM 1925 O O . TYR A 1 256 ? 19.036 1.831 -7.159 1.00 97.62 256 TYR A O 1
ATOM 1933 N N . ASN A 1 257 ? 21.031 1.053 -7.822 1.00 97.81 257 ASN A N 1
ATOM 1934 C CA . ASN A 1 257 ? 20.559 0.548 -9.108 1.00 97.81 257 ASN A CA 1
ATOM 1935 C C . ASN A 1 257 ? 20.276 -0.948 -9.034 1.00 97.81 257 ASN A C 1
ATOM 1937 O O . ASN A 1 257 ? 21.121 -1.723 -8.589 1.00 97.81 257 ASN A O 1
ATOM 1941 N N . VAL A 1 258 ? 19.133 -1.350 -9.576 1.00 97.75 258 VAL A N 1
ATOM 1942 C CA . VAL A 1 258 ? 18.762 -2.750 -9.775 1.00 97.75 258 VAL A CA 1
ATOM 1943 C C . VAL A 1 258 ? 18.771 -3.041 -11.261 1.00 97.75 258 VAL A C 1
ATOM 1945 O O . VAL A 1 258 ? 18.305 -2.236 -12.070 1.00 97.75 258 VAL A O 1
ATOM 1948 N N . GLN A 1 259 ? 19.316 -4.198 -11.623 1.00 96.81 259 GLN A N 1
ATOM 1949 C CA . GLN A 1 259 ? 19.402 -4.634 -13.006 1.00 96.81 259 GLN A CA 1
ATOM 1950 C C . GLN A 1 259 ? 18.615 -5.920 -13.204 1.00 96.81 259 GLN A C 1
ATOM 1952 O O . GLN A 1 259 ? 18.633 -6.821 -12.368 1.00 96.81 259 GLN A O 1
ATOM 1957 N N . SER A 1 260 ? 17.937 -6.032 -14.338 1.00 96.44 260 SER A N 1
ATOM 1958 C CA . SER A 1 260 ? 17.349 -7.296 -14.774 1.00 96.44 260 SER A CA 1
ATOM 1959 C C . SER A 1 260 ? 17.513 -7.448 -16.274 1.00 96.44 260 SER A C 1
ATOM 1961 O O . SER A 1 260 ? 17.487 -6.479 -17.037 1.00 96.44 260 SER A O 1
ATOM 1963 N N . GLN A 1 261 ? 17.727 -8.689 -16.695 1.00 96.00 261 GLN A N 1
ATOM 1964 C CA . GLN A 1 261 ? 17.841 -9.012 -18.104 1.00 96.00 261 GLN A CA 1
ATOM 1965 C C . GLN A 1 261 ? 16.469 -8.867 -18.767 1.00 96.00 261 GLN A C 1
ATOM 1967 O O . GLN A 1 261 ? 15.493 -9.464 -18.317 1.00 96.00 261 GLN A O 1
ATOM 1972 N N . ALA A 1 262 ? 16.419 -8.103 -19.851 1.00 96.69 262 ALA A N 1
ATOM 1973 C CA . ALA A 1 262 ? 15.212 -7.821 -20.607 1.00 96.69 262 ALA A CA 1
ATOM 1974 C C . ALA A 1 262 ? 15.455 -7.993 -22.107 1.00 96.69 262 ALA A C 1
ATOM 1976 O O . ALA A 1 262 ? 16.584 -8.187 -22.575 1.00 96.69 262 ALA A O 1
ATOM 1977 N N . TYR A 1 263 ? 14.364 -7.938 -22.859 1.00 96.12 263 TYR A N 1
ATOM 1978 C CA . TYR A 1 263 ? 14.351 -8.146 -24.297 1.00 96.12 263 TYR A CA 1
ATOM 1979 C C . TYR A 1 263 ? 13.416 -7.133 -24.939 1.00 96.12 263 TYR A C 1
ATOM 1981 O O . TYR A 1 263 ? 12.482 -6.657 -24.293 1.00 96.12 263 TYR A O 1
ATOM 1989 N N . PHE A 1 264 ? 13.655 -6.810 -26.204 1.00 96.38 264 PHE A N 1
ATOM 1990 C CA . PHE A 1 264 ? 12.732 -5.989 -26.973 1.00 96.38 264 PHE A CA 1
ATOM 1991 C C . PHE A 1 264 ? 12.419 -6.602 -28.330 1.00 96.38 264 PHE A C 1
ATOM 1993 O O . PHE A 1 264 ? 13.260 -7.230 -28.970 1.00 96.38 264 PHE A O 1
ATOM 2000 N N . ASN A 1 265 ? 11.190 -6.365 -28.768 1.00 96.19 265 ASN A N 1
ATOM 2001 C CA . ASN A 1 265 ? 10.753 -6.603 -30.131 1.00 96.19 265 ASN A CA 1
ATOM 2002 C C . ASN A 1 265 ? 10.705 -5.269 -30.872 1.00 96.19 265 ASN A C 1
ATOM 2004 O O . ASN A 1 265 ? 10.525 -4.219 -30.256 1.00 96.19 265 ASN A O 1
ATOM 2008 N N . HIS A 1 266 ? 10.846 -5.306 -32.191 1.00 96.62 266 HIS A N 1
ATOM 2009 C CA . HIS A 1 266 ? 10.682 -4.123 -33.022 1.00 96.62 266 HIS A CA 1
ATOM 2010 C C . HIS A 1 266 ? 10.181 -4.487 -34.422 1.00 96.62 266 HIS A C 1
ATOM 2012 O O . HIS A 1 266 ? 10.487 -5.551 -34.970 1.00 96.62 266 HIS A O 1
ATOM 2018 N N . ASP A 1 267 ? 9.422 -3.570 -35.015 1.00 96.94 267 ASP A N 1
ATOM 2019 C CA . ASP A 1 267 ? 9.062 -3.627 -36.427 1.00 96.94 267 ASP A CA 1
ATOM 2020 C C . ASP A 1 267 ? 10.261 -3.320 -37.333 1.00 96.94 267 ASP A C 1
ATOM 2022 O O . ASP A 1 267 ? 11.363 -3.014 -36.873 1.00 96.94 267 ASP A O 1
ATOM 2026 N N . GLU A 1 268 ? 10.067 -3.449 -38.644 1.00 97.69 268 GLU A N 1
ATOM 2027 C CA . GLU A 1 268 ? 11.086 -3.047 -39.608 1.00 97.69 268 GLU A CA 1
ATOM 2028 C C . GLU A 1 268 ? 11.368 -1.543 -39.477 1.00 97.69 268 GLU A C 1
ATOM 2030 O O . GLU A 1 268 ? 10.446 -0.728 -39.470 1.00 97.69 268 GLU A O 1
ATOM 2035 N N . VAL A 1 269 ? 12.648 -1.175 -39.404 1.00 97.62 269 VAL A N 1
ATOM 2036 C CA . VAL A 1 269 ? 13.082 0.223 -39.318 1.00 97.62 269 VAL A CA 1
ATOM 2037 C C . VAL A 1 269 ? 13.916 0.563 -40.539 1.00 97.62 269 VAL A C 1
ATOM 2039 O O . VAL A 1 269 ? 14.857 -0.150 -40.890 1.00 97.62 269 VAL A O 1
ATOM 2042 N N . ARG A 1 270 ? 13.585 1.681 -41.183 1.00 97.88 270 ARG A N 1
ATOM 2043 C CA . ARG A 1 270 ? 14.310 2.211 -42.338 1.00 97.88 270 ARG A CA 1
ATOM 2044 C C . ARG A 1 270 ? 14.840 3.591 -42.019 1.00 97.88 270 ARG A C 1
ATOM 2046 O O . ARG A 1 270 ? 14.176 4.366 -41.336 1.00 97.88 270 ARG A O 1
ATOM 2053 N N . GLY A 1 271 ? 15.993 3.919 -42.575 1.00 96.56 271 GLY A N 1
ATOM 2054 C CA . GLY A 1 271 ? 16.500 5.273 -42.487 1.00 96.56 271 GLY A CA 1
ATOM 2055 C C . GLY A 1 271 ? 17.697 5.517 -43.379 1.00 96.56 271 GLY A C 1
ATOM 2056 O O . GLY A 1 271 ? 18.154 4.644 -44.119 1.00 96.56 271 GLY A O 1
ATOM 2057 N N . THR A 1 272 ? 18.190 6.741 -43.282 1.00 96.06 272 THR A N 1
ATOM 2058 C CA . THR A 1 272 ? 19.313 7.240 -44.063 1.00 96.06 272 THR A CA 1
ATOM 2059 C C . THR A 1 272 ? 20.291 7.911 -43.115 1.00 96.06 272 THR A C 1
ATOM 2061 O O . THR A 1 272 ? 19.887 8.569 -42.156 1.00 96.06 272 THR A O 1
ATOM 2064 N N . TRP A 1 273 ? 21.581 7.738 -43.367 1.00 94.56 273 TRP A N 1
ATOM 2065 C CA . TRP A 1 273 ? 22.640 8.425 -42.647 1.00 94.56 273 TRP A CA 1
ATOM 2066 C C . TRP A 1 273 ? 23.695 8.913 -43.632 1.00 94.56 273 TRP A C 1
ATOM 2068 O O . TRP A 1 273 ? 24.123 8.158 -44.504 1.00 94.56 273 TRP A O 1
ATOM 2078 N N . SER A 1 274 ? 24.119 10.163 -43.483 1.00 92.31 274 SER A N 1
ATOM 2079 C CA . SER A 1 274 ? 25.101 10.791 -44.363 1.00 92.31 274 SER A CA 1
ATOM 2080 C C . SER A 1 274 ? 26.310 11.247 -43.564 1.00 92.31 274 SER A C 1
ATOM 2082 O O . SER A 1 274 ? 26.169 11.807 -42.476 1.00 92.31 274 SER A O 1
ATOM 2084 N N . CYS A 1 275 ? 27.496 11.050 -44.131 1.00 88.94 275 CYS A N 1
ATOM 2085 C CA . CYS A 1 275 ? 28.724 11.655 -43.645 1.00 88.94 275 CYS A CA 1
ATOM 2086 C C . C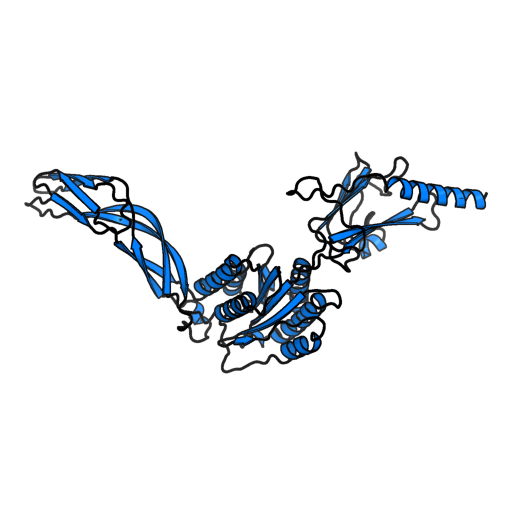YS A 1 275 ? 29.175 12.749 -44.608 1.00 88.94 275 CYS A C 1
ATOM 2088 O O . CYS A 1 275 ? 29.295 12.505 -45.808 1.00 88.94 275 CYS A O 1
ATOM 2090 N N . SER A 1 276 ? 29.451 13.937 -44.076 1.00 86.38 276 SER A N 1
ATOM 2091 C CA . SER A 1 276 ? 29.972 15.071 -44.837 1.00 86.38 276 SER A CA 1
ATOM 2092 C C . SER A 1 276 ? 31.178 15.683 -44.135 1.00 86.38 276 SER A C 1
ATOM 2094 O O . SER A 1 276 ? 31.167 15.855 -42.913 1.00 86.38 276 SER A O 1
ATOM 2096 N N . HIS A 1 277 ? 32.188 16.070 -44.910 1.00 80.88 277 HIS A N 1
ATOM 2097 C CA . HIS A 1 277 ? 33.399 16.725 -44.422 1.00 80.88 277 HIS A CA 1
ATOM 2098 C C . HIS A 1 277 ? 33.560 18.109 -45.061 1.00 80.88 277 HIS A C 1
ATOM 2100 O O . HIS A 1 277 ? 33.090 18.348 -46.168 1.00 80.88 277 HIS A O 1
ATOM 2106 N N . TYR A 1 278 ? 34.250 19.024 -44.370 1.00 77.56 278 TYR A N 1
ATOM 2107 C CA . TYR A 1 278 ? 34.576 20.351 -44.917 1.00 77.56 278 TYR A CA 1
ATOM 2108 C C . TYR A 1 278 ? 35.578 20.265 -46.084 1.00 77.56 278 TYR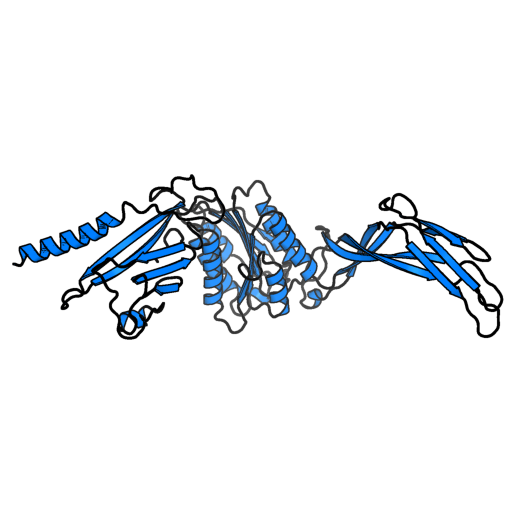 A C 1
ATOM 2110 O O . TYR A 1 278 ? 35.554 21.088 -46.994 1.00 77.56 278 TYR A O 1
ATOM 2118 N N . ILE A 1 279 ? 36.457 19.255 -46.051 1.00 69.00 279 ILE A N 1
ATOM 2119 C CA . ILE A 1 279 ? 37.453 18.952 -47.083 1.00 69.00 279 ILE A CA 1
ATOM 2120 C C . ILE A 1 279 ? 37.367 17.444 -47.344 1.00 69.00 279 ILE A C 1
ATOM 2122 O O . ILE A 1 279 ? 37.873 16.663 -46.543 1.00 69.00 279 ILE A O 1
ATOM 2126 N N . GLY A 1 280 ? 36.676 17.041 -48.412 1.00 70.06 280 GLY A N 1
ATOM 2127 C CA . GLY A 1 280 ? 36.482 15.638 -48.798 1.00 70.06 280 GLY A CA 1
ATOM 2128 C C . GLY A 1 280 ? 35.103 15.367 -49.406 1.00 70.06 280 GLY A C 1
ATOM 2129 O O . GLY A 1 280 ? 34.197 16.194 -49.298 1.00 70.06 280 GLY A O 1
ATOM 2130 N N . ASP A 1 281 ? 34.950 14.202 -50.036 1.00 78.69 281 ASP A N 1
ATOM 2131 C CA . ASP A 1 281 ? 33.668 13.762 -50.594 1.00 78.69 281 ASP A CA 1
ATOM 2132 C C . ASP A 1 281 ? 32.680 13.401 -49.472 1.00 78.69 281 ASP A C 1
ATOM 2134 O O . ASP A 1 281 ? 33.086 13.001 -48.379 1.00 78.69 281 ASP A O 1
ATOM 2138 N N . SER A 1 282 ? 31.378 13.544 -49.729 1.00 86.75 282 SER A N 1
ATOM 2139 C CA . SER A 1 282 ? 30.308 13.119 -48.813 1.00 86.75 282 SER A CA 1
ATOM 2140 C C . SER A 1 282 ? 29.696 11.808 -49.293 1.00 86.75 282 SER A C 1
ATOM 2142 O O . SER A 1 282 ? 29.544 11.615 -50.495 1.00 86.75 282 SER A O 1
ATOM 2144 N N . GLU A 1 283 ? 29.295 10.945 -48.366 1.00 90.19 283 GLU A N 1
ATOM 2145 C CA . GLU A 1 283 ? 28.691 9.646 -48.679 1.00 90.19 283 GLU A CA 1
ATOM 2146 C C . GLU A 1 283 ? 27.400 9.464 -47.878 1.00 90.19 283 GLU A C 1
ATOM 2148 O O . GLU A 1 283 ? 27.255 9.977 -46.764 1.00 90.19 283 GLU A O 1
ATOM 2153 N N . THR A 1 284 ? 26.426 8.769 -48.464 1.00 93.50 284 THR A N 1
ATOM 2154 C CA . THR A 1 284 ? 25.116 8.529 -47.853 1.00 93.50 284 THR A CA 1
ATOM 2155 C C . THR A 1 284 ? 24.768 7.053 -47.909 1.00 93.50 284 THR A C 1
ATOM 2157 O O . THR A 1 284 ? 24.809 6.431 -48.966 1.00 93.50 284 THR A O 1
ATOM 2160 N N . TRP A 1 285 ? 24.352 6.515 -46.768 1.00 96.25 285 TRP A N 1
ATOM 2161 C CA . TRP A 1 285 ? 23.908 5.141 -46.623 1.00 96.25 285 TRP A CA 1
ATOM 2162 C C . TRP A 1 285 ? 22.426 5.087 -46.291 1.00 96.25 285 TRP A C 1
ATOM 2164 O O . TRP A 1 285 ? 21.956 5.776 -45.387 1.00 96.25 285 TRP A O 1
ATOM 2174 N N . ASN A 1 286 ? 21.706 4.200 -46.967 1.00 97.38 286 ASN A N 1
ATOM 2175 C CA . ASN A 1 286 ? 20.365 3.790 -46.568 1.00 97.38 286 ASN A CA 1
ATOM 2176 C C . ASN A 1 286 ? 20.458 2.478 -45.799 1.00 97.38 286 ASN A C 1
ATOM 2178 O O . ASN A 1 286 ? 21.192 1.578 -46.205 1.00 97.38 286 ASN A O 1
ATOM 2182 N N . TYR A 1 287 ? 19.702 2.333 -44.720 1.00 97.50 287 TYR A N 1
ATOM 2183 C CA . TYR A 1 287 ? 19.653 1.095 -43.953 1.00 97.50 287 TYR A CA 1
ATOM 2184 C C . TYR A 1 287 ? 18.228 0.576 -43.799 1.00 97.50 287 TYR A C 1
ATOM 2186 O O . TYR A 1 287 ? 17.262 1.340 -43.753 1.00 97.50 287 TYR A O 1
ATOM 2194 N N . VAL A 1 288 ? 18.125 -0.748 -43.707 1.00 98.19 288 VAL A N 1
ATOM 2195 C CA . VAL A 1 288 ? 16.905 -1.474 -43.354 1.00 98.19 288 VAL A CA 1
ATOM 2196 C C . VAL A 1 288 ? 17.267 -2.461 -42.255 1.00 98.19 288 VAL A C 1
ATOM 2198 O O . VAL A 1 288 ? 18.109 -3.334 -42.466 1.00 98.19 288 VAL A O 1
ATOM 2201 N N . ILE A 1 289 ? 16.647 -2.309 -41.091 1.00 98.19 289 ILE A N 1
ATOM 2202 C CA . ILE A 1 289 ? 16.686 -3.272 -39.992 1.00 98.19 289 ILE A CA 1
ATOM 2203 C C . ILE A 1 289 ? 15.410 -4.097 -40.100 1.00 98.19 289 ILE A C 1
ATOM 2205 O O . ILE A 1 289 ? 14.316 -3.542 -40.012 1.00 98.19 289 ILE A O 1
ATOM 2209 N N . ASN A 1 290 ? 15.545 -5.403 -40.313 1.00 98.19 290 ASN A N 1
ATOM 2210 C CA . ASN A 1 290 ? 14.408 -6.304 -40.471 1.00 98.19 290 ASN A CA 1
ATOM 2211 C C . ASN A 1 290 ? 13.596 -6.363 -39.175 1.00 98.19 290 ASN A C 1
ATOM 2213 O O . ASN A 1 290 ? 14.167 -6.314 -38.086 1.00 98.19 290 ASN A O 1
ATOM 2217 N N . ARG A 1 291 ? 12.273 -6.530 -39.285 1.00 97.75 291 ARG A N 1
ATOM 2218 C CA . ARG A 1 291 ? 11.410 -6.806 -38.126 1.00 97.75 291 ARG A CA 1
ATOM 2219 C C . ARG A 1 291 ? 11.979 -7.974 -37.310 1.00 97.75 291 ARG A C 1
ATOM 2221 O O . ARG A 1 291 ? 12.271 -9.027 -37.874 1.00 97.75 291 ARG A O 1
ATOM 2228 N N . ASN A 1 292 ? 12.044 -7.811 -35.991 1.00 97.44 292 ASN A N 1
ATOM 2229 C CA . ASN A 1 292 ? 12.408 -8.871 -35.056 1.00 97.44 292 ASN A CA 1
ATOM 2230 C C . ASN A 1 292 ? 11.374 -8.938 -33.921 1.00 97.44 292 ASN A C 1
ATOM 2232 O O . ASN A 1 292 ? 11.264 -8.018 -33.111 1.00 97.44 292 ASN A O 1
ATOM 2236 N N . LEU A 1 293 ? 10.624 -10.045 -33.873 1.00 96.12 293 LEU A N 1
ATOM 2237 C CA . LEU A 1 293 ? 9.640 -10.353 -32.826 1.00 96.12 293 LEU A CA 1
ATOM 2238 C C . LEU A 1 293 ? 10.049 -11.579 -31.987 1.00 96.12 293 LEU A C 1
ATOM 2240 O O . LEU A 1 293 ? 9.204 -12.229 -31.374 1.00 96.12 293 LEU A O 1
ATOM 2244 N N . SER A 1 294 ? 11.335 -11.937 -31.993 1.00 94.44 294 SER A N 1
ATOM 2245 C CA . SER A 1 294 ? 11.846 -13.166 -31.382 1.00 94.44 294 SER A CA 1
ATOM 2246 C C . SER A 1 294 ? 11.971 -13.084 -29.857 1.00 94.44 294 SER A C 1
ATOM 2248 O O . SER A 1 294 ? 12.412 -14.050 -29.237 1.00 94.44 294 SER A O 1
ATOM 2250 N N . ASN A 1 295 ? 11.704 -11.921 -29.255 1.00 91.25 295 ASN A N 1
ATOM 2251 C CA . ASN A 1 295 ? 11.844 -11.662 -27.825 1.00 91.25 295 ASN A CA 1
ATOM 2252 C C . ASN A 1 295 ? 13.216 -12.092 -27.265 1.00 91.25 295 ASN A C 1
ATOM 2254 O O . ASN A 1 295 ? 13.304 -12.831 -26.287 1.00 91.25 295 ASN A O 1
ATOM 2258 N N . GLY A 1 296 ? 14.303 -11.693 -27.932 1.00 90.69 296 GLY A N 1
ATOM 2259 C CA . GLY A 1 296 ? 15.665 -12.022 -27.497 1.00 90.69 296 GLY A CA 1
ATOM 2260 C C . GLY A 1 296 ? 16.226 -13.364 -27.963 1.00 90.69 296 GLY A C 1
ATOM 2261 O O . GLY A 1 296 ? 17.417 -13.597 -27.764 1.00 90.69 296 GLY A O 1
ATOM 2262 N N . ALA A 1 297 ? 15.417 -14.236 -28.575 1.00 93.69 297 ALA A N 1
ATOM 2263 C CA . ALA A 1 297 ? 15.895 -15.533 -29.067 1.00 93.69 297 ALA A CA 1
ATOM 2264 C C . ALA A 1 297 ? 16.877 -15.422 -30.251 1.00 93.69 297 ALA A C 1
ATOM 2266 O O . ALA A 1 297 ? 17.767 -16.257 -30.390 1.00 93.69 297 ALA A O 1
ATOM 2267 N N . GLU A 1 298 ? 16.742 -14.386 -31.081 1.00 95.50 298 GLU A N 1
ATOM 2268 C CA . GLU A 1 298 ? 17.560 -14.158 -32.268 1.00 95.50 298 GLU A CA 1
ATOM 2269 C C . GLU A 1 298 ? 18.084 -12.720 -32.304 1.00 95.50 298 GLU A C 1
ATOM 2271 O O . GLU A 1 298 ? 17.439 -11.776 -31.834 1.00 95.50 298 GLU A O 1
ATOM 2276 N N . ASN A 1 299 ? 19.260 -12.539 -32.905 1.00 97.31 299 ASN A N 1
ATOM 2277 C CA . ASN A 1 299 ? 19.781 -11.204 -33.165 1.00 97.31 299 ASN A CA 1
ATOM 2278 C C . ASN A 1 299 ? 18.925 -10.488 -34.214 1.00 97.31 299 ASN A C 1
ATOM 2280 O O . ASN A 1 299 ? 18.475 -11.078 -35.195 1.00 97.31 299 ASN A O 1
ATOM 2284 N N . SER A 1 300 ? 18.753 -9.181 -34.040 1.00 97.81 300 SER A N 1
ATOM 2285 C CA . SER A 1 300 ? 18.226 -8.314 -35.084 1.00 97.81 300 SER A CA 1
ATOM 2286 C C . SER A 1 300 ? 19.237 -8.190 -36.218 1.00 97.81 300 SER A C 1
ATOM 2288 O O . SER A 1 300 ? 20.439 -8.039 -35.978 1.00 97.81 300 SER A O 1
ATOM 2290 N N . THR A 1 301 ? 18.749 -8.273 -37.454 1.00 98.12 301 THR A N 1
ATOM 2291 C CA . THR A 1 301 ? 19.574 -8.269 -38.665 1.00 98.12 301 THR A CA 1
ATOM 2292 C C . THR A 1 301 ? 19.092 -7.228 -39.663 1.00 98.12 301 THR A C 1
ATOM 2294 O O . THR A 1 301 ? 17.948 -6.779 -39.623 1.00 98.12 301 THR A O 1
ATOM 2297 N N . GLY A 1 302 ? 19.964 -6.833 -40.584 1.00 97.75 302 GLY A N 1
ATOM 2298 C CA . GLY A 1 302 ? 19.620 -5.850 -41.600 1.00 97.75 302 GLY A CA 1
ATOM 2299 C C . GLY A 1 302 ? 20.747 -5.587 -42.585 1.00 97.75 302 GLY A C 1
ATOM 2300 O O . GLY A 1 302 ? 21.824 -6.184 -42.507 1.00 97.75 302 GLY A O 1
ATOM 2301 N N . ILE A 1 303 ? 20.497 -4.665 -43.506 1.00 97.69 303 ILE A N 1
ATOM 2302 C CA . ILE A 1 303 ? 21.432 -4.295 -44.570 1.00 97.69 303 ILE A CA 1
ATOM 2303 C C . ILE A 1 303 ? 21.660 -2.788 -44.603 1.00 97.69 303 ILE A C 1
ATOM 2305 O O . ILE A 1 303 ? 20.760 -2.001 -44.309 1.00 97.69 303 ILE A O 1
ATOM 2309 N N . ILE A 1 304 ? 22.868 -2.400 -45.004 1.00 97.44 304 ILE A N 1
ATOM 2310 C CA . ILE A 1 304 ? 23.270 -1.019 -45.258 1.00 97.44 304 ILE A CA 1
ATOM 2311 C C . ILE A 1 304 ? 23.694 -0.919 -46.723 1.00 97.44 304 ILE A C 1
ATOM 2313 O O . ILE A 1 304 ? 24.653 -1.561 -47.153 1.00 97.44 304 ILE A O 1
ATOM 2317 N N . SER A 1 305 ? 22.974 -0.102 -47.483 1.00 96.06 305 SER A N 1
ATOM 2318 C CA . SER A 1 305 ? 23.202 0.167 -48.902 1.00 96.06 305 SER A CA 1
ATOM 2319 C C . SER A 1 305 ? 23.921 1.506 -49.069 1.00 96.06 305 SER A C 1
ATOM 2321 O O . SER A 1 305 ? 23.425 2.529 -48.608 1.00 96.06 305 SER A O 1
ATOM 2323 N N . GLY A 1 306 ? 25.080 1.486 -49.720 1.00 89.19 306 GLY A N 1
ATOM 2324 C CA . GLY A 1 306 ? 25.975 2.622 -49.974 1.00 89.19 306 GLY A CA 1
ATOM 2325 C C . GLY A 1 306 ? 27.336 2.092 -50.432 1.00 89.19 306 GLY A C 1
ATOM 2326 O O . GLY A 1 306 ? 27.468 0.875 -50.612 1.00 89.19 306 GLY A O 1
ATOM 2327 N N . ASN A 1 307 ? 28.341 2.952 -50.616 1.00 85.88 307 ASN A N 1
ATOM 2328 C CA . ASN A 1 307 ? 29.679 2.504 -51.008 1.00 85.88 307 ASN A CA 1
ATOM 2329 C C . ASN A 1 307 ? 30.749 2.870 -49.952 1.00 85.88 307 ASN A C 1
ATOM 2331 O O . ASN A 1 307 ? 31.091 4.041 -49.813 1.00 85.88 307 ASN A O 1
ATOM 2335 N N . PRO A 1 308 ? 31.317 1.897 -49.209 1.00 90.25 308 PRO A N 1
ATOM 2336 C CA . PRO A 1 308 ? 31.012 0.464 -49.240 1.00 90.25 308 PRO A CA 1
ATOM 2337 C C . PRO A 1 308 ? 29.683 0.131 -48.540 1.00 90.25 308 PRO A C 1
ATOM 2339 O O . PRO A 1 308 ? 29.234 0.863 -47.654 1.00 90.25 308 PRO A O 1
ATOM 2342 N N . SER A 1 309 ? 29.076 -1.001 -48.907 1.00 93.31 309 SER A N 1
ATOM 2343 C CA . SER A 1 309 ? 27.884 -1.558 -48.250 1.00 93.31 309 SER A CA 1
ATOM 2344 C C . SER A 1 309 ? 28.232 -2.260 -46.931 1.00 93.31 309 SER A C 1
ATOM 2346 O O . SER A 1 309 ? 29.396 -2.563 -46.666 1.00 93.31 309 SER A O 1
ATOM 2348 N N . GLY A 1 310 ? 27.225 -2.581 -46.116 1.00 94.69 310 GLY A N 1
ATOM 2349 C CA . GLY A 1 310 ? 27.416 -3.280 -44.841 1.00 94.69 310 GLY A CA 1
ATOM 2350 C C . GLY A 1 310 ? 26.213 -4.109 -44.390 1.00 94.69 310 GLY A C 1
ATOM 2351 O O . GLY A 1 310 ? 25.154 -4.100 -45.016 1.00 94.69 310 GLY A O 1
ATOM 2352 N N . THR A 1 311 ? 26.383 -4.819 -43.277 1.00 96.94 311 THR A N 1
ATOM 2353 C CA . THR A 1 311 ? 25.344 -5.631 -42.624 1.00 96.94 311 THR A CA 1
ATOM 2354 C C . THR A 1 311 ? 25.094 -5.145 -41.202 1.00 96.94 311 THR A C 1
ATOM 2356 O O . THR A 1 311 ? 26.017 -4.682 -40.532 1.00 96.94 311 THR A O 1
ATOM 2359 N N . ILE A 1 312 ? 23.869 -5.320 -40.719 1.00 97.88 312 ILE A N 1
ATOM 2360 C CA . ILE A 1 312 ? 23.458 -5.035 -39.342 1.00 97.88 312 ILE A CA 1
ATOM 2361 C C . ILE A 1 312 ? 23.262 -6.366 -38.621 1.00 97.88 312 ILE A C 1
ATOM 2363 O O . ILE A 1 312 ? 22.636 -7.274 -39.165 1.00 97.88 312 ILE A O 1
ATOM 2367 N N . ASN A 1 313 ? 23.821 -6.484 -37.416 1.00 97.19 313 ASN A N 1
ATOM 2368 C CA . ASN A 1 313 ? 23.647 -7.633 -36.532 1.00 97.19 313 ASN A CA 1
ATOM 2369 C C . ASN A 1 313 ? 23.846 -7.180 -35.075 1.00 97.19 313 ASN A C 1
ATOM 2371 O O . ASN A 1 313 ? 24.959 -6.807 -34.701 1.00 97.19 313 ASN A O 1
ATOM 2375 N N . PHE A 1 314 ? 22.783 -7.177 -34.269 1.00 96.81 314 PHE A N 1
ATOM 2376 C CA . PHE A 1 314 ? 22.849 -6.853 -32.839 1.00 96.81 314 PHE A CA 1
ATOM 2377 C C . PHE A 1 314 ? 21.849 -7.684 -32.029 1.00 96.81 314 PHE A C 1
ATOM 2379 O O . PHE A 1 314 ? 20.820 -8.110 -32.545 1.00 96.81 314 PHE A O 1
ATOM 2386 N N . SER A 1 315 ? 22.140 -7.921 -30.749 1.00 96.25 315 SER A N 1
ATOM 2387 C CA . SER A 1 315 ? 21.225 -8.653 -29.866 1.00 96.25 315 SER A CA 1
ATOM 2388 C C . SER A 1 315 ? 20.071 -7.766 -29.398 1.00 96.25 315 SER A C 1
ATOM 2390 O O . SER A 1 315 ? 20.283 -6.599 -29.078 1.00 96.25 315 SER A O 1
ATOM 2392 N N . THR A 1 316 ? 18.865 -8.329 -29.309 1.00 96.25 316 THR A N 1
ATOM 2393 C CA . THR A 1 316 ? 17.704 -7.671 -28.684 1.00 96.25 316 THR A CA 1
ATOM 2394 C C . THR A 1 316 ? 17.608 -7.923 -27.175 1.00 96.25 316 THR A C 1
ATOM 2396 O O . THR A 1 316 ? 16.716 -7.401 -26.510 1.00 96.25 316 THR A O 1
ATOM 2399 N N . LYS A 1 317 ? 18.545 -8.696 -26.612 1.00 96.12 317 LYS A N 1
ATOM 2400 C CA . LYS A 1 317 ? 18.749 -8.852 -25.170 1.00 96.12 317 LYS A CA 1
ATOM 2401 C C . LYS A 1 317 ? 19.561 -7.673 -24.630 1.00 96.12 317 LYS A C 1
ATOM 2403 O O . LYS A 1 317 ? 20.626 -7.355 -25.156 1.00 96.12 317 LYS A O 1
ATOM 2408 N N . PHE A 1 318 ? 19.091 -7.068 -23.544 1.00 94.88 318 PHE A N 1
ATOM 2409 C CA . PHE A 1 318 ? 19.761 -5.959 -22.865 1.00 94.88 318 PHE A CA 1
ATOM 2410 C C . PHE A 1 318 ? 19.609 -6.062 -21.343 1.00 94.88 318 PHE A C 1
ATOM 2412 O O . PHE A 1 318 ? 18.771 -6.809 -20.840 1.00 94.88 318 PHE A O 1
ATOM 2419 N N . ASN A 1 319 ? 20.430 -5.315 -20.604 1.00 95.69 319 ASN A N 1
ATOM 2420 C CA . ASN A 1 319 ? 20.281 -5.172 -19.157 1.00 95.69 319 ASN A CA 1
ATOM 2421 C C . ASN A 1 319 ? 19.507 -3.885 -18.886 1.00 95.69 319 ASN A C 1
ATOM 2423 O O . ASN A 1 319 ? 20.034 -2.791 -19.095 1.00 95.69 319 ASN A O 1
ATOM 2427 N N . ALA A 1 320 ? 18.255 -4.023 -18.459 1.00 97.19 320 ALA A N 1
ATOM 2428 C CA . ALA A 1 320 ? 17.472 -2.895 -17.988 1.00 97.19 320 ALA A CA 1
ATOM 2429 C C . ALA A 1 320 ? 17.967 -2.474 -16.604 1.00 97.19 320 ALA A C 1
ATOM 2431 O O . ALA A 1 320 ? 18.421 -3.315 -15.824 1.00 97.19 320 ALA A O 1
ATOM 2432 N N . ILE A 1 321 ? 17.869 -1.182 -16.308 1.00 97.38 321 ILE A N 1
ATOM 2433 C CA . ILE A 1 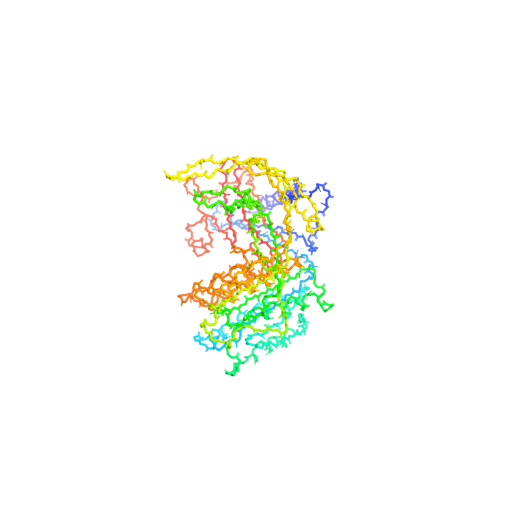321 ? 18.288 -0.600 -15.037 1.00 97.38 321 ILE A CA 1
ATOM 2434 C C . ILE A 1 321 ? 17.132 0.238 -14.492 1.00 97.38 321 ILE A C 1
ATOM 2436 O O . ILE A 1 321 ? 16.571 1.057 -15.217 1.00 97.38 321 ILE A O 1
ATOM 2440 N N . LYS A 1 322 ? 16.806 0.055 -13.212 1.00 97.88 322 LYS A N 1
ATOM 2441 C CA . LYS A 1 322 ? 15.961 0.972 -12.437 1.00 97.88 322 LYS A CA 1
ATOM 2442 C C . LYS A 1 322 ? 16.772 1.485 -11.257 1.00 97.88 322 LYS A C 1
ATOM 2444 O O . LYS A 1 322 ? 17.387 0.692 -10.544 1.00 97.88 322 LYS A O 1
ATOM 2449 N N . THR A 1 323 ? 16.755 2.792 -11.046 1.00 98.19 323 THR A N 1
ATOM 2450 C CA . THR A 1 323 ? 17.250 3.397 -9.810 1.00 98.19 323 THR A CA 1
ATOM 2451 C C . THR A 1 323 ? 16.129 3.378 -8.782 1.00 98.19 323 THR A C 1
ATOM 2453 O O . THR A 1 323 ? 15.050 3.905 -9.048 1.00 98.19 323 THR A O 1
ATOM 2456 N N . ILE A 1 324 ? 16.386 2.761 -7.633 1.00 98.25 324 ILE A N 1
ATOM 2457 C CA . ILE A 1 324 ? 15.564 2.897 -6.431 1.00 98.25 324 ILE A CA 1
ATOM 2458 C C . ILE A 1 324 ? 16.064 4.150 -5.721 1.00 98.25 324 ILE A C 1
ATOM 2460 O O . ILE A 1 324 ? 17.261 4.258 -5.450 1.00 98.25 324 ILE A O 1
ATOM 2464 N N . ASN A 1 325 ? 15.195 5.132 -5.497 1.00 97.56 325 ASN A N 1
ATOM 2465 C CA . ASN A 1 325 ? 15.603 6.456 -5.013 1.00 97.56 325 ASN A CA 1
ATOM 2466 C C . ASN A 1 325 ? 15.497 6.598 -3.494 1.00 97.56 325 ASN A C 1
ATOM 2468 O O . ASN A 1 325 ? 16.050 7.542 -2.938 1.00 97.56 325 ASN A O 1
ATOM 2472 N N . ASN A 1 326 ? 14.729 5.724 -2.845 1.00 98.12 326 ASN A N 1
ATOM 2473 C CA . ASN A 1 326 ? 14.483 5.757 -1.409 1.00 98.12 326 ASN A CA 1
ATOM 2474 C C . ASN A 1 326 ? 13.920 4.419 -0.906 1.00 98.12 326 ASN A C 1
ATOM 2476 O O . ASN A 1 326 ? 13.467 3.582 -1.689 1.00 98.12 326 ASN A O 1
ATOM 2480 N N . LEU A 1 327 ? 13.887 4.252 0.418 1.00 98.19 327 LEU A N 1
ATOM 2481 C CA . LEU A 1 327 ? 13.325 3.071 1.094 1.00 98.19 327 LEU A CA 1
ATOM 2482 C C . LEU A 1 327 ? 11.780 3.047 1.104 1.00 98.19 327 LEU A C 1
ATOM 2484 O O . LEU A 1 327 ? 11.163 2.040 1.463 1.00 98.19 327 LEU A O 1
ATOM 2488 N N . GLY A 1 328 ? 11.135 4.135 0.671 1.00 98.31 328 GLY A N 1
ATOM 2489 C CA . GLY A 1 328 ? 9.688 4.213 0.467 1.00 98.31 328 GLY A CA 1
ATOM 2490 C C . GLY A 1 328 ? 9.205 3.388 -0.726 1.00 98.31 328 GLY A C 1
ATOM 2491 O O . GLY A 1 328 ? 8.186 2.714 -0.617 1.00 98.31 328 GLY A O 1
ATOM 2492 N N . GLU A 1 329 ? 9.948 3.369 -1.836 1.00 98.56 329 GLU A N 1
ATOM 2493 C CA . GLU A 1 329 ? 9.588 2.608 -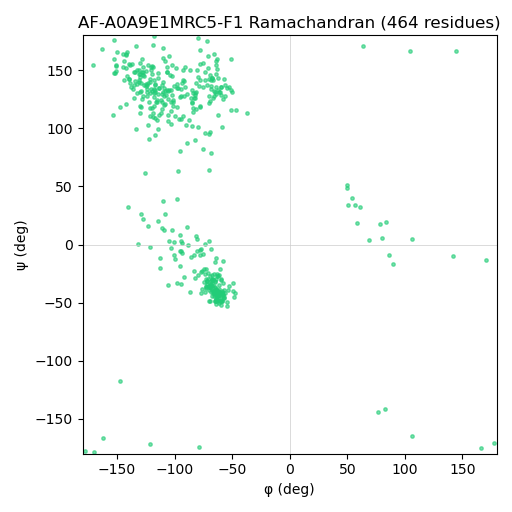3.044 1.00 98.56 329 GLU A CA 1
ATOM 2494 C C . GLU A 1 329 ? 9.329 1.104 -2.780 1.00 98.56 329 GLU A C 1
ATOM 2496 O O . GLU A 1 329 ? 8.243 0.627 -3.125 1.00 98.56 329 GLU A O 1
ATOM 2501 N N . PRO A 1 330 ? 10.241 0.338 -2.142 1.00 98.56 330 PRO A N 1
ATOM 2502 C CA . PRO A 1 330 ? 9.978 -1.067 -1.809 1.00 98.56 330 PRO A CA 1
ATOM 2503 C C . PRO A 1 330 ? 8.863 -1.245 -0.765 1.00 98.56 330 PRO A C 1
ATOM 2505 O O . PRO A 1 330 ? 8.138 -2.239 -0.806 1.00 98.56 330 PRO A O 1
ATOM 2508 N N . THR A 1 331 ? 8.679 -0.278 0.140 1.00 98.62 331 THR A N 1
ATOM 2509 C CA . THR A 1 331 ? 7.591 -0.294 1.133 1.00 98.62 331 THR A CA 1
ATOM 2510 C C . THR A 1 331 ? 6.221 -0.194 0.459 1.00 98.62 331 THR A C 1
ATOM 2512 O O . THR A 1 331 ? 5.341 -1.016 0.717 1.00 98.62 331 THR A O 1
ATOM 2515 N N . ILE A 1 332 ? 6.061 0.767 -0.455 1.00 98.69 332 ILE A N 1
ATOM 2516 C CA . ILE A 1 332 ? 4.841 0.961 -1.252 1.00 98.69 332 ILE A CA 1
ATOM 2517 C C . ILE A 1 332 ? 4.583 -0.266 -2.129 1.00 98.69 332 ILE A C 1
ATOM 2519 O O . ILE A 1 332 ? 3.452 -0.743 -2.222 1.00 98.69 332 ILE A O 1
ATOM 2523 N N . TRP A 1 333 ? 5.636 -0.821 -2.736 1.00 98.69 333 TRP A N 1
ATOM 2524 C CA . TRP A 1 333 ? 5.519 -2.036 -3.536 1.00 98.69 333 TRP A CA 1
ATOM 2525 C C . TRP A 1 333 ? 4.956 -3.212 -2.726 1.00 98.69 333 TRP A C 1
ATOM 2527 O O . TRP A 1 333 ? 4.065 -3.901 -3.217 1.00 98.69 333 TRP A O 1
ATOM 2537 N N . GLU A 1 334 ? 5.409 -3.428 -1.486 1.00 98.81 334 GLU A N 1
ATOM 2538 C CA . GLU A 1 334 ? 4.898 -4.510 -0.630 1.00 98.81 334 GLU A CA 1
ATOM 2539 C C . GLU A 1 334 ? 3.417 -4.312 -0.265 1.00 98.81 334 GLU A C 1
ATOM 2541 O O . GLU A 1 334 ? 2.641 -5.270 -0.292 1.00 98.81 334 GLU A O 1
ATOM 2546 N N . ALA A 1 335 ? 2.996 -3.069 -0.003 1.00 98.62 335 ALA A N 1
ATOM 2547 C CA . ALA A 1 335 ? 1.586 -2.735 0.210 1.00 98.62 335 ALA A CA 1
ATOM 2548 C C . ALA A 1 335 ? 0.734 -3.050 -1.029 1.00 98.62 335 ALA A C 1
ATOM 2550 O O . ALA A 1 335 ? -0.319 -3.684 -0.922 1.00 98.62 335 ALA A O 1
ATOM 2551 N N . GLN A 1 336 ? 1.232 -2.706 -2.221 1.00 98.06 336 GLN A N 1
ATOM 2552 C CA . GLN A 1 336 ? 0.579 -3.054 -3.482 1.00 98.06 336 GLN A CA 1
ATOM 2553 C C . GLN A 1 336 ? 0.484 -4.572 -3.672 1.00 98.06 336 GLN A C 1
ATOM 2555 O O . GLN A 1 336 ? -0.512 -5.064 -4.202 1.00 98.06 336 GLN A O 1
ATOM 2560 N N . GLN A 1 337 ? 1.478 -5.343 -3.221 1.00 98.31 337 GLN A N 1
ATOM 2561 C CA . GLN A 1 337 ? 1.390 -6.800 -3.276 1.00 98.31 337 GLN A CA 1
ATOM 2562 C C . GLN A 1 337 ? 0.302 -7.364 -2.351 1.00 98.31 337 GLN A C 1
ATOM 2564 O O . GLN A 1 337 ? -0.342 -8.349 -2.713 1.00 98.31 337 GLN A O 1
ATOM 2569 N N . ALA A 1 338 ? 0.065 -6.752 -1.187 1.00 98.25 338 ALA A N 1
ATOM 2570 C CA . ALA A 1 338 ? -1.062 -7.117 -0.329 1.00 98.25 338 ALA A CA 1
ATOM 2571 C C . ALA A 1 338 ? -2.408 -6.820 -1.015 1.00 98.25 338 ALA A C 1
ATOM 2573 O O . ALA A 1 338 ? -3.290 -7.680 -1.030 1.00 98.25 338 ALA A O 1
ATOM 2574 N N . ALA A 1 339 ? -2.533 -5.657 -1.664 1.00 94.00 339 ALA A N 1
ATOM 2575 C CA . ALA A 1 339 ? -3.718 -5.303 -2.447 1.00 94.00 339 ALA A CA 1
ATOM 2576 C C . ALA A 1 339 ? -3.958 -6.271 -3.621 1.00 94.00 339 ALA A C 1
ATOM 2578 O O . ALA A 1 339 ? -5.076 -6.746 -3.824 1.00 94.00 339 ALA A O 1
ATOM 2579 N N . ASN A 1 340 ? -2.900 -6.645 -4.349 1.00 94.44 340 ASN A N 1
ATOM 2580 C CA . ASN A 1 340 ? -2.968 -7.621 -5.443 1.00 94.44 340 ASN A CA 1
ATOM 2581 C C . ASN A 1 340 ? -3.397 -9.023 -4.971 1.00 94.44 340 ASN A C 1
ATOM 2583 O O . ASN A 1 340 ? -3.991 -9.772 -5.743 1.00 94.44 340 ASN A O 1
ATOM 2587 N N . ASP A 1 341 ? -3.125 -9.375 -3.710 1.00 94.62 341 ASP A N 1
ATOM 2588 C CA . ASP A 1 341 ? -3.592 -10.616 -3.078 1.00 94.62 341 ASP A CA 1
ATOM 2589 C C . ASP A 1 341 ? -5.045 -10.525 -2.556 1.00 94.62 341 ASP A C 1
ATOM 2591 O O . ASP A 1 341 ? -5.524 -11.450 -1.894 1.00 94.62 341 ASP A O 1
ATOM 2595 N N . GLY A 1 342 ? -5.762 -9.434 -2.852 1.00 87.25 342 GLY A N 1
ATOM 2596 C CA . GLY A 1 342 ? -7.168 -9.239 -2.493 1.00 87.25 342 GLY A CA 1
ATOM 2597 C C . GLY A 1 342 ? -7.396 -8.726 -1.070 1.00 87.25 342 GLY A C 1
ATOM 2598 O O . GLY A 1 342 ? -8.493 -8.886 -0.537 1.00 87.25 342 GLY A O 1
ATOM 2599 N N . MET A 1 343 ? -6.373 -8.145 -0.438 1.00 94.56 343 MET A N 1
ATOM 2600 C CA . MET A 1 343 ? -6.493 -7.506 0.875 1.00 94.56 343 MET A CA 1
ATOM 2601 C C . MET A 1 343 ? -6.780 -6.013 0.720 1.00 94.56 343 MET A C 1
ATOM 2603 O O . MET A 1 343 ? -6.298 -5.382 -0.216 1.00 94.56 343 MET A O 1
ATOM 2607 N N . THR A 1 344 ? -7.495 -5.421 1.670 1.00 94.44 344 THR A N 1
ATOM 2608 C CA . THR A 1 344 ? -7.612 -3.960 1.777 1.00 94.44 344 THR A CA 1
ATOM 2609 C C . THR A 1 344 ? -6.583 -3.439 2.772 1.00 94.44 344 THR A C 1
ATOM 2611 O O . THR A 1 344 ? -6.515 -3.917 3.904 1.00 94.44 344 THR A O 1
ATOM 2614 N N . VAL A 1 345 ? -5.776 -2.466 2.361 1.00 97.69 345 VAL A N 1
ATOM 2615 C CA . VAL A 1 345 ? -4.774 -1.802 3.200 1.00 97.69 345 VAL A CA 1
ATOM 2616 C C . VAL A 1 345 ? -5.281 -0.413 3.567 1.00 97.69 345 VAL A C 1
ATOM 2618 O O . VAL A 1 345 ? -5.361 0.469 2.715 1.00 97.69 345 VAL A O 1
ATOM 2621 N N . PHE A 1 346 ? -5.585 -0.231 4.846 1.00 97.50 346 PHE A N 1
ATOM 2622 C CA . PHE A 1 346 ? -5.807 1.067 5.467 1.00 97.50 346 PHE A CA 1
ATOM 2623 C C . PHE A 1 346 ? -4.496 1.569 6.057 1.00 97.50 346 PHE A C 1
ATOM 2625 O O . PHE A 1 346 ? -3.751 0.783 6.647 1.00 97.50 346 PHE A O 1
ATOM 2632 N N . SER A 1 347 ? -4.220 2.866 5.951 1.00 97.81 347 SER A N 1
ATOM 2633 C CA . SER A 1 347 ? -3.039 3.469 6.568 1.00 97.81 347 SER A CA 1
ATOM 2634 C C . SER A 1 347 ? -3.368 4.747 7.336 1.00 97.81 347 SER A C 1
ATOM 2636 O O . SER A 1 347 ? -4.149 5.595 6.904 1.00 97.81 347 SER A O 1
ATOM 2638 N N . ILE A 1 348 ? -2.756 4.873 8.509 1.00 98.06 348 ILE A N 1
ATOM 2639 C CA . ILE A 1 348 ? -2.887 6.004 9.419 1.00 98.06 348 ILE A CA 1
ATOM 2640 C C . ILE A 1 348 ? -1.501 6.624 9.581 1.00 98.06 348 ILE A C 1
ATOM 2642 O O . ILE A 1 348 ? -0.598 6.002 10.143 1.00 98.06 348 ILE A O 1
ATOM 2646 N N . ALA A 1 349 ? -1.347 7.851 9.089 1.00 97.75 349 ALA A N 1
ATOM 2647 C CA . ALA A 1 349 ? -0.143 8.650 9.256 1.00 97.75 349 ALA A CA 1
ATOM 2648 C C . ALA A 1 349 ? -0.247 9.489 10.530 1.00 97.75 349 ALA A C 1
ATOM 2650 O O . ALA A 1 349 ? -0.939 10.510 10.569 1.00 97.75 349 ALA A O 1
ATOM 2651 N N . LEU A 1 350 ? 0.437 9.042 11.580 1.00 97.38 350 LEU A N 1
ATOM 2652 C CA . LEU A 1 350 ? 0.423 9.663 12.895 1.00 97.38 350 LEU A CA 1
ATOM 2653 C C . LEU A 1 350 ? 1.513 10.729 12.992 1.00 97.38 350 LEU A C 1
ATOM 2655 O O . LEU A 1 350 ? 2.616 10.451 13.431 1.00 97.38 350 LEU A O 1
ATOM 2659 N N . GLN A 1 351 ? 1.221 11.965 12.594 1.00 95.75 351 GLN A N 1
ATOM 2660 C CA . GLN A 1 351 ? 2.196 13.064 12.613 1.00 95.75 351 GLN A CA 1
ATOM 2661 C C . GLN A 1 351 ? 3.475 12.752 11.811 1.00 95.75 351 GLN A C 1
ATOM 2663 O O . GLN A 1 351 ? 4.556 13.224 12.156 1.00 95.75 351 GLN A O 1
ATOM 2668 N N . ALA A 1 352 ? 3.337 11.998 10.714 1.00 94.81 352 ALA A N 1
ATOM 2669 C CA . ALA A 1 352 ? 4.448 11.397 9.969 1.00 94.81 352 ALA A CA 1
ATOM 2670 C C . ALA A 1 352 ? 5.295 12.365 9.122 1.00 94.81 352 ALA A C 1
ATOM 2672 O O . ALA A 1 352 ? 6.223 11.955 8.418 1.00 94.81 352 ALA A O 1
ATOM 2673 N N . GLY A 1 353 ? 4.959 13.657 9.152 1.00 94.56 353 GLY A N 1
ATOM 2674 C CA . GLY A 1 353 ? 5.529 14.664 8.265 1.00 94.56 353 GLY A CA 1
ATOM 2675 C C . GLY A 1 353 ? 5.196 14.408 6.791 1.00 94.56 353 GLY A C 1
ATOM 2676 O O . GLY A 1 353 ? 4.680 13.363 6.405 1.00 94.56 353 GLY A O 1
ATOM 2677 N N . THR A 1 354 ? 5.518 15.367 5.923 1.00 95.69 354 THR A N 1
ATOM 2678 C CA . THR A 1 354 ? 5.128 15.315 4.503 1.00 95.69 354 THR A CA 1
ATOM 2679 C C . THR A 1 354 ? 5.611 14.049 3.791 1.00 95.69 354 THR A C 1
ATOM 2681 O O . THR A 1 354 ? 4.879 13.459 2.998 1.00 95.69 354 THR A O 1
ATOM 2684 N N . THR A 1 355 ? 6.845 13.619 4.059 1.00 96.44 355 THR A N 1
ATOM 2685 C CA . THR A 1 355 ? 7.427 12.436 3.415 1.00 96.44 355 THR A CA 1
ATOM 2686 C C . THR A 1 355 ? 6.761 11.150 3.899 1.00 96.44 355 THR A C 1
ATOM 2688 O O . THR A 1 355 ? 6.346 10.346 3.065 1.00 96.44 355 THR A O 1
ATOM 2691 N N . GLY A 1 356 ? 6.605 10.972 5.216 1.00 96.75 356 GLY A N 1
ATOM 2692 C CA . GLY A 1 356 ? 5.944 9.795 5.785 1.00 96.75 356 GLY A CA 1
ATOM 2693 C C . GLY A 1 356 ? 4.476 9.712 5.370 1.00 96.75 356 GLY A C 1
ATOM 2694 O O . GLY A 1 356 ? 4.013 8.657 4.945 1.00 96.75 356 GLY A O 1
ATOM 2695 N N . GLU A 1 357 ? 3.768 10.845 5.358 1.00 97.19 357 GLU A N 1
ATOM 2696 C CA . GLU A 1 357 ? 2.397 10.935 4.847 1.00 97.19 357 GLU A CA 1
ATOM 2697 C C . GLU A 1 357 ? 2.282 10.494 3.382 1.00 97.19 357 GLU A C 1
ATOM 2699 O O . GLU A 1 357 ? 1.358 9.762 3.036 1.00 97.19 357 GLU A O 1
ATOM 2704 N N . ASN A 1 358 ? 3.211 10.896 2.509 1.00 97.44 358 ASN A N 1
ATOM 2705 C CA . ASN A 1 358 ? 3.191 10.484 1.102 1.00 97.44 358 ASN A CA 1
ATOM 2706 C C . ASN A 1 358 ? 3.416 8.976 0.936 1.00 97.44 358 ASN A C 1
ATOM 2708 O O . ASN A 1 358 ? 2.726 8.348 0.132 1.00 97.44 358 ASN A O 1
ATOM 2712 N N . VAL A 1 359 ? 4.344 8.394 1.703 1.00 98.19 359 VAL A N 1
ATOM 2713 C CA . VAL A 1 359 ? 4.597 6.945 1.686 1.00 98.19 359 VAL A CA 1
ATOM 2714 C C . VAL A 1 359 ? 3.369 6.189 2.186 1.00 98.19 359 VAL A C 1
ATOM 2716 O O . VAL A 1 359 ? 2.866 5.312 1.490 1.00 98.19 359 VAL A O 1
ATOM 2719 N N . LEU A 1 360 ? 2.832 6.559 3.350 1.00 98.38 360 LEU A N 1
ATOM 2720 C CA . LEU A 1 360 ? 1.679 5.880 3.943 1.00 98.38 360 LEU A CA 1
ATOM 2721 C C . LEU A 1 360 ? 0.421 6.031 3.084 1.00 98.38 360 LEU A C 1
ATOM 2723 O O . LEU A 1 360 ? -0.327 5.066 2.932 1.00 98.38 360 LEU A O 1
ATOM 2727 N N . ARG A 1 361 ? 0.215 7.190 2.452 1.00 98.00 361 ARG A N 1
ATOM 2728 C CA . ARG A 1 361 ? -0.866 7.403 1.479 1.00 98.00 361 ARG A CA 1
ATOM 2729 C C . ARG A 1 361 ? -0.736 6.496 0.263 1.00 98.00 361 ARG A C 1
ATOM 2731 O O . ARG A 1 361 ? -1.745 5.979 -0.199 1.00 98.00 361 ARG A O 1
ATOM 2738 N N . ALA A 1 362 ? 0.481 6.292 -0.238 1.00 97.94 362 ALA A N 1
ATOM 2739 C CA . ALA A 1 362 ? 0.740 5.377 -1.346 1.00 97.94 362 ALA A CA 1
ATOM 2740 C C . ALA A 1 362 ? 0.641 3.893 -0.940 1.00 97.94 362 ALA A C 1
ATOM 2742 O O . ALA A 1 362 ? 0.421 3.049 -1.803 1.00 97.94 362 ALA A O 1
ATOM 2743 N N . CYS A 1 363 ? 0.764 3.568 0.352 1.00 98.50 363 CYS A N 1
ATOM 2744 C CA . CYS A 1 363 ? 0.501 2.223 0.869 1.00 98.50 363 CYS A CA 1
ATOM 2745 C C . CYS A 1 363 ? -0.998 1.896 0.998 1.00 98.50 363 CYS A C 1
ATOM 2747 O O . CYS A 1 363 ? -1.352 0.719 1.037 1.00 98.50 363 CYS A O 1
ATOM 2749 N N . ALA A 1 364 ? -1.875 2.899 1.109 1.00 96.81 364 ALA A N 1
ATOM 2750 C CA . ALA A 1 364 ? -3.318 2.675 1.191 1.00 96.81 364 ALA A CA 1
ATOM 2751 C C . ALA A 1 364 ? -3.865 2.113 -0.131 1.00 96.81 364 ALA A C 1
ATOM 2753 O O . ALA A 1 364 ? -3.439 2.526 -1.208 1.00 96.81 364 ALA A O 1
ATOM 2754 N N . THR A 1 365 ? -4.843 1.205 -0.061 1.00 93.00 365 THR A N 1
ATOM 2755 C CA . THR A 1 365 ? -5.475 0.632 -1.265 1.00 93.00 365 THR A CA 1
ATOM 2756 C C . THR A 1 365 ? -6.210 1.694 -2.082 1.00 93.00 365 THR A C 1
ATOM 2758 O O . THR A 1 365 ? -6.018 1.780 -3.294 1.00 93.00 365 THR A O 1
ATOM 2761 N N . ASP A 1 366 ? -7.005 2.540 -1.429 1.00 87.62 366 ASP A N 1
ATOM 2762 C CA . ASP A 1 366 ? -7.542 3.772 -1.999 1.00 87.62 366 ASP A CA 1
ATOM 2763 C C . ASP A 1 366 ? -7.004 4.971 -1.202 1.00 87.62 366 ASP A C 1
ATOM 2765 O O . ASP A 1 366 ? -7.424 5.234 -0.076 1.00 87.62 366 ASP A O 1
ATOM 2769 N N . ALA A 1 367 ? -6.099 5.748 -1.803 1.00 87.69 367 ALA A N 1
ATOM 2770 C CA . ALA A 1 367 ? -5.483 6.928 -1.184 1.00 87.69 367 ALA A CA 1
ATOM 2771 C C . ALA A 1 367 ? -6.477 8.021 -0.730 1.00 87.69 367 ALA A C 1
ATOM 2773 O O . ALA A 1 367 ? -6.083 8.943 -0.011 1.00 87.69 367 ALA A O 1
ATOM 2774 N N . THR A 1 368 ? -7.737 7.964 -1.175 1.00 79.94 368 THR A N 1
ATOM 2775 C CA . THR A 1 368 ? -8.792 8.911 -0.786 1.00 79.94 368 THR A CA 1
ATOM 2776 C C . THR A 1 368 ? -9.688 8.384 0.328 1.00 79.94 368 THR A C 1
ATOM 2778 O O . THR A 1 368 ? -10.160 9.181 1.136 1.00 79.94 368 THR A O 1
ATOM 2781 N N . LYS A 1 369 ? -9.925 7.066 0.379 1.00 80.88 369 LYS A N 1
ATOM 2782 C CA . LYS A 1 369 ? -10.863 6.444 1.329 1.00 80.88 369 LYS A CA 1
ATOM 2783 C C . LYS A 1 369 ? -10.181 5.705 2.473 1.00 80.88 369 LYS A C 1
ATOM 2785 O O . LYS A 1 369 ? -10.698 5.723 3.585 1.00 80.88 369 LYS A O 1
ATOM 2790 N N . ASP A 1 370 ? -9.035 5.092 2.200 1.00 87.69 370 ASP A N 1
ATOM 2791 C CA . ASP A 1 370 ? -8.369 4.155 3.106 1.00 87.69 370 ASP A CA 1
ATOM 2792 C C . ASP A 1 370 ? -7.140 4.780 3.792 1.00 87.69 370 ASP A C 1
ATOM 2794 O O . ASP A 1 370 ? -6.438 4.116 4.554 1.00 87.69 370 ASP A O 1
ATOM 2798 N N . TYR A 1 371 ? -6.879 6.065 3.536 1.00 94.06 371 TYR A N 1
ATOM 2799 C CA . TYR A 1 371 ? -5.798 6.837 4.142 1.00 94.06 371 TYR A CA 1
ATOM 2800 C C . TYR A 1 371 ? -6.326 7.879 5.133 1.00 94.06 371 TYR A C 1
ATOM 2802 O O . TYR A 1 371 ? -7.220 8.667 4.815 1.00 94.06 371 TYR A O 1
ATOM 2810 N N . TYR A 1 372 ? -5.687 7.957 6.299 1.00 94.50 372 TYR A N 1
ATOM 2811 C CA . TYR A 1 372 ? -6.018 8.902 7.360 1.00 94.50 372 TYR A CA 1
ATOM 2812 C C . TYR A 1 372 ? -4.761 9.652 7.811 1.00 94.50 372 TYR A C 1
ATOM 2814 O O . TYR A 1 372 ? -3.820 9.050 8.322 1.00 94.50 372 TYR A O 1
ATOM 2822 N N . ALA A 1 373 ? -4.752 10.976 7.653 1.00 94.62 373 ALA A N 1
ATOM 2823 C CA . ALA A 1 373 ? -3.696 11.834 8.189 1.00 94.62 373 ALA A CA 1
ATOM 2824 C C . ALA A 1 373 ? -4.082 12.377 9.566 1.00 94.62 373 ALA A C 1
ATOM 2826 O O . ALA A 1 373 ? -5.217 12.814 9.769 1.00 94.62 373 ALA A O 1
ATOM 2827 N N . ILE A 1 374 ? -3.115 12.400 10.477 1.00 93.94 374 ILE A N 1
ATOM 2828 C CA . ILE A 1 374 ? -3.209 13.077 11.768 1.00 93.94 374 ILE A CA 1
ATOM 2829 C C . ILE A 1 374 ? -2.048 14.060 11.826 1.00 93.94 374 ILE A C 1
ATOM 2831 O O . ILE A 1 374 ? -0.899 13.665 12.012 1.00 93.94 374 ILE A O 1
ATOM 2835 N N . ALA A 1 375 ? -2.334 15.340 11.619 1.00 90.12 375 ALA A N 1
ATOM 2836 C CA . ALA A 1 375 ? -1.310 16.370 11.573 1.00 90.12 375 ALA A CA 1
ATOM 2837 C C . ALA A 1 375 ? -0.723 16.639 12.968 1.00 90.12 375 ALA A C 1
ATOM 2839 O O . ALA A 1 375 ? -1.329 16.360 14.002 1.00 90.12 375 ALA A O 1
ATOM 2840 N N . SER A 1 376 ? 0.451 17.271 13.016 1.00 86.06 376 SER A N 1
ATOM 2841 C CA . SER A 1 376 ? 1.085 17.684 14.279 1.00 86.06 376 SER A CA 1
ATOM 2842 C C . SER A 1 376 ? 0.245 18.667 15.107 1.00 86.06 376 SER A C 1
ATOM 2844 O O . SER A 1 376 ? 0.447 18.781 16.312 1.00 86.06 376 SER A O 1
ATOM 2846 N N . THR A 1 377 ? -0.694 19.370 14.469 1.00 87.75 377 THR A N 1
ATOM 2847 C CA . THR A 1 377 ? -1.599 20.341 15.104 1.00 87.75 377 THR A CA 1
ATOM 2848 C C . THR A 1 377 ? -2.943 19.745 15.523 1.00 87.75 377 THR A C 1
ATOM 2850 O O . THR A 1 377 ? -3.725 20.428 16.184 1.00 87.75 377 THR A O 1
ATOM 2853 N N . ASP A 1 378 ? -3.225 18.494 15.155 1.00 90.44 378 ASP A N 1
ATOM 2854 C CA . ASP A 1 378 ? -4.495 17.843 15.457 1.00 90.44 378 ASP A CA 1
ATOM 2855 C C . ASP A 1 378 ? -4.573 17.355 16.910 1.00 90.44 378 ASP A C 1
ATOM 2857 O O . ASP A 1 378 ? -3.575 16.998 17.541 1.00 90.44 378 ASP A O 1
ATOM 2861 N N . ASN A 1 379 ? -5.804 17.229 17.416 1.00 88.56 379 ASN A N 1
ATOM 2862 C CA . ASN A 1 379 ? -6.077 16.413 18.594 1.00 88.56 379 ASN A CA 1
ATOM 2863 C C . ASN A 1 379 ? -5.916 14.933 18.227 1.00 88.56 379 ASN A C 1
ATOM 2865 O O . ASN A 1 379 ? -6.835 14.294 17.706 1.00 88.56 379 ASN A O 1
ATOM 2869 N N . VAL A 1 380 ? -4.727 14.400 18.495 1.00 85.12 380 VAL A N 1
ATOM 2870 C CA . VAL A 1 380 ? -4.341 13.051 18.086 1.00 85.12 380 VAL A CA 1
ATOM 2871 C C . VAL A 1 380 ? -5.304 11.989 18.614 1.00 85.12 380 VAL A C 1
ATOM 2873 O O . VAL A 1 380 ? -5.746 11.146 17.840 1.00 85.12 380 VAL A O 1
ATOM 2876 N N . ALA A 1 381 ? -5.691 12.043 19.892 1.00 83.31 381 ALA A N 1
ATOM 2877 C CA . ALA A 1 381 ? -6.582 11.044 20.485 1.00 83.31 381 ALA A CA 1
ATOM 2878 C C . ALA A 1 381 ? -7.945 10.983 19.768 1.00 83.31 381 ALA A C 1
ATOM 2880 O O . ALA A 1 381 ? -8.451 9.899 19.465 1.00 83.31 381 ALA A O 1
ATOM 2881 N N . GLU A 1 382 ? -8.523 12.143 19.453 1.00 83.69 382 GLU A N 1
ATOM 2882 C CA . GLU A 1 382 ? -9.811 12.257 18.763 1.00 83.69 382 GLU A CA 1
ATOM 2883 C C . GLU A 1 382 ? -9.724 11.797 17.303 1.00 83.69 382 GLU A C 1
ATOM 2885 O O . GLU A 1 382 ? -10.532 10.976 16.856 1.00 83.69 382 GLU A O 1
ATOM 2890 N N . LYS A 1 383 ? -8.724 12.281 16.557 1.00 84.25 383 LYS A N 1
ATOM 2891 C CA . LYS A 1 383 ? -8.528 11.906 15.150 1.00 84.25 383 LYS A CA 1
ATOM 2892 C C . LYS A 1 383 ? -8.230 10.427 14.997 1.00 84.25 383 LYS A C 1
ATOM 2894 O O . LYS A 1 383 ? -8.768 9.789 14.095 1.00 84.25 383 LYS A O 1
ATOM 2899 N N . LEU A 1 384 ? -7.428 9.874 15.901 1.00 83.12 384 LEU A N 1
ATOM 2900 C CA . LEU A 1 384 ? -7.086 8.465 15.878 1.00 83.12 384 LEU A CA 1
ATOM 2901 C C . LEU A 1 384 ? -8.309 7.597 16.178 1.00 83.12 384 LEU A C 1
ATOM 2903 O O . LEU A 1 384 ? -8.594 6.658 15.438 1.00 83.12 384 LEU A O 1
ATOM 2907 N N . THR A 1 385 ? -9.094 7.972 17.191 1.00 80.12 385 THR A N 1
ATOM 2908 C CA . THR A 1 385 ? -10.378 7.318 17.484 1.00 80.12 385 THR A CA 1
ATOM 2909 C C . THR A 1 385 ? -11.327 7.397 16.286 1.00 80.12 385 THR A C 1
ATOM 2911 O O . THR A 1 385 ? -11.964 6.403 15.941 1.00 80.12 385 THR A O 1
ATOM 2914 N N . THR A 1 386 ? -11.386 8.543 15.604 1.00 78.06 386 THR A N 1
ATOM 2915 C CA . THR A 1 386 ? -12.219 8.742 14.408 1.00 78.06 386 THR A CA 1
ATOM 2916 C C . THR A 1 386 ? -11.772 7.852 13.249 1.00 78.06 386 THR A C 1
ATOM 2918 O O . THR A 1 386 ? -12.609 7.186 12.641 1.00 78.06 386 THR A O 1
ATOM 2921 N N . ALA A 1 387 ? -10.468 7.792 12.965 1.00 79.31 387 ALA A N 1
ATOM 2922 C CA . ALA A 1 387 ? -9.905 6.939 11.921 1.00 79.31 387 ALA A CA 1
ATOM 2923 C C . ALA A 1 387 ? -10.229 5.463 12.188 1.00 79.31 387 ALA A C 1
ATOM 2925 O O . ALA A 1 387 ? -10.848 4.807 11.354 1.00 79.31 387 ALA A O 1
ATOM 2926 N N . PHE A 1 388 ? -9.928 4.963 13.389 1.00 83.06 388 PHE A N 1
ATOM 2927 C CA . PHE A 1 388 ? -10.245 3.583 13.761 1.00 83.06 388 PHE A CA 1
ATOM 2928 C C . PHE A 1 388 ? -11.748 3.289 13.744 1.00 83.06 388 PHE A C 1
ATOM 2930 O O . PHE A 1 388 ? -12.148 2.219 13.290 1.00 83.06 388 PHE A O 1
ATOM 2937 N N . THR A 1 389 ? -12.596 4.226 14.174 1.00 77.31 389 THR A N 1
ATOM 2938 C CA . THR A 1 389 ? -14.060 4.064 14.117 1.00 77.31 389 THR A CA 1
ATOM 2939 C C . THR A 1 389 ? -14.564 4.001 12.675 1.00 77.31 389 THR A C 1
ATOM 2941 O O . THR A 1 389 ? -15.442 3.194 12.366 1.00 77.31 389 THR A O 1
ATOM 2944 N N . SER A 1 390 ? -13.999 4.822 11.785 1.00 75.19 390 SER A N 1
ATOM 2945 C CA . SER A 1 390 ? -14.303 4.817 10.350 1.00 75.19 390 SER A CA 1
ATOM 2946 C C . SER A 1 390 ? -13.899 3.488 9.705 1.00 75.19 390 SER A C 1
ATOM 2948 O O . SER A 1 390 ? -14.727 2.840 9.062 1.00 75.19 390 SER A O 1
ATOM 2950 N N . ILE A 1 391 ? -12.680 3.014 9.980 1.00 78.56 391 ILE A N 1
ATOM 2951 C CA . ILE A 1 391 ? -12.171 1.727 9.487 1.00 78.56 391 ILE A CA 1
ATOM 2952 C C . ILE A 1 391 ? -13.026 0.574 10.017 1.00 78.56 391 ILE A C 1
ATOM 2954 O O . ILE A 1 391 ? -13.512 -0.238 9.229 1.00 78.56 391 ILE A O 1
ATOM 2958 N N . ALA A 1 392 ? -13.284 0.521 11.328 1.00 75.69 392 ALA A N 1
ATOM 2959 C CA . ALA A 1 392 ? -14.148 -0.497 11.924 1.00 75.69 392 ALA A CA 1
ATOM 2960 C C . ALA A 1 392 ? -15.544 -0.473 11.288 1.00 75.69 392 ALA A C 1
ATOM 2962 O O . ALA A 1 392 ? -16.126 -1.516 10.993 1.00 75.69 392 ALA A O 1
ATOM 2963 N N . GLY A 1 393 ? -16.049 0.730 11.005 1.00 66.88 393 GLY A N 1
ATOM 2964 C CA . GLY A 1 393 ? -17.295 0.920 10.294 1.00 66.88 393 GLY A CA 1
ATOM 2965 C C . GLY A 1 393 ? -17.290 0.363 8.882 1.00 66.88 393 GLY A C 1
ATOM 2966 O O . GLY A 1 393 ? -18.253 -0.296 8.520 1.00 66.88 393 GLY A O 1
ATOM 2967 N N . SER A 1 394 ? -16.217 0.563 8.118 1.00 68.94 394 SER A N 1
ATOM 2968 C CA . SER A 1 394 ? -16.082 0.060 6.744 1.00 68.94 394 SER A CA 1
ATOM 2969 C C . SER A 1 394 ? -16.074 -1.473 6.644 1.00 68.94 394 SER A C 1
ATOM 2971 O O . SER A 1 394 ? -16.550 -2.035 5.653 1.00 68.94 394 SER A O 1
ATOM 2973 N N . ILE A 1 395 ? -15.591 -2.138 7.699 1.00 68.69 395 ILE A N 1
ATOM 2974 C CA . ILE A 1 395 ? -15.447 -3.596 7.794 1.00 68.69 395 ILE A CA 1
ATOM 2975 C C . ILE A 1 395 ? -16.772 -4.268 8.202 1.00 68.69 395 ILE A C 1
ATOM 2977 O O . ILE A 1 395 ? -17.037 -5.397 7.794 1.00 68.69 395 ILE A O 1
ATOM 2981 N N . ALA A 1 396 ? -17.630 -3.575 8.958 1.00 59.12 396 ALA A N 1
ATOM 2982 C CA . ALA A 1 396 ? -18.810 -4.141 9.618 1.00 59.12 396 ALA A CA 1
ATOM 2983 C C . ALA A 1 396 ? -20.164 -3.685 9.020 1.00 59.12 396 ALA A C 1
ATOM 2985 O O . ALA A 1 396 ? -21.096 -3.430 9.777 1.00 59.12 396 ALA A O 1
ATOM 2986 N N . ILE A 1 397 ? -20.302 -3.513 7.698 1.00 58.31 397 ILE A N 1
ATOM 2987 C CA . ILE A 1 397 ? -21.490 -2.861 7.090 1.00 58.31 397 ILE A CA 1
ATOM 2988 C C . ILE A 1 397 ? -22.621 -3.845 6.719 1.00 58.31 397 ILE A C 1
ATOM 2990 O O . ILE A 1 397 ? -22.375 -4.851 6.056 1.00 58.31 397 ILE A O 1
ATOM 2994 N N . ALA A 1 398 ? -23.875 -3.488 7.045 1.00 57.97 398 ALA A N 1
ATOM 2995 C CA . ALA A 1 398 ? -25.104 -4.164 6.601 1.00 57.97 398 ALA A CA 1
ATOM 2996 C C . ALA A 1 398 ? -25.612 -3.657 5.240 1.00 57.97 398 ALA A C 1
ATOM 2998 O O . ALA A 1 398 ? -26.047 -4.452 4.411 1.00 57.97 398 ALA A O 1
ATOM 2999 N N . ALA A 1 399 ? -25.554 -2.340 5.005 1.00 58.16 399 ALA A N 1
ATOM 3000 C CA . ALA A 1 399 ? -25.909 -1.706 3.732 1.00 58.16 399 ALA A CA 1
ATOM 3001 C C . ALA A 1 399 ? -25.006 -0.504 3.414 1.00 58.16 399 ALA A C 1
ATOM 3003 O O . ALA A 1 399 ? -24.661 0.279 4.297 1.00 58.16 399 ALA A O 1
ATOM 3004 N N . ARG A 1 400 ? -24.643 -0.340 2.137 1.00 62.91 400 ARG A N 1
ATOM 3005 C CA . ARG A 1 400 ? -23.869 0.802 1.619 1.00 62.91 400 ARG A CA 1
ATOM 3006 C C . ARG A 1 400 ? -24.784 1.718 0.807 1.00 62.91 400 ARG A C 1
AT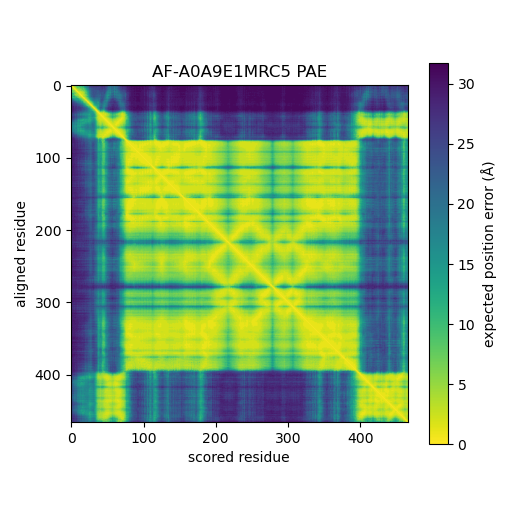OM 3008 O O . ARG A 1 400 ? -25.704 1.226 0.162 1.00 62.91 400 ARG A O 1
ATOM 3015 N N . ASN A 1 401 ? -24.497 3.022 0.806 1.00 65.31 401 ASN A N 1
ATOM 3016 C CA . ASN A 1 401 ? -25.219 4.030 0.014 1.00 65.31 401 ASN A CA 1
ATOM 3017 C C . ASN A 1 401 ? -26.746 4.021 0.236 1.00 65.31 401 ASN A C 1
ATOM 3019 O O . ASN A 1 401 ? -27.518 4.150 -0.711 1.00 65.31 401 ASN A O 1
ATOM 3023 N N . GLY A 1 402 ? -27.188 3.843 1.483 1.00 72.38 402 GLY A N 1
ATOM 3024 C CA . GLY A 1 402 ? -28.600 3.861 1.837 1.00 72.38 402 GLY A CA 1
ATOM 3025 C C . GLY A 1 402 ? -29.243 5.206 1.509 1.00 72.38 402 GLY A C 1
ATOM 3026 O O . GLY A 1 402 ? -28.716 6.259 1.875 1.00 72.38 402 GLY A O 1
ATOM 3027 N N . VAL A 1 403 ? -30.394 5.151 0.842 1.00 81.25 403 VAL A N 1
ATOM 3028 C CA . VAL A 1 403 ? -31.259 6.301 0.569 1.00 81.25 403 VAL A CA 1
ATOM 3029 C C . VAL A 1 403 ? -32.668 5.961 1.041 1.00 81.25 403 VAL A C 1
ATOM 3031 O O . VAL A 1 403 ? -33.216 4.921 0.672 1.00 81.25 403 VAL A O 1
ATOM 3034 N N . VAL A 1 404 ? -33.255 6.835 1.855 1.00 85.38 404 VAL A N 1
ATOM 3035 C CA . VAL A 1 404 ? -34.642 6.744 2.318 1.00 85.38 404 VAL A CA 1
ATOM 3036 C C . VAL A 1 404 ? -35.435 7.870 1.667 1.00 85.38 404 VAL A C 1
ATOM 3038 O O . VAL A 1 404 ? -35.166 9.043 1.906 1.00 85.38 404 VAL A O 1
ATOM 30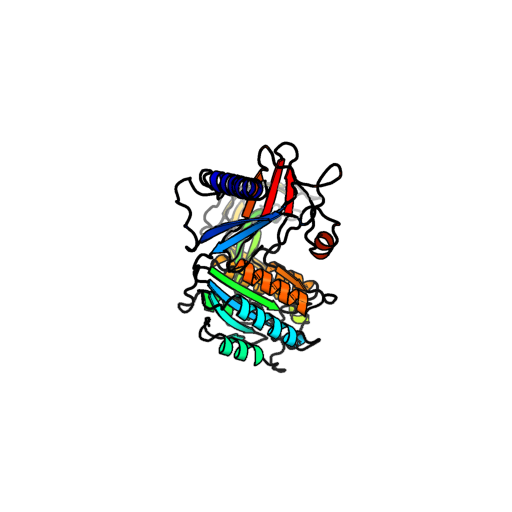41 N N . ASN A 1 405 ? -36.418 7.505 0.847 1.00 87.38 405 ASN A N 1
ATOM 3042 C CA . ASN A 1 405 ? -37.323 8.452 0.202 1.00 87.38 405 ASN A CA 1
ATOM 3043 C C . ASN A 1 405 ? -38.669 8.437 0.928 1.00 87.38 405 ASN A C 1
ATOM 3045 O O . ASN A 1 405 ? -39.367 7.423 0.905 1.00 87.38 405 ASN A O 1
ATOM 3049 N N . ASP A 1 406 ? -39.029 9.556 1.553 1.00 88.31 406 ASP A N 1
ATOM 3050 C CA . ASP A 1 406 ? -40.258 9.715 2.326 1.00 88.31 406 ASP A CA 1
ATOM 3051 C C . ASP A 1 406 ? -41.168 10.782 1.694 1.00 88.31 406 ASP A C 1
ATOM 3053 O O . ASP A 1 406 ? -40.983 11.978 1.936 1.00 88.31 406 ASP A O 1
ATOM 3057 N N . PRO A 1 407 ? -42.127 10.394 0.835 1.00 89.94 407 PRO A N 1
ATOM 3058 C CA . PRO A 1 407 ? -43.128 11.312 0.311 1.00 89.94 407 PRO A CA 1
ATOM 3059 C C . PRO A 1 407 ? -44.189 11.627 1.369 1.00 89.94 407 PRO A C 1
ATOM 3061 O O . PRO A 1 407 ? -44.725 10.735 2.033 1.00 89.94 407 PRO A O 1
ATOM 3064 N N . MET A 1 408 ? -44.555 12.901 1.491 1.00 87.31 408 MET A N 1
ATOM 3065 C CA . MET A 1 408 ? -45.644 13.304 2.371 1.00 87.31 408 MET A CA 1
ATOM 3066 C C . MET A 1 408 ? -46.992 12.830 1.822 1.00 87.31 408 MET A C 1
ATOM 3068 O O . MET A 1 408 ? -47.256 12.871 0.620 1.00 87.31 408 MET A O 1
ATOM 3072 N N . GLY A 1 409 ? -47.879 12.415 2.728 1.00 84.31 409 GLY A N 1
ATOM 3073 C CA . GLY A 1 409 ? -49.247 12.048 2.375 1.00 84.31 409 GLY A CA 1
ATOM 3074 C C . GLY A 1 409 ? -50.048 13.235 1.831 1.00 84.31 409 GLY A C 1
ATOM 3075 O O . GLY A 1 409 ? -49.758 14.394 2.128 1.00 84.31 409 GLY A O 1
ATOM 3076 N N . GLU A 1 410 ? -51.113 12.945 1.082 1.00 84.25 410 GLU A N 1
ATOM 3077 C CA . GLU A 1 410 ? -51.945 13.943 0.388 1.00 84.25 410 GLU A CA 1
ATOM 3078 C C . GLU A 1 410 ? -52.348 15.133 1.286 1.00 84.25 410 GLU A C 1
ATOM 3080 O O . GLU A 1 410 ? -52.229 16.298 0.889 1.00 84.25 410 GLU A O 1
ATOM 3085 N N . HIS A 1 411 ? -52.718 14.848 2.538 1.00 86.38 411 HIS A N 1
ATOM 3086 C CA . HIS A 1 411 ? -53.178 15.826 3.531 1.00 86.38 411 HIS A CA 1
ATOM 3087 C C . HIS A 1 411 ? -52.130 16.211 4.590 1.00 86.38 411 HIS A C 1
ATOM 3089 O O . HIS A 1 411 ? -52.478 16.825 5.596 1.00 86.38 411 HIS A O 1
ATOM 3095 N N . VAL A 1 412 ? -50.859 15.855 4.389 1.00 87.69 412 VAL A N 1
ATOM 3096 C CA . VAL A 1 412 ? -49.764 16.119 5.335 1.00 87.69 412 VAL A CA 1
ATOM 3097 C C . VAL A 1 412 ? -48.759 17.064 4.702 1.00 87.69 412 VAL A C 1
ATOM 3099 O O . VAL A 1 412 ? -48.222 16.770 3.641 1.00 87.69 412 VAL A O 1
ATOM 3102 N N . GLN A 1 413 ? -48.464 18.189 5.340 1.00 88.38 413 GLN A N 1
ATOM 3103 C CA . GLN A 1 413 ? -47.406 19.092 4.888 1.00 88.38 413 GLN A CA 1
ATOM 3104 C C . GLN A 1 413 ? -46.283 19.137 5.916 1.00 88.38 413 GLN A C 1
ATOM 3106 O O . GLN A 1 413 ? -46.547 19.098 7.118 1.00 88.38 413 GLN A O 1
ATOM 3111 N N . LEU A 1 414 ? -45.044 19.236 5.435 1.00 90.62 414 LEU A N 1
ATOM 3112 C CA . LEU A 1 414 ? -43.914 19.521 6.304 1.00 90.62 414 LEU A CA 1
ATOM 3113 C C . LEU A 1 414 ? -44.094 20.928 6.888 1.00 90.62 414 LEU A C 1
ATOM 3115 O O . LEU A 1 414 ? -44.403 21.872 6.159 1.00 90.62 414 LEU A O 1
ATOM 3119 N N . SER A 1 415 ? -43.941 21.054 8.202 1.00 90.19 415 SER A N 1
ATOM 3120 C CA . SER A 1 415 ? -44.094 22.328 8.901 1.00 90.19 415 SER A CA 1
ATOM 3121 C C . SER A 1 415 ? -42.764 23.073 8.909 1.00 90.19 415 SER A C 1
ATOM 3123 O O . SER A 1 415 ? -41.868 22.690 9.647 1.00 90.19 415 SER A O 1
ATOM 3125 N N . PHE A 1 416 ? -42.655 24.135 8.115 1.00 91.75 416 PHE A N 1
ATOM 3126 C CA . PHE A 1 416 ? -41.525 25.065 8.124 1.00 91.75 416 PHE A CA 1
ATOM 3127 C C . PHE A 1 416 ? -41.993 26.465 7.716 1.00 91.75 416 PHE A C 1
ATOM 3129 O O . PHE A 1 416 ? -43.098 26.640 7.192 1.00 91.75 416 PHE A O 1
ATOM 3136 N N . SER A 1 417 ? -41.157 27.473 7.955 1.00 83.25 417 SER A N 1
ATOM 3137 C CA . SER A 1 417 ? -41.412 28.852 7.526 1.00 83.25 417 SER A CA 1
ATOM 3138 C C . SER A 1 417 ? -40.348 29.313 6.531 1.00 83.25 417 SER A C 1
ATOM 3140 O O . SER A 1 417 ? -39.170 29.039 6.723 1.00 83.25 417 SER A O 1
ATOM 3142 N N . GLY A 1 418 ? -40.752 30.013 5.467 1.00 84.69 418 GLY A N 1
ATOM 3143 C CA . GLY A 1 418 ? -39.846 30.463 4.402 1.00 84.69 418 GLY A CA 1
ATOM 3144 C C . GLY A 1 418 ? -39.990 29.669 3.101 1.00 84.69 418 GLY A C 1
ATOM 3145 O O . GLY A 1 418 ? -40.992 28.990 2.887 1.00 84.69 418 GLY A O 1
ATOM 3146 N N . GLU A 1 419 ? -39.009 29.803 2.203 1.00 84.44 419 GLU A N 1
ATOM 3147 C CA . GLU A 1 419 ? -39.043 29.180 0.868 1.00 84.44 419 GLU A CA 1
ATOM 3148 C C . GLU A 1 419 ? -38.662 27.686 0.881 1.00 84.44 419 GLU A C 1
ATOM 3150 O O . GLU A 1 419 ? -39.109 26.937 0.014 1.00 84.44 419 GLU A O 1
ATOM 3155 N N . ALA A 1 420 ? -37.872 27.241 1.865 1.00 89.00 420 ALA A N 1
ATOM 3156 C CA . ALA A 1 420 ? -37.418 25.858 2.027 1.00 89.00 420 ALA A CA 1
ATOM 3157 C C . ALA A 1 420 ? -37.183 25.529 3.517 1.00 89.00 420 ALA A C 1
ATOM 3159 O O . ALA A 1 420 ? -36.897 26.451 4.285 1.00 89.00 420 ALA A O 1
ATOM 3160 N N . PRO A 1 421 ? -37.278 24.249 3.931 1.00 94.06 421 PRO A N 1
ATOM 3161 C CA . PRO A 1 421 ? -36.998 23.854 5.306 1.00 94.06 421 PRO A CA 1
ATOM 3162 C C . PRO A 1 421 ? -35.510 23.987 5.637 1.00 94.06 421 PRO A C 1
ATOM 3164 O O . PRO A 1 421 ? -34.638 23.706 4.810 1.00 94.06 421 PRO A O 1
ATOM 3167 N N . VAL A 1 422 ? -35.218 24.354 6.879 1.00 95.25 422 VAL A N 1
ATOM 3168 C CA . VAL A 1 422 ? -33.870 24.360 7.442 1.00 95.25 422 VAL A CA 1
ATOM 3169 C C . VAL A 1 422 ? -33.541 22.955 7.947 1.00 95.25 422 VAL A C 1
ATOM 3171 O O . VAL A 1 422 ? -34.186 22.441 8.860 1.00 95.25 422 VAL A O 1
ATOM 3174 N N . ILE A 1 423 ? -32.519 22.334 7.358 1.00 94.00 423 ILE A N 1
ATOM 3175 C CA . ILE A 1 423 ? -32.054 20.982 7.697 1.00 94.00 423 ILE A CA 1
ATOM 3176 C C . ILE A 1 423 ? -30.712 21.091 8.425 1.00 94.00 423 ILE A C 1
ATOM 3178 O O . ILE A 1 423 ? -29.812 21.786 7.952 1.00 94.00 423 ILE A O 1
ATOM 3182 N N . THR A 1 424 ? -30.559 20.401 9.557 1.00 90.88 424 THR A N 1
ATOM 3183 C CA . THR A 1 424 ? -29.330 20.432 10.364 1.00 90.88 424 THR A CA 1
ATOM 3184 C C . THR A 1 424 ? -28.887 19.042 10.813 1.00 90.88 424 THR A C 1
ATOM 3186 O O . THR A 1 424 ? -29.707 18.170 11.092 1.00 90.88 424 THR A O 1
ATOM 3189 N N . THR A 1 425 ? -27.575 18.855 10.940 1.00 89.19 425 THR A N 1
ATOM 3190 C CA . THR A 1 425 ? -26.961 17.709 11.633 1.00 89.19 425 THR A CA 1
ATOM 3191 C C . THR A 1 425 ? -26.628 18.017 13.096 1.00 89.19 425 THR A C 1
ATOM 3193 O O . THR A 1 425 ? -26.181 17.139 13.830 1.00 89.19 425 THR A O 1
ATOM 3196 N N . ASP A 1 426 ? -26.812 19.263 13.541 1.00 86.19 426 ASP A N 1
ATOM 3197 C CA . ASP A 1 426 ? -26.590 19.675 14.926 1.00 86.19 426 ASP A CA 1
ATOM 3198 C C . ASP A 1 426 ? -27.900 19.581 15.716 1.00 86.19 426 ASP A C 1
ATOM 3200 O O . ASP A 1 426 ? -28.833 20.369 15.521 1.00 86.19 426 ASP A O 1
ATOM 3204 N N . LYS A 1 427 ? -27.959 18.614 16.637 1.00 86.81 427 LYS A N 1
ATOM 3205 C CA . LYS A 1 427 ? -29.148 18.379 17.454 1.00 86.81 427 LYS A CA 1
ATOM 3206 C C . LYS A 1 427 ? -29.458 19.553 18.385 1.00 86.81 427 LYS A C 1
ATOM 3208 O O . LYS A 1 427 ? -30.627 19.827 18.622 1.00 86.81 427 LYS A O 1
ATOM 3213 N N . ALA A 1 428 ? -28.454 20.280 18.876 1.00 87.62 428 ALA A N 1
ATOM 3214 C CA . ALA A 1 428 ? -28.688 21.431 19.745 1.00 87.62 428 ALA A CA 1
ATOM 3215 C C . ALA A 1 428 ? -29.356 22.587 18.983 1.00 87.62 428 ALA A C 1
ATOM 3217 O O . ALA A 1 428 ? -30.197 23.288 19.542 1.00 87.62 428 ALA A O 1
ATOM 3218 N N . VAL A 1 429 ? -29.029 22.759 17.697 1.00 90.06 429 VAL A N 1
ATOM 3219 C CA . VAL A 1 429 ? -29.687 23.741 16.817 1.00 90.06 429 VAL A CA 1
ATOM 3220 C C . VAL A 1 429 ? -31.158 23.379 16.597 1.00 90.06 429 VAL A C 1
ATOM 3222 O O . VAL A 1 429 ? -32.017 24.258 16.696 1.00 90.06 429 VAL A O 1
ATOM 3225 N N . TYR A 1 430 ? -31.453 22.101 16.344 1.00 91.50 430 TYR A N 1
ATOM 3226 C CA . TYR A 1 430 ? -32.828 21.610 16.203 1.00 91.50 430 TYR A CA 1
ATOM 3227 C C . TYR A 1 430 ? -33.621 21.729 17.511 1.00 91.50 430 TYR A C 1
ATOM 3229 O O . TYR A 1 430 ? -34.700 22.313 17.519 1.00 91.50 430 TYR A O 1
ATOM 3237 N N . ASP A 1 431 ? -33.057 21.275 18.633 1.00 89.38 431 ASP A N 1
ATOM 3238 C CA . ASP A 1 431 ? -33.702 21.329 19.953 1.00 89.38 431 ASP A CA 1
ATOM 3239 C C . ASP A 1 431 ? -33.971 22.779 20.409 1.00 89.38 431 ASP A C 1
ATOM 3241 O O . ASP A 1 431 ? -34.911 23.035 21.161 1.00 89.38 431 ASP A O 1
ATOM 3245 N N . ALA A 1 432 ? -33.171 23.745 19.940 1.00 92.00 432 ALA A N 1
ATOM 3246 C CA . ALA A 1 432 ? -33.394 25.175 20.156 1.00 92.00 432 ALA A CA 1
ATOM 3247 C C . ALA A 1 432 ? -34.498 25.779 19.258 1.00 92.00 432 ALA A C 1
ATOM 3249 O O . ALA A 1 432 ? -34.808 26.962 19.399 1.00 92.00 432 ALA A O 1
ATOM 3250 N N . GLY A 1 433 ? -35.082 24.995 18.345 1.00 89.06 433 GLY A N 1
ATOM 3251 C CA . GLY A 1 433 ? -36.130 25.419 17.413 1.00 89.06 433 GLY A CA 1
ATOM 3252 C C . GLY A 1 433 ? -35.626 26.212 16.204 1.00 89.06 433 GLY A C 1
ATOM 3253 O O . GLY A 1 433 ? -36.414 26.898 15.560 1.00 89.06 433 GLY A O 1
ATOM 3254 N N . ASN A 1 434 ? -34.324 26.154 15.900 1.00 91.69 434 ASN A N 1
ATOM 3255 C CA . ASN A 1 434 ? -33.709 26.908 14.799 1.00 91.69 434 ASN A CA 1
ATOM 3256 C C . ASN A 1 434 ? -33.599 26.104 13.489 1.00 91.69 434 ASN A C 1
ATOM 3258 O O . ASN A 1 434 ? -33.014 26.592 12.522 1.00 91.69 434 ASN A O 1
ATOM 3262 N N . ALA A 1 435 ? -34.115 24.876 13.458 1.00 93.44 435 ALA A N 1
ATOM 3263 C CA . ALA A 1 435 ? -34.173 24.033 12.271 1.00 93.44 435 ALA A CA 1
ATOM 3264 C C . ALA A 1 435 ? -35.489 23.249 12.239 1.00 93.44 435 ALA A C 1
ATOM 3266 O O . ALA A 1 435 ? -36.042 22.933 13.291 1.00 93.44 435 ALA A O 1
ATOM 3267 N N . ASP A 1 436 ? -35.958 22.914 11.039 1.00 94.50 436 ASP A N 1
ATOM 3268 C CA . ASP A 1 436 ? -37.211 22.183 10.820 1.00 94.50 436 ASP A CA 1
ATOM 3269 C C . ASP A 1 436 ? -36.989 20.664 10.755 1.00 94.50 436 ASP A C 1
ATOM 3271 O O . ASP A 1 436 ? -37.886 19.887 11.077 1.00 94.50 436 ASP A O 1
ATOM 3275 N N . ILE A 1 437 ? -35.796 20.227 10.331 1.00 93.12 437 ILE A N 1
ATOM 3276 C CA . ILE A 1 437 ? -35.421 18.811 10.228 1.00 93.12 437 ILE A CA 1
ATOM 3277 C C . ILE A 1 437 ? -34.050 18.588 10.866 1.00 93.12 437 ILE A C 1
ATOM 3279 O O . ILE A 1 437 ? -33.073 19.258 10.517 1.00 93.12 437 ILE A O 1
ATOM 3283 N N . TYR A 1 438 ? -33.968 17.587 11.740 1.00 93.12 438 TYR A N 1
ATOM 3284 C CA . TYR A 1 438 ? -32.714 17.032 12.238 1.00 93.12 438 TYR A CA 1
ATOM 3285 C C . TYR A 1 438 ? -32.362 15.728 11.516 1.00 93.12 438 TYR A C 1
ATOM 3287 O O . TYR A 1 438 ? -33.214 14.858 11.343 1.00 93.12 438 TYR A O 1
ATOM 3295 N N . ILE A 1 439 ? -31.095 15.585 11.134 1.00 91.62 439 ILE A N 1
ATOM 3296 C CA . ILE A 1 439 ? -30.524 14.354 10.584 1.00 91.62 439 ILE A CA 1
ATOM 3297 C C . ILE A 1 439 ? -29.348 13.895 11.446 1.00 91.62 439 ILE A C 1
ATOM 3299 O O . ILE A 1 439 ? -28.373 14.616 11.642 1.00 91.62 439 ILE A O 1
ATOM 3303 N N . SER A 1 440 ? -29.437 12.669 11.950 1.00 84.75 440 SER A N 1
ATOM 3304 C CA . SER A 1 440 ? -28.403 12.025 12.771 1.00 84.75 440 SER A CA 1
ATOM 3305 C C . SER A 1 440 ? -27.160 11.638 11.961 1.00 84.75 440 SER A C 1
ATOM 3307 O O . SER A 1 440 ? -26.051 11.605 12.494 1.00 84.75 440 SER A O 1
ATOM 3309 N N . GLN A 1 441 ? -27.346 11.349 10.671 1.00 82.19 441 GLN A N 1
ATOM 3310 C CA . GLN A 1 441 ? -26.318 10.858 9.765 1.00 82.19 441 GLN A CA 1
ATOM 3311 C C . GLN A 1 441 ? -26.623 11.263 8.317 1.00 82.19 441 GLN A C 1
ATOM 3313 O O . GLN A 1 441 ? -27.779 11.297 7.895 1.00 82.19 441 GLN A O 1
ATOM 3318 N N . GLY A 1 442 ? -25.573 11.494 7.529 1.00 84.69 442 GLY A N 1
ATOM 3319 C CA . GLY A 1 442 ? -25.687 11.699 6.088 1.00 84.69 442 GLY A CA 1
ATOM 3320 C C . GLY A 1 442 ? -26.209 13.089 5.728 1.00 84.69 442 GLY A C 1
ATOM 3321 O O . GLY A 1 442 ? -25.857 14.076 6.371 1.00 84.69 442 GLY A O 1
ATOM 3322 N N . SER A 1 443 ? -27.012 13.177 4.671 1.00 88.81 443 SER A N 1
ATOM 3323 C CA . SER A 1 443 ? -27.612 14.430 4.199 1.00 88.81 443 SER A CA 1
ATOM 3324 C C . SER A 1 443 ? -29.059 14.222 3.766 1.00 88.81 443 SER A C 1
ATOM 3326 O O . SER A 1 443 ? -29.446 13.120 3.385 1.00 88.81 443 SER A O 1
ATOM 3328 N N . ALA A 1 444 ? -29.875 15.273 3.802 1.00 91.88 444 ALA A N 1
ATOM 3329 C CA . ALA A 1 444 ? -31.252 15.215 3.324 1.00 91.88 444 ALA A CA 1
ATOM 3330 C C . ALA A 1 444 ? -31.584 16.405 2.426 1.00 91.88 444 ALA A C 1
ATOM 3332 O O . ALA A 1 444 ? -31.037 17.496 2.586 1.00 91.88 444 ALA A O 1
ATOM 3333 N N . VAL A 1 445 ? -32.494 16.176 1.483 1.00 93.12 445 VAL A N 1
ATOM 3334 C CA . VAL A 1 445 ? -33.042 17.197 0.586 1.00 93.12 445 VAL A CA 1
ATOM 3335 C C . VAL A 1 445 ? -34.563 17.115 0.626 1.00 93.12 445 VAL A C 1
ATOM 3337 O O . VAL A 1 445 ? -35.119 16.018 0.622 1.00 93.12 445 VAL A O 1
ATOM 3340 N N . TYR A 1 446 ? -35.228 18.271 0.648 1.00 93.25 446 TYR A N 1
ATOM 3341 C CA . TYR A 1 446 ? -36.675 18.371 0.479 1.00 93.25 446 TYR A CA 1
ATOM 3342 C C . TYR A 1 446 ? -37.013 18.816 -0.946 1.00 93.25 446 TYR A C 1
ATOM 3344 O O . TYR A 1 446 ? -36.553 19.864 -1.399 1.00 93.25 446 TYR A O 1
ATOM 3352 N N . ASP A 1 447 ? -37.836 18.036 -1.641 1.00 90.56 447 ASP A N 1
ATOM 3353 C CA . ASP A 1 447 ? -38.394 18.393 -2.942 1.00 90.56 447 ASP A CA 1
ATOM 3354 C C . ASP A 1 447 ? -39.827 18.909 -2.760 1.00 90.56 447 ASP A C 1
ATOM 3356 O O . ASP A 1 447 ? -40.751 18.160 -2.437 1.00 90.56 447 ASP A O 1
ATOM 3360 N N . ALA A 1 448 ? -40.017 20.209 -2.995 1.00 88.19 448 ALA A N 1
ATOM 3361 C CA . ALA A 1 448 ? -41.312 20.867 -2.867 1.00 88.19 448 ALA A CA 1
ATOM 3362 C C . ALA A 1 448 ? -42.330 20.437 -3.940 1.00 88.19 448 ALA A C 1
ATOM 3364 O O . ALA A 1 448 ? -43.533 20.488 -3.678 1.00 88.19 448 ALA A O 1
ATOM 3365 N N . ALA A 1 449 ? -41.883 20.006 -5.126 1.00 87.06 449 ALA A N 1
ATOM 3366 C CA . ALA A 1 449 ? -42.772 19.592 -6.210 1.00 87.06 449 ALA A CA 1
ATOM 3367 C C . ALA A 1 449 ? -43.417 18.235 -5.911 1.00 87.06 449 ALA A C 1
ATOM 3369 O O . ALA A 1 449 ? -44.609 18.041 -6.147 1.00 87.06 449 ALA A O 1
ATOM 3370 N N . THR A 1 450 ? -42.633 17.310 -5.354 1.00 85.50 450 THR A N 1
ATOM 3371 C CA . THR A 1 450 ? -43.104 15.974 -4.961 1.00 85.50 450 THR A CA 1
ATOM 3372 C C . THR A 1 450 ? -43.508 15.884 -3.489 1.00 85.50 450 THR A C 1
ATOM 3374 O O . THR A 1 450 ? -44.041 14.857 -3.072 1.00 85.50 450 THR A O 1
ATOM 3377 N N . ARG A 1 451 ? -43.296 16.958 -2.711 1.00 87.88 451 ARG A N 1
ATOM 3378 C CA . ARG A 1 451 ? -43.487 17.019 -1.251 1.00 87.88 451 ARG A CA 1
ATOM 3379 C C . ARG A 1 451 ? -42.794 15.840 -0.573 1.00 87.88 451 ARG A C 1
ATOM 3381 O O . ARG A 1 451 ? -43.424 15.110 0.185 1.00 87.88 451 ARG A O 1
ATOM 3388 N N . SER A 1 452 ? -41.518 15.621 -0.876 1.00 89.75 452 SER A N 1
ATOM 3389 C CA . SER A 1 452 ? -40.774 14.457 -0.390 1.00 89.75 452 SER A CA 1
ATOM 3390 C C . SER A 1 452 ? -39.457 14.838 0.270 1.00 89.75 452 SER A C 1
ATOM 3392 O O . SER A 1 452 ? -38.831 15.834 -0.091 1.00 89.75 452 SER A O 1
ATOM 3394 N N . ILE A 1 453 ? -39.048 14.043 1.257 1.00 91.88 453 ILE A N 1
ATOM 3395 C CA . ILE A 1 453 ? -37.715 14.106 1.853 1.00 91.88 453 ILE A CA 1
ATOM 3396 C C . ILE A 1 453 ? -36.905 12.938 1.296 1.00 91.88 453 ILE A C 1
ATOM 3398 O O . ILE A 1 453 ? -37.291 11.781 1.450 1.00 91.88 453 ILE A O 1
ATOM 3402 N N . SER A 1 454 ? -35.775 13.240 0.666 1.00 91.00 454 SER A N 1
ATOM 3403 C CA . SER A 1 454 ? -34.777 12.254 0.256 1.00 91.00 454 SER A CA 1
ATOM 3404 C C . SER A 1 454 ? -33.610 12.310 1.230 1.00 91.00 454 SER A C 1
ATOM 3406 O O . SER A 1 454 ? -32.790 13.229 1.174 1.00 91.00 454 SER A O 1
ATOM 3408 N N . TRP A 1 455 ? -33.534 11.331 2.125 1.00 91.06 455 TRP A N 1
ATOM 3409 C CA . TRP A 1 455 ? -32.458 11.180 3.095 1.00 91.06 455 TRP A CA 1
ATOM 3410 C C . TRP A 1 455 ? -31.387 10.231 2.554 1.00 91.06 455 TRP A C 1
ATOM 3412 O O . TRP A 1 455 ? -31.578 9.020 2.468 1.00 91.06 455 TRP A O 1
ATOM 3422 N N . THR A 1 456 ? -30.237 10.790 2.191 1.00 86.75 456 THR A N 1
ATOM 3423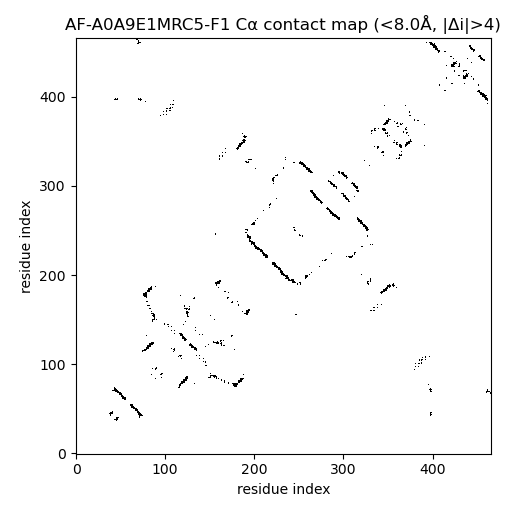 C CA . THR A 1 456 ? -29.027 10.041 1.845 1.00 86.75 456 THR A CA 1
ATOM 3424 C C . THR A 1 456 ? -28.308 9.659 3.135 1.00 86.75 456 THR A C 1
ATOM 3426 O O . THR A 1 456 ? -27.475 10.408 3.642 1.00 86.75 456 THR A O 1
ATOM 3429 N N . VAL A 1 457 ? -28.653 8.490 3.675 1.00 82.88 457 VAL A N 1
ATOM 3430 C CA . VAL A 1 457 ? -28.126 7.950 4.940 1.00 82.88 457 VAL A CA 1
ATOM 3431 C C . VAL A 1 457 ? -26.634 7.627 4.828 1.00 82.88 457 VAL A C 1
ATOM 3433 O O . VAL A 1 457 ? -25.861 7.853 5.757 1.00 82.88 457 VAL A O 1
ATOM 3436 N N . GLY A 1 458 ? -26.210 7.080 3.686 1.00 73.19 458 GLY A N 1
ATOM 3437 C CA . GLY A 1 458 ? -24.874 6.503 3.530 1.00 73.19 458 GLY A CA 1
ATOM 3438 C C . GLY A 1 458 ? -24.809 5.065 4.055 1.00 73.19 458 GLY A C 1
ATOM 3439 O O . GLY A 1 458 ? -25.726 4.278 3.831 1.00 73.19 458 GLY A O 1
ATOM 3440 N N . SER A 1 459 ? -23.708 4.677 4.693 1.00 70.88 459 SER A N 1
ATOM 3441 C CA . SER A 1 459 ? -23.529 3.305 5.192 1.00 70.88 459 SER A CA 1
ATOM 3442 C C . SER A 1 459 ? -24.288 3.068 6.502 1.00 70.88 459 SER A C 1
ATOM 3444 O O . SER A 1 459 ? -24.215 3.897 7.402 1.00 70.88 459 SER A O 1
ATOM 3446 N N . VAL A 1 460 ? -24.968 1.926 6.635 1.00 69.25 460 VAL A N 1
ATOM 3447 C CA . VAL A 1 460 ? -25.713 1.529 7.845 1.00 69.25 460 VAL A CA 1
ATOM 3448 C C . VAL A 1 460 ? -25.110 0.247 8.413 1.00 69.25 460 VAL A C 1
ATOM 3450 O O . VAL A 1 460 ? -24.977 -0.745 7.685 1.00 69.25 460 VAL A O 1
ATOM 3453 N N . ARG A 1 461 ? -24.749 0.251 9.701 1.00 67.31 461 ARG A N 1
ATOM 3454 C CA . ARG A 1 461 ? -24.213 -0.920 10.413 1.00 67.31 461 ARG A CA 1
ATOM 3455 C C . ARG A 1 461 ? -25.210 -1.443 11.434 1.00 67.31 461 ARG A C 1
ATOM 3457 O O . ARG A 1 461 ? -26.122 -0.745 11.875 1.00 67.31 461 ARG A O 1
ATOM 3464 N N . GLU A 1 462 ? -25.018 -2.689 11.830 1.00 66.12 462 GLU A N 1
ATOM 3465 C CA . GLU A 1 462 ? -25.741 -3.252 12.959 1.00 66.12 462 GLU A CA 1
ATOM 3466 C C . GLU A 1 462 ? -25.391 -2.541 14.270 1.00 66.12 462 GLU A C 1
ATOM 3468 O O . GLU A 1 462 ? -24.223 -2.371 14.609 1.00 66.12 462 GLU A O 1
ATOM 3473 N N . GLY A 1 463 ? -26.423 -2.121 15.004 1.00 58.78 463 GLY A N 1
ATOM 3474 C CA . GLY A 1 463 ? -26.284 -1.338 16.233 1.00 58.78 463 GLY A CA 1
ATOM 3475 C C . GLY A 1 463 ? -26.269 0.177 16.015 1.00 58.78 463 GLY A C 1
ATOM 3476 O O . GLY A 1 463 ? -26.547 0.906 16.968 1.00 58.78 463 GLY A O 1
ATOM 3477 N N . ASP A 1 464 ? -26.045 0.653 14.784 1.00 64.25 464 ASP A N 1
ATOM 3478 C CA . ASP A 1 464 ? -26.327 2.047 14.443 1.00 64.25 464 ASP A CA 1
ATOM 3479 C C . ASP A 1 464 ? -27.854 2.271 14.570 1.00 64.25 464 ASP A C 1
ATOM 3481 O O . ASP A 1 464 ? -28.665 1.441 14.141 1.00 64.25 464 ASP A O 1
ATOM 3485 N N . ASN A 1 465 ? -28.258 3.386 15.187 1.00 62.50 465 ASN A N 1
ATOM 3486 C CA . ASN A 1 465 ? -29.656 3.835 15.236 1.00 62.50 465 ASN A CA 1
ATOM 3487 C C . ASN A 1 465 ? -29.777 5.278 14.713 1.00 62.50 465 ASN A C 1
ATOM 3489 O O . ASN A 1 465 ? -30.114 6.173 15.496 1.00 62.50 465 ASN A O 1
ATOM 3493 N N . PRO A 1 466 ? -29.412 5.504 13.439 1.00 57.97 466 PRO A N 1
ATOM 3494 C CA . PRO A 1 466 ? -29.580 6.780 12.772 1.00 57.97 466 PRO A CA 1
ATOM 3495 C C . PRO A 1 466 ? -31.059 7.121 12.600 1.00 57.97 466 PRO A C 1
ATOM 3497 O O . PRO A 1 466 ? -31.881 6.202 12.360 1.00 57.97 466 PRO A O 1
#

pLDDT: mean 86.22, std 17.79, range [28.0, 98.81]

Mean predicted aligned error: 13.14 Å

Sequence (466 aa):
MKELKRISAFFMAMLMMLTVFSAFSAVSAEGEAAGGTQPVWPAQGSIKLDKDAAAVAGTENLWEVTLGIKGKNFETKSDVVLVIDNSNSMYENDRMVQTKAAANAFVDALLTQDSATRIAVVVFNDKVKQTGFYDYSNKEALKAYINAVSMNEDDGGTFTQLGIKTARDLLKSSASTGLNKNIVLLSDGVPTWSYEVNSISVNVTGTETSVESKCGIFSHKAPTVKLNPIYSAEIAGCDYSRTVGAGYDEDYSSSYNVQSQAYFNHDEVRGTWSCSHYIGDSETWNYVINRNLSNGAENSTGIISGNPSGTINFSTKFNAIKTINNLGEPTIWEAQQAANDGMTVFSIALQAGTTGENVLRACATDATKDYYAIASTDNVAEKLTTAFTSIAGSIAIAARNGVVNDPMGEHVQLSFSGEAPVITTDKAVYDAGNADIYISQGSAVYDAATRSISWTVGSVREGDNP

Radius of gyration: 33.27 Å; Cα contacts (8 Å, |Δi|>4): 973; chains: 1; bounding box: 106×52×78 Å

Secondary structure (DSSP, 8-state):
-HHHHHHHHHHHHHHHHHGGGSS------TTS-S-PPPPPTTSTT-EEEEEEEEEPTT-SS-EEEEEEEEE------EEEEEEEE--GGGGSTTHHHHHHHHHHHHHHHH--TT--EEEEEEEESSSEEE---B-GGGHHHHHHHHHH----GGG-S--HHHHHHHHHHHHHSTT---SEEEEEEEESS--S-EEEEEEEEEEEEEEEEEEE---BTTB--PPEEEEEEEEEEEEEEEEEEEEE--SSGGGGG--EEEEEEEE--B--EEEEEEE--SSS--EEEEEEEPPB-STTSS-EEEEEESSS-EEEEE-SEEEEEEEE-STHHHHHHHHHHHHHTT-EEEEEEES-HHHHHHHHHHHSSSTTTSEEEE-TTS-HHHHHHHHHHHHHHHHSEEEEEEEEEEEPPTT------SSS--EES-HHHHHTT--SEE-SSSEEEEETTTTEEEEEEEEEETT---

Foldseek 3Di:
DVVVVVVVVVVVVVVVVVVVPPDPPPPDPVPDDPDDDADDPPDFLHKDKDKDWAADPPDPPDIDIDIWMAFHHHQQQEEEEEQAEQAPCCVPPCNLVLVLVLVLVLLVLQ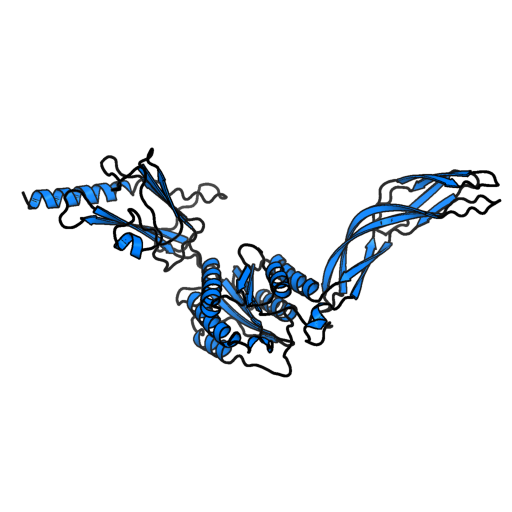QDPPHNYWYKYWYDFQDIDIDATDHNVCSVVRSVVSVPRDHDPVRRFHALLVSLLVLLVNCVDPSNPGPAYAYEAEDAAAHQKYFAQADKDKDFPDWDKDWAAPDDQADHDFIAIDIDTDIDIAGDDGDPVHMFGDRDRVSQQDKDKHKDKFFDWDAKDKDKDKDDDPHYDIWMKIKIWHGDPPRQPAWTKIWIDTVVIDIYTGTRIDIDMDMDRGRLRNSLVSLVVSVVVVHFYAYEHQQHPPNRLVSRLSSGPHSVQRYAYDHPPHPRSVSSSVNSVSVSLVRAFSDFFDKDKFFDDPPDAQDDDDDAFAEDCDVVCVVVVNGSYHDVAADWDADPVRRMIIGRRGTHGHPDTD

=== Feature glossary ===
The record interleaves many kinds of information about one protein. Here is each kind framed as the question it answers.

Q: Are the domains correctly placed relative to each other?
A: Predicted aligned error is AlphaFold's pairwise confidence. Unlike pLDDT (per-residue), PAE is per-residue-pair and captures whether two parts of the structure are correctly placed relative to each other. Units are ångströms of expected positional error.

Q: Which residues are in helices, strands, or loops?
A: Eight-state secondary structure (DSSP): H is the canonical α-helix, G the tighter 3₁₀-helix, I the wider π-helix; E/B are β-structure, T and S are turns and bends, and '-' is everything else. DSSP derives these from the pattern of main-chain N–H···O=C hydrogen bonds, not from the sequence.

Q: What if only a Cα trace is available?
A: P-SEA three-state annotation labels each residue as helix, strand, or coil based purely on the geometry of the Cα trace. It serves as a fallback when the full backbone (and thus DSSP) is unavailable.

Q: What are the backbone torsion angles?
A: φ (phi) and ψ (psi) are the two rotatable backbone dihedrals per residue: φ is the C(i-1)–N–Cα–C torsion, ψ is the N–Cα–C–N(i+1) torsion, both in degrees on (−180°, 180°]. α-helical residues cluster near (−60°, −45°); β-strand residues near (−120°, +130°). A Ramachandran plot is simply a scatter of (φ, ψ) for every residue.

Q: What known structures does this most resemble?
A: Structural nearest neighbors (via Foldseek easy-search vs the PDB). Reported per hit: target PDB id, E-value, and alignment TM-score. A TM-score above ~0.5 is the conventional threshold for 'same fold'.

Q: What family and function is it annotated with?
A: Database cross-references. InterPro integrates a dozen domain/family signature databases into unified entries with residue-range hits. GO terms attach function/process/location labels with evidence codes. CATH codes position the fold in a four-level structural taxonomy. Organism is the NCBI-taxonomy species name.

Q: Which residues are buried vs exposed?
A: Solvent accessibility: the surface area of each residue that a 1.4 Å water probe can touch, in Å². When only backbone atoms are present the absolute values are lower than full-atom SASA (side chains contribute most of the area) and are flagged as backbone-only.

Q: What do the diagnostic plots show?
A: Three diagnostic plots accompany the record. The Cα contact map visualizes the tertiary structure as a 2D adjacency matrix (8 Å cutoff, sequence-local contacts suppressed). The Ramachandran plot shows the distribution of backbone (φ, ψ) torsions, with points in the α and β basins reflecting secondary structure content. The PAE plot shows AlphaFold's inter-residue confidence as a color matrix.

Q: What is the amino-acid chain?
A: The amino-acid sequence is the protein's primary structure: the linear order of residues from the N-terminus to the C-terminus, written in one-letter code. Everything else here — the 3D coordinates, the secondary structure, the domain annotations — is ultimately a consequence of this string.

Q: What do the rendered images show?
A: The six renders are orthographic views along the three Cartesian axes in both directions. Representation (cartoon, sticks, or surface) and color scheme (sequence-rainbow or by-chain) vary across proteins so the training set covers all the common visualization conventions.

Q: Where is each backbone atom in 3D?
A: The mmCIF table is the protein's shape written out atom by atom. For each backbone N, Cα, C, and carbonyl O, it records an (x, y, z) coordinate triple in Å plus the residue type, chain letter, and residue number.

Q: How mobile is each atom in the crystal?
A: For experimental (PDB) structures, the B-factor (temperature factor) quantifies the positional spread of each atom in the crystal — a combination of thermal vibration and static disorder — in units of Å². High B-factors mark flexible loops or poorly resolved regions; low B-factors mark the rigid, well-ordered core.

Q: How big and how compact is the whole molecule?
A: Three whole-structure scalars: the radius of gyration (RMS distance of Cα from centroid, in Å), the count of Cα–Cα contacts (pairs closer than 8 Å and separated by more than four residues in sequence — i.e. tertiary, not local, contacts), and the bounding-box dimensions. Together they distinguish compact globular folds from extended fibres or disordered chains.

Q: What does the local fold look like, residue by residue?
A: A 3Di character summarizes, for each residue, the relative orientation of the Cα frame of its nearest spatial neighbor. Because it encodes fold topology rather than chemistry, 3Di alignments detect remote structural similarity that sequence alignment misses.

Q: How confident is the AlphaFold model at each residue?
A: For AlphaFold models, the B-factor field carries pLDDT — the model's own estimate of local accuracy on a 0–100 scale. Regions with pLDDT<50 should be treated as essentially unmodeled; they often correspond to intrinsically disordered segments.